Protein AF-0000000070119103 (afdb_homodimer)

Sequence (664 aa):
MSDHLAGGYDLAIFDLDGVVFLIDKPIPGAADAVERLRADGTAIAYATNNASRRAADVATLLTGMGVSAAPAEVLTSAGAAAALIAEHVPAGSPVLVVGAEALRGEVRDAGLAPVESADDAPVAVVQGYGPEVGWRILSEAALAVRAGATWYATNTDRTLPSPRGPLPGNGSLVAVLRTALDREPDVVVGKPQPALFTTAAALAKSQRPLAIGDRLDTDIQGAVGAGMDSLLVLTGVSGPADLLAAPADRRPTFVAADLSGLFRSADQARVPAAEVDGWQVTRDGDRAVLTGSGDPVGALRLLCGVTWDGVPVANIAAGSGEAAEVLRGWGLMSDHLAGGYDLAIFDLDGVVFLIDKPIPGAADAVERLRADGTAIAYATNNASRRAADVATLLTGMGVSAAPAEVLTSAGAAAALIAEHVPAGSPVLVVGAEALRGEVRDAGLAPVESADDAPVAVVQGYGPEVGWRILSEAALAVRAGATWYATNTDRTLPSPRGPLPGNGSLVAVLRTALDREPDVVVGKPQPALFTTAAALAKSQRPLAIGDRLDTDIQGAVGAGMDSLLVLTGVSGPADLLAAPADRRPTFVAADLSGLFRSADQARVPAAEVDGWQVTRDGDRAVLTGSGDPVGALRLLCGVTWDGVPVANIAAGSGEAAEVLRGWGL

Organism: Actinoplanes teichomyceticus (NCBI:txid1867)

InterPro domains:
  IPR006357 HAD-superfamily hydrolase, subfamily IIA [PF13344] (13-112)
  IPR006357 HAD-superfamily hydrolase, subfamily IIA [TIGR01460] (13-236)
  IPR023214 HAD superfamily [G3DSA:3.40.50.1000] (13-248)
  IPR023214 HAD superfamily [G3DSA:3.40.50.1000] (90-189)
  IPR036412 HAD-like superfamily [SSF56784] (7-263)
  IPR041065 GCN5-related N-acetyltransferase-like domain [PF18407] (277-332)

Structure (mmCIF, N/CA/C/O backbone):
data_AF-0000000070119103-model_v1
#
loop_
_entity.id
_entity.type
_entity.pdbx_description
1 polymer 'HAD superfamily hydrolase (TIGR01450 family)'
#
loop_
_atom_site.group_PDB
_atom_site.id
_atom_site.type_symbol
_atom_site.label_atom_id
_atom_site.label_alt_id
_atom_site.label_comp_id
_atom_site.label_asym_id
_atom_site.label_entity_id
_atom_site.label_seq_id
_atom_site.pdbx_PDB_ins_code
_atom_site.Cartn_x
_atom_site.Cartn_y
_atom_site.Cartn_z
_atom_site.occupancy
_atom_site.B_iso_or_equiv
_atom_site.auth_seq_id
_atom_site.auth_comp_id
_atom_site.auth_asym_id
_atom_site.auth_atom_id
_atom_site.pdbx_PDB_model_num
ATOM 1 N N . MET A 1 1 ? -3.537 -48.562 -16.344 1 44.09 1 MET A N 1
ATOM 2 C CA . MET A 1 1 ? -3.387 -47.375 -15.484 1 44.09 1 MET A CA 1
ATOM 3 C C . MET A 1 1 ? -1.924 -46.969 -15.391 1 44.09 1 MET A C 1
ATOM 5 O O . MET A 1 1 ? -1.054 -47.812 -15.109 1 44.09 1 MET A O 1
ATOM 9 N N . SER A 1 2 ? -1.477 -45.969 -16.062 1 60.47 2 SER A N 1
ATOM 10 C CA . SER A 1 2 ? -0.054 -45.656 -16.172 1 60.47 2 SER A CA 1
ATOM 11 C C . SER A 1 2 ? 0.606 -45.562 -14.805 1 60.47 2 SER A C 1
ATOM 13 O O . SER A 1 2 ? -0.042 -45.188 -13.828 1 60.47 2 SER A O 1
ATOM 15 N N . ASP A 1 3 ? 1.659 -46.281 -14.602 1 80.75 3 ASP A N 1
ATOM 16 C CA . ASP A 1 3 ? 2.426 -46.531 -13.383 1 80.75 3 ASP A CA 1
ATOM 17 C C . ASP A 1 3 ? 3.205 -45.281 -12.977 1 80.75 3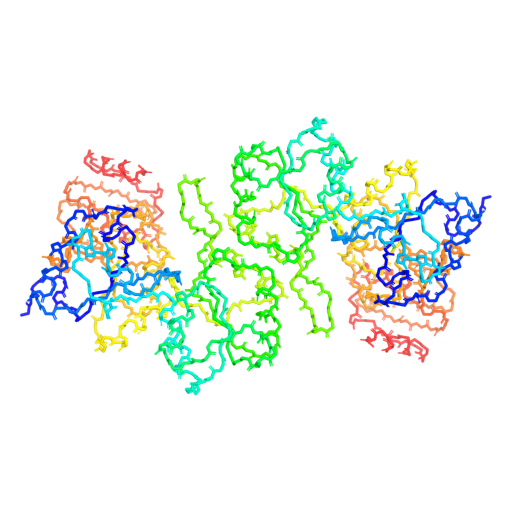 ASP A C 1
ATOM 19 O O . ASP A 1 3 ? 3.922 -45.281 -11.977 1 80.75 3 ASP A O 1
ATOM 23 N N . HIS A 1 4 ? 2.934 -44.219 -13.789 1 92.69 4 HIS A N 1
ATOM 24 C CA . HIS A 1 4 ? 3.725 -43.031 -13.414 1 92.69 4 HIS A CA 1
ATOM 25 C C . HIS A 1 4 ? 2.863 -42 -12.719 1 92.69 4 HIS A C 1
ATOM 27 O O . HIS A 1 4 ? 1.634 -42.094 -12.727 1 92.69 4 HIS A O 1
ATOM 33 N N . LEU A 1 5 ? 3.484 -41.062 -12.086 1 96.38 5 LEU A N 1
ATOM 34 C CA . LEU A 1 5 ? 2.852 -40.062 -11.219 1 96.38 5 LEU A CA 1
ATOM 35 C C . LEU A 1 5 ? 1.686 -39.406 -11.922 1 96.38 5 LEU A C 1
ATOM 37 O O . LEU A 1 5 ? 0.564 -39.375 -11.406 1 96.38 5 LEU A O 1
ATOM 41 N N . ALA A 1 6 ? 1.828 -38.938 -13.133 1 96.25 6 ALA A N 1
ATOM 42 C CA . ALA A 1 6 ? 0.822 -38.156 -13.859 1 96.25 6 ALA A CA 1
ATOM 43 C C . ALA A 1 6 ? -0.409 -39 -14.156 1 96.25 6 ALA A C 1
ATOM 45 O O . ALA A 1 6 ? -1.512 -38.469 -14.32 1 96.25 6 ALA A O 1
ATOM 46 N N . GLY A 1 7 ? -0.153 -40.312 -14.211 1 95.25 7 GLY A N 1
ATOM 47 C CA . GLY A 1 7 ? -1.236 -41.219 -14.539 1 95.25 7 GLY A CA 1
ATOM 48 C C . GLY A 1 7 ? -2.33 -41.25 -13.484 1 95.25 7 GLY A C 1
ATOM 49 O O . GLY A 1 7 ? -3.438 -41.719 -13.75 1 95.25 7 GLY A O 1
ATOM 50 N N . GLY A 1 8 ? -2.043 -40.781 -12.312 1 95.62 8 GLY A N 1
ATOM 51 C CA . GLY A 1 8 ? -3 -40.75 -11.219 1 95.62 8 GLY A CA 1
ATOM 52 C C . GLY A 1 8 ? -3.914 -39.531 -11.25 1 95.62 8 GLY A C 1
ATOM 53 O O . GLY A 1 8 ? -4.824 -39.438 -10.422 1 95.62 8 GLY A O 1
ATOM 54 N N . TYR A 1 9 ? -3.785 -38.656 -12.219 1 97.62 9 TYR A N 1
ATOM 55 C CA . TYR A 1 9 ? -4.52 -37.406 -12.266 1 97.62 9 TYR A CA 1
ATOM 56 C C . TYR A 1 9 ? -5.191 -37.219 -13.617 1 97.62 9 TYR A C 1
ATOM 58 O O . TYR A 1 9 ? -4.809 -37.844 -14.602 1 97.62 9 TYR A O 1
ATOM 66 N N . ASP A 1 10 ? -6.23 -36.375 -13.664 1 97.94 10 ASP A N 1
ATOM 67 C CA . ASP A 1 10 ? -6.988 -36.188 -14.898 1 97.94 10 ASP A CA 1
ATOM 68 C C . ASP A 1 10 ? -6.781 -34.812 -15.477 1 97.94 10 ASP A C 1
ATOM 70 O O . ASP A 1 10 ? -7.277 -34.5 -16.562 1 97.94 10 ASP A O 1
ATOM 74 N N . LEU A 1 11 ? -6.027 -33.938 -14.75 1 98.5 11 LEU A N 1
ATOM 75 C CA . LEU A 1 11 ? -5.66 -32.594 -15.188 1 98.5 11 LEU A CA 1
ATOM 76 C C . LEU A 1 11 ? -4.305 -32.188 -14.617 1 98.5 11 LEU A C 1
ATOM 78 O O . LEU A 1 11 ? -4.043 -32.406 -13.43 1 98.5 11 LEU A O 1
ATOM 82 N N . ALA A 1 12 ? -3.467 -31.703 -15.445 1 98.62 12 ALA A N 1
ATOM 83 C CA . ALA A 1 12 ? -2.217 -31.062 -15.031 1 98.62 12 ALA A CA 1
ATOM 84 C C . ALA A 1 12 ? -2.287 -29.547 -15.195 1 98.62 12 ALA A C 1
ATOM 86 O O . ALA A 1 12 ? -2.473 -29.047 -16.312 1 98.62 12 ALA A O 1
ATOM 87 N N . ILE A 1 13 ? -2.219 -28.812 -14.109 1 98.69 13 ILE A N 1
ATOM 88 C CA . ILE A 1 13 ? -2.221 -27.359 -14.133 1 98.69 13 ILE A CA 1
ATOM 89 C C . ILE A 1 13 ? -0.792 -26.828 -14.008 1 98.69 13 ILE A C 1
ATOM 91 O O . ILE A 1 13 ? -0.191 -26.906 -12.93 1 98.69 13 ILE A O 1
ATOM 95 N N . PHE A 1 14 ? -0.289 -26.25 -15.062 1 98.5 14 PHE A N 1
ATOM 96 C CA . PHE A 1 14 ? 1.1 -25.797 -15.117 1 98.5 14 PHE A CA 1
ATOM 97 C C . PHE A 1 14 ? 1.204 -24.312 -14.812 1 98.5 14 PHE A C 1
ATOM 99 O O . PHE A 1 14 ? 0.512 -23.5 -15.422 1 98.5 14 PHE A O 1
ATOM 106 N N . ASP A 1 15 ? 2.059 -23.984 -13.852 1 97.56 15 ASP A N 1
ATOM 107 C CA . ASP A 1 15 ? 2.627 -22.641 -13.914 1 97.56 15 ASP A CA 1
ATOM 108 C C . ASP A 1 15 ? 3.457 -22.453 -15.18 1 97.56 15 ASP A C 1
ATOM 110 O O . ASP A 1 15 ? 3.848 -23.438 -15.82 1 97.56 15 ASP A O 1
ATOM 114 N N . LEU A 1 16 ? 3.633 -21.219 -15.547 1 95.56 16 LEU A N 1
ATOM 115 C CA . LEU A 1 16 ? 4.375 -20.969 -16.781 1 95.56 16 LEU A CA 1
ATOM 116 C C . LEU A 1 16 ? 5.824 -20.609 -16.484 1 95.56 16 LEU A C 1
ATOM 118 O O . LEU A 1 16 ? 6.723 -21.422 -16.672 1 95.56 16 LEU A O 1
ATOM 122 N N . ASP A 1 17 ? 6.062 -19.5 -15.805 1 91.81 17 ASP A N 1
ATOM 123 C CA . ASP A 1 17 ? 7.406 -19.016 -15.531 1 91.81 17 ASP A CA 1
ATOM 124 C C . ASP A 1 17 ? 8.117 -19.906 -14.508 1 91.81 17 ASP A C 1
ATOM 126 O O . ASP A 1 17 ? 7.633 -20.094 -13.398 1 91.81 17 ASP A O 1
ATOM 130 N N . GLY A 1 18 ? 9.188 -20.5 -14.938 1 93.62 18 GLY A N 1
ATOM 131 C CA . GLY A 1 18 ? 9.977 -21.359 -14.062 1 93.62 18 GLY A CA 1
ATOM 132 C C . GLY A 1 18 ? 9.594 -22.828 -14.164 1 93.62 18 GLY A C 1
ATOM 133 O O . GLY A 1 18 ? 10.258 -23.688 -13.578 1 93.62 18 GLY A O 1
ATOM 134 N N . VAL A 1 19 ? 8.547 -23.109 -14.93 1 96.56 19 VAL A N 1
ATOM 135 C CA . VAL A 1 19 ? 8.07 -24.469 -15.086 1 96.56 19 VAL A CA 1
ATOM 136 C C . VAL A 1 19 ? 8.102 -24.875 -16.562 1 96.56 19 VAL A C 1
ATOM 138 O O . VAL A 1 19 ? 8.734 -25.859 -16.922 1 96.56 19 VAL A O 1
ATOM 141 N N . VAL A 1 20 ? 7.457 -24.047 -17.375 1 96 20 VAL A N 1
ATOM 142 C CA . VAL A 1 20 ? 7.375 -24.328 -18.797 1 96 20 VAL A CA 1
ATOM 143 C C . VAL A 1 20 ? 8.469 -23.547 -19.531 1 96 20 VAL A C 1
ATOM 145 O O . VAL A 1 20 ? 9.086 -24.078 -20.469 1 96 20 VAL A O 1
ATOM 148 N N . PHE A 1 21 ? 8.609 -22.312 -19.094 1 91.56 21 PHE A N 1
ATOM 149 C CA . PHE A 1 21 ? 9.68 -21.516 -19.672 1 91.56 21 PHE A CA 1
ATOM 150 C C . PHE A 1 21 ? 10.336 -20.625 -18.609 1 91.56 21 PHE A C 1
ATOM 152 O O . PHE A 1 21 ? 9.82 -20.5 -17.5 1 91.56 21 PHE A O 1
ATOM 159 N N . LEU A 1 22 ? 11.516 -20.156 -18.859 1 84.75 22 LEU A N 1
ATOM 160 C CA . LEU A 1 22 ? 12.227 -19.172 -18.047 1 84.75 22 LEU A CA 1
ATOM 161 C C . LEU A 1 22 ? 12.523 -17.922 -18.859 1 84.75 22 LEU A C 1
ATOM 163 O O . LEU A 1 22 ? 13.312 -17.953 -19.812 1 84.75 22 LEU A O 1
ATOM 167 N N . ILE A 1 23 ? 11.891 -16.766 -18.469 1 77.62 23 ILE A N 1
ATOM 168 C CA . ILE A 1 23 ? 12 -15.484 -19.141 1 77.62 23 ILE A CA 1
ATOM 169 C C . ILE A 1 23 ? 11.5 -15.602 -20.578 1 77.62 23 ILE A C 1
ATOM 171 O O . ILE A 1 23 ? 10.336 -15.32 -20.875 1 77.62 23 ILE A O 1
ATOM 175 N N . ASP A 1 24 ? 12.203 -16.172 -21.531 1 78.81 24 ASP A N 1
ATOM 176 C CA . ASP A 1 24 ? 11.75 -16.266 -22.906 1 78.81 24 ASP A CA 1
ATOM 177 C C . ASP A 1 24 ? 12.242 -17.562 -23.562 1 78.81 24 ASP A C 1
ATOM 179 O O . ASP A 1 24 ? 12.211 -17.703 -24.781 1 78.81 24 ASP A O 1
ATOM 183 N N . LYS A 1 25 ? 12.625 -18.484 -22.703 1 88.5 25 LYS A N 1
ATOM 184 C CA . LYS A 1 25 ? 13.133 -19.75 -23.219 1 88.5 25 LYS A CA 1
ATOM 185 C C . LYS A 1 25 ? 12.422 -20.938 -22.562 1 88.5 25 LYS A C 1
ATOM 187 O O . LYS A 1 25 ? 12.195 -20.953 -21.359 1 88.5 25 LYS A O 1
ATOM 192 N N . PRO A 1 26 ? 12.141 -21.875 -23.391 1 91.19 26 PRO A N 1
ATOM 193 C CA . PRO A 1 26 ? 11.492 -23.047 -22.812 1 91.19 26 PRO A CA 1
ATOM 194 C C . PRO A 1 26 ? 12.414 -23.844 -21.875 1 91.19 26 PRO A C 1
ATOM 196 O O . PRO A 1 26 ? 13.609 -23.953 -22.141 1 91.19 26 PRO A O 1
ATOM 199 N N . ILE A 1 27 ? 11.93 -24.297 -20.844 1 93.62 27 ILE A N 1
ATOM 200 C CA . ILE A 1 27 ? 12.656 -25.203 -19.953 1 93.62 27 ILE A CA 1
ATOM 201 C C . ILE A 1 27 ? 12.82 -26.562 -20.641 1 93.62 27 ILE A C 1
ATOM 203 O O . ILE A 1 27 ? 11.867 -27.094 -21.203 1 93.62 27 ILE A O 1
ATOM 207 N N . PRO A 1 28 ? 14.016 -27.109 -20.562 1 93.25 28 PRO A N 1
ATOM 208 C CA . PRO A 1 28 ? 14.242 -28.406 -21.219 1 93.25 28 PRO A CA 1
ATOM 209 C C . PRO A 1 28 ? 13.258 -29.469 -20.75 1 93.25 28 PRO A C 1
ATOM 211 O O . PRO A 1 28 ? 13.039 -29.625 -19.547 1 93.25 28 PRO A O 1
ATOM 214 N N . GLY A 1 29 ? 12.609 -30.156 -21.75 1 94.75 29 GLY A N 1
ATOM 215 C CA . GLY A 1 29 ? 11.719 -31.266 -21.453 1 94.75 29 GLY A CA 1
ATOM 216 C C . GLY A 1 29 ? 10.273 -30.844 -21.297 1 94.75 29 GLY A C 1
ATOM 217 O O . GLY A 1 29 ? 9.375 -31.688 -21.25 1 94.75 29 GLY A O 1
ATOM 218 N N . ALA A 1 30 ? 10.055 -29.562 -21.219 1 95.38 30 ALA A N 1
ATOM 219 C CA . ALA A 1 30 ? 8.703 -29.078 -20.984 1 95.38 30 ALA A CA 1
ATOM 220 C C . ALA A 1 30 ? 7.773 -29.484 -22.125 1 95.38 30 ALA A C 1
ATOM 222 O O . ALA A 1 30 ? 6.688 -30.016 -21.906 1 95.38 30 ALA A O 1
ATOM 223 N N . ALA A 1 31 ? 8.219 -29.234 -23.344 1 95.81 31 ALA A N 1
ATOM 224 C CA . ALA A 1 31 ? 7.418 -29.578 -24.516 1 95.81 31 ALA A CA 1
ATOM 225 C C . ALA A 1 31 ? 7.109 -31.078 -24.562 1 95.81 31 ALA A C 1
ATOM 227 O O . ALA A 1 31 ? 5.969 -31.469 -24.797 1 95.81 31 ALA A O 1
ATOM 228 N N . ASP A 1 32 ? 8.125 -31.844 -24.297 1 96.69 32 ASP A N 1
ATOM 229 C CA . ASP A 1 32 ? 7.973 -33.281 -24.312 1 96.69 32 ASP A CA 1
ATOM 230 C C . ASP A 1 32 ? 6.992 -33.75 -23.234 1 96.69 32 ASP A C 1
ATOM 232 O O . ASP A 1 32 ? 6.195 -34.656 -23.453 1 96.69 32 ASP A O 1
ATOM 236 N N . ALA A 1 33 ? 7.117 -33.156 -22.094 1 96.94 33 ALA A N 1
ATOM 237 C CA . ALA A 1 33 ? 6.223 -33.5 -20.984 1 96.94 33 ALA A CA 1
ATOM 238 C C . ALA A 1 33 ? 4.77 -33.25 -21.359 1 96.94 33 ALA A C 1
ATOM 240 O O . ALA A 1 33 ? 3.896 -34.094 -21.109 1 96.94 33 ALA A O 1
ATOM 241 N N . VAL A 1 34 ? 4.508 -32.125 -21.969 1 97 34 VAL A N 1
ATOM 242 C CA . VAL A 1 34 ? 3.156 -31.734 -22.359 1 97 34 VAL A CA 1
ATOM 243 C C . VAL A 1 34 ? 2.609 -32.719 -23.391 1 97 34 VAL A C 1
ATOM 245 O O . VAL A 1 34 ? 1.479 -33.188 -23.25 1 97 34 VAL A O 1
ATOM 248 N N . GLU A 1 35 ? 3.395 -33.094 -24.359 1 96.69 35 GLU A N 1
ATOM 249 C CA . GLU A 1 35 ? 2.965 -34.031 -25.391 1 96.69 35 GLU A CA 1
ATOM 250 C C . GLU A 1 35 ? 2.705 -35.406 -24.828 1 96.69 35 GLU A C 1
ATOM 252 O O . GLU A 1 35 ? 1.778 -36.094 -25.25 1 96.69 35 GLU A O 1
ATOM 257 N N . ARG A 1 36 ? 3.533 -35.781 -23.938 1 96.75 36 ARG A N 1
ATOM 258 C CA . ARG A 1 36 ? 3.348 -37.094 -23.328 1 96.75 36 ARG A CA 1
ATOM 259 C C . ARG A 1 36 ? 2.059 -37.125 -22.516 1 96.75 36 ARG A C 1
ATOM 261 O O . ARG A 1 36 ? 1.34 -38.125 -22.531 1 96.75 36 ARG A O 1
ATOM 268 N N . LEU A 1 37 ? 1.798 -36.094 -21.797 1 97.19 37 LEU A N 1
ATOM 269 C CA . LEU A 1 37 ? 0.547 -36 -21.047 1 97.19 37 LEU A CA 1
ATOM 270 C C . LEU A 1 37 ? -0.653 -36.094 -21.984 1 97.19 37 LEU A C 1
ATOM 272 O O . LEU A 1 37 ? -1.599 -36.844 -21.703 1 97.19 37 LEU A O 1
ATOM 276 N N . ARG A 1 38 ? -0.6 -35.406 -23.062 1 95.06 38 ARG A N 1
ATOM 277 C CA . ARG A 1 38 ? -1.672 -35.469 -24.047 1 95.06 38 ARG A CA 1
ATOM 278 C C . ARG A 1 38 ? -1.86 -36.875 -24.578 1 95.06 38 ARG A C 1
ATOM 280 O O . ARG A 1 38 ? -2.992 -37.344 -24.719 1 95.06 38 ARG A O 1
ATOM 287 N N . ALA A 1 39 ? -0.783 -37.438 -24.875 1 94.88 39 ALA A N 1
ATOM 288 C CA . ALA A 1 39 ? -0.818 -38.812 -25.406 1 94.88 39 ALA A CA 1
ATOM 289 C C . ALA A 1 39 ? -1.44 -39.781 -24.391 1 94.88 39 ALA A C 1
ATOM 291 O O . ALA A 1 39 ? -2.121 -40.719 -24.781 1 94.88 39 ALA A O 1
ATOM 292 N N . ASP A 1 40 ? -1.257 -39.469 -23.156 1 94.62 40 ASP A N 1
ATOM 293 C CA . ASP A 1 40 ? -1.764 -40.312 -22.078 1 94.62 40 ASP A CA 1
ATOM 294 C C . ASP A 1 40 ? -3.211 -39.969 -21.75 1 94.62 40 ASP A C 1
ATOM 296 O O . ASP A 1 40 ? -3.83 -40.625 -20.891 1 94.62 40 ASP A O 1
ATOM 300 N N . GLY A 1 41 ? -3.736 -38.938 -22.359 1 93.75 41 GLY A N 1
ATOM 301 C CA . GLY A 1 41 ? -5.129 -38.562 -22.172 1 93.75 41 GLY A CA 1
ATOM 302 C C . GLY A 1 41 ? -5.344 -37.656 -20.969 1 93.75 41 GLY A C 1
ATOM 303 O O . GLY A 1 41 ? -6.477 -37.438 -20.531 1 93.75 41 GLY A O 1
ATOM 304 N N . THR A 1 42 ? -4.258 -37.156 -20.375 1 95.88 42 THR A N 1
ATOM 305 C CA . THR A 1 42 ? -4.363 -36.219 -19.266 1 95.88 42 THR A CA 1
ATOM 306 C C . THR A 1 42 ? -4.605 -34.812 -19.797 1 95.88 42 THR A C 1
ATOM 308 O O . THR A 1 42 ? -3.863 -34.312 -20.656 1 95.88 42 THR A O 1
ATOM 311 N N . ALA A 1 43 ? -5.668 -34.156 -19.328 1 97.31 43 ALA A N 1
ATOM 312 C CA . ALA A 1 43 ? -5.938 -32.781 -19.734 1 97.31 43 ALA A CA 1
ATOM 313 C C . ALA A 1 43 ? -4.852 -31.844 -19.219 1 97.31 43 ALA A C 1
ATOM 315 O O . ALA A 1 43 ? -4.152 -32.156 -18.25 1 97.31 43 ALA A O 1
ATOM 316 N N . ILE A 1 44 ? -4.742 -30.672 -19.953 1 97.62 44 ILE A N 1
ATOM 317 C CA . ILE A 1 44 ? -3.697 -29.719 -19.609 1 97.62 44 ILE A CA 1
ATOM 318 C C . ILE A 1 44 ? -4.309 -28.328 -19.422 1 97.62 44 ILE A C 1
ATOM 320 O O . ILE A 1 44 ? -5.195 -27.922 -20.188 1 97.62 44 ILE A O 1
ATOM 324 N N . ALA A 1 45 ? -3.867 -27.625 -18.406 1 98.12 45 ALA A N 1
ATOM 325 C CA . ALA A 1 45 ? -4.148 -26.203 -18.203 1 98.12 45 ALA A CA 1
ATOM 326 C C . ALA A 1 45 ? -2.877 -25.438 -17.875 1 98.12 45 ALA A C 1
ATOM 328 O O . ALA A 1 45 ? -2.029 -25.922 -17.125 1 98.12 45 ALA A O 1
ATOM 329 N N . TYR A 1 46 ? -2.725 -24.344 -18.516 1 98 46 TYR A N 1
ATOM 330 C CA . TYR A 1 46 ? -1.681 -23.375 -18.172 1 98 46 TYR A CA 1
ATOM 331 C C . TYR A 1 46 ? -2.244 -22.234 -17.328 1 98 46 TYR A C 1
ATOM 333 O O . TYR A 1 46 ? -3.119 -21.5 -17.781 1 98 46 TYR A O 1
ATOM 341 N N . ALA A 1 47 ? -1.744 -22.109 -16.125 1 96.75 47 ALA A N 1
ATOM 342 C CA . ALA A 1 47 ? -2.268 -21.094 -15.195 1 96.75 47 ALA A CA 1
ATOM 343 C C . ALA A 1 47 ? -1.217 -20.031 -14.883 1 96.75 47 ALA A C 1
ATOM 345 O O . ALA A 1 47 ? -0.119 -20.359 -14.422 1 96.75 47 ALA A O 1
ATOM 346 N N . THR A 1 48 ? -1.526 -18.797 -15.148 1 94.94 48 THR A N 1
ATOM 347 C CA . THR A 1 48 ? -0.588 -17.703 -14.922 1 94.94 48 THR A CA 1
ATOM 348 C C . THR A 1 48 ? -1.271 -16.547 -14.195 1 94.94 48 THR A C 1
ATOM 350 O O . THR A 1 48 ? -2.457 -16.281 -14.406 1 94.94 48 THR A O 1
ATOM 353 N N . ASN A 1 49 ? -0.517 -15.812 -13.344 1 93.94 49 ASN A N 1
ATOM 354 C CA . ASN A 1 49 ? -0.995 -14.625 -12.656 1 93.94 49 ASN A CA 1
ATOM 355 C C . ASN A 1 49 ? -1.127 -13.438 -13.609 1 93.94 49 ASN A C 1
ATOM 357 O O . ASN A 1 49 ? -1.698 -12.406 -13.242 1 93.94 49 ASN A O 1
ATOM 361 N N . ASN A 1 50 ? -0.707 -13.602 -14.789 1 90.5 50 ASN A N 1
ATOM 362 C CA . ASN A 1 50 ? -0.694 -12.484 -15.727 1 90.5 50 ASN A CA 1
ATOM 363 C C . ASN A 1 50 ? -2.107 -12.07 -16.125 1 90.5 50 ASN A C 1
ATOM 365 O O . ASN A 1 50 ? -2.865 -12.875 -16.672 1 90.5 50 ASN A O 1
ATOM 369 N N . ALA A 1 51 ? -2.365 -10.805 -15.859 1 93.06 51 ALA A N 1
ATOM 370 C CA . ALA A 1 51 ? -3.705 -10.312 -16.172 1 93.06 51 ALA A CA 1
ATOM 371 C C . ALA A 1 51 ? -3.668 -9.344 -17.359 1 93.06 51 ALA A C 1
ATOM 373 O O . ALA A 1 51 ? -4.699 -8.781 -17.734 1 93.06 51 ALA A O 1
ATOM 374 N N . SER A 1 52 ? -2.479 -9.141 -17.906 1 93.19 52 SER A N 1
ATOM 375 C CA . SER A 1 52 ? -2.35 -8.125 -18.938 1 93.19 52 SER A CA 1
ATOM 376 C C . SER A 1 52 ? -2.398 -8.742 -20.328 1 93.19 52 SER A C 1
ATOM 378 O O . SER A 1 52 ? -2.445 -8.031 -21.328 1 93.19 52 SER A O 1
ATOM 380 N N . ARG A 1 53 ? -2.455 -10.086 -20.422 1 91.88 53 ARG A N 1
ATOM 381 C CA . ARG A 1 53 ? -2.514 -10.789 -21.703 1 91.88 53 ARG A CA 1
ATOM 382 C C . ARG A 1 53 ? -3.754 -11.672 -21.781 1 91.88 53 ARG A C 1
ATOM 384 O O . ARG A 1 53 ? -4.195 -12.227 -20.766 1 91.88 53 ARG A O 1
ATOM 391 N N . ARG A 1 54 ? -4.191 -11.82 -23.062 1 94 54 ARG A N 1
ATOM 392 C CA . ARG A 1 54 ? -5.297 -12.742 -23.328 1 94 54 ARG A CA 1
ATOM 393 C C . ARG A 1 54 ? -4.801 -14.172 -23.438 1 94 54 ARG A C 1
ATOM 395 O O . ARG A 1 54 ? -3.637 -14.406 -23.781 1 94 54 ARG A O 1
ATOM 402 N N . ALA A 1 55 ? -5.672 -15.047 -23.125 1 95 55 ALA A N 1
ATOM 403 C CA . ALA A 1 55 ? -5.355 -16.469 -23.234 1 95 55 ALA A CA 1
ATOM 404 C C . ALA A 1 55 ? -4.777 -16.797 -24.609 1 95 55 ALA A C 1
ATOM 406 O O . ALA A 1 55 ? -3.805 -17.547 -24.719 1 95 55 ALA A O 1
ATOM 407 N N . ALA A 1 56 ? -5.344 -16.188 -25.625 1 95.69 56 ALA A N 1
ATOM 408 C CA . ALA A 1 56 ? -4.895 -16.453 -26.984 1 95.69 56 ALA A CA 1
ATOM 409 C C . ALA A 1 56 ? -3.453 -15.984 -27.188 1 95.69 56 ALA A C 1
ATOM 411 O O . ALA A 1 56 ? -2.672 -16.641 -27.875 1 95.69 56 ALA A O 1
ATOM 412 N N . ASP A 1 57 ? -3.129 -14.836 -26.625 1 95.12 57 ASP A N 1
ATOM 413 C CA . ASP A 1 57 ? -1.771 -14.305 -26.703 1 95.12 57 ASP A CA 1
ATOM 414 C C . ASP A 1 57 ? -0.775 -15.227 -26 1 95.12 57 ASP A C 1
ATOM 416 O O . ASP A 1 57 ? 0.317 -15.477 -26.516 1 95.12 57 ASP A O 1
ATOM 420 N N . VAL A 1 58 ? -1.123 -15.734 -24.891 1 94.69 58 VAL A N 1
ATOM 421 C CA . VAL A 1 58 ? -0.26 -16.625 -24.109 1 94.69 58 VAL A CA 1
ATOM 422 C C . VAL A 1 58 ? -0.077 -17.938 -24.859 1 94.69 58 VAL A C 1
ATOM 424 O O . VAL A 1 58 ? 1.034 -18.469 -24.938 1 94.69 58 VAL A O 1
ATOM 427 N N . ALA A 1 59 ? -1.177 -18.438 -25.406 1 96.81 59 ALA A N 1
ATOM 428 C CA . ALA A 1 59 ? -1.092 -19.672 -26.203 1 96.81 59 ALA A CA 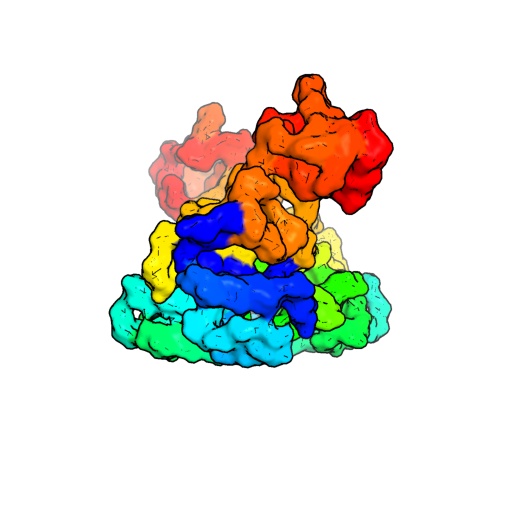1
ATOM 429 C C . ALA A 1 59 ? -0.136 -19.5 -27.375 1 96.81 59 ALA A C 1
ATOM 431 O O . ALA A 1 59 ? 0.685 -20.375 -27.641 1 96.81 59 ALA A O 1
ATOM 432 N N . THR A 1 60 ? -0.277 -18.391 -28.031 1 96.62 60 THR A N 1
ATOM 433 C CA . THR A 1 60 ? 0.601 -18.094 -29.156 1 96.62 60 THR A CA 1
ATOM 434 C C . THR A 1 60 ? 2.059 -18.047 -28.703 1 96.62 60 THR A C 1
ATOM 436 O O . THR A 1 60 ? 2.941 -18.562 -29.391 1 96.62 60 THR A O 1
ATOM 439 N N . LEU A 1 61 ? 2.273 -17.453 -27.594 1 94.12 61 LEU A N 1
ATOM 440 C CA . LEU A 1 61 ? 3.619 -17.375 -27.031 1 94.12 61 LEU A CA 1
ATOM 441 C C . LEU A 1 61 ? 4.176 -18.766 -26.766 1 94.12 61 LEU A C 1
ATOM 443 O O . LEU A 1 61 ? 5.316 -19.062 -27.125 1 94.12 61 LEU A O 1
ATOM 447 N N . LEU A 1 62 ? 3.393 -19.656 -26.156 1 96.12 62 LEU A N 1
ATOM 448 C CA . LEU A 1 62 ? 3.812 -21 -25.812 1 96.12 62 LEU A CA 1
ATOM 449 C C . LEU A 1 62 ? 4.102 -21.812 -27.078 1 96.12 62 LEU A C 1
ATOM 451 O O . LEU A 1 62 ? 5.145 -22.469 -27.172 1 96.12 62 LEU A O 1
ATOM 455 N N . THR A 1 63 ? 3.242 -21.688 -28.016 1 96.5 63 THR A N 1
ATOM 456 C CA . THR A 1 63 ? 3.428 -22.422 -29.266 1 96.5 63 THR A CA 1
ATOM 457 C C . THR A 1 63 ? 4.672 -21.938 -30 1 96.5 63 THR A C 1
ATOM 459 O O . THR A 1 63 ? 5.375 -22.719 -30.625 1 96.5 63 THR A O 1
ATOM 462 N N . GLY A 1 64 ? 4.855 -20.688 -29.875 1 95.19 64 GLY A N 1
ATOM 463 C CA . GLY A 1 64 ? 6.055 -20.125 -30.469 1 95.19 64 GLY A CA 1
ATOM 464 C C . GLY A 1 64 ? 7.336 -20.672 -29.875 1 95.19 64 GLY A C 1
ATOM 465 O O . GLY A 1 64 ? 8.375 -20.719 -30.531 1 95.19 64 GLY A O 1
ATOM 466 N N . MET A 1 65 ? 7.242 -21.141 -28.672 1 93.75 65 MET A N 1
ATOM 467 C CA . MET A 1 65 ? 8.398 -21.688 -27.984 1 93.75 65 MET A CA 1
ATOM 468 C C . MET A 1 65 ? 8.445 -23.219 -28.125 1 93.75 65 MET A C 1
ATOM 470 O O . MET A 1 65 ? 9.281 -23.875 -27.516 1 93.75 65 MET A O 1
ATOM 474 N N . GLY A 1 66 ? 7.453 -23.75 -28.859 1 94.19 66 GLY A N 1
ATOM 475 C CA . GLY A 1 66 ? 7.441 -25.172 -29.109 1 94.19 66 GLY A CA 1
ATOM 476 C C . GLY A 1 66 ? 6.598 -25.953 -28.125 1 94.19 66 GLY A C 1
ATOM 477 O O . GLY A 1 66 ? 6.621 -27.188 -28.109 1 94.19 66 GLY A O 1
ATOM 478 N N . VAL A 1 67 ? 5.957 -25.328 -27.281 1 96.12 67 VAL A N 1
ATOM 479 C CA . VAL A 1 67 ? 5.051 -25.969 -26.344 1 96.12 67 VAL A CA 1
ATOM 480 C C . VAL A 1 67 ? 3.611 -25.859 -26.844 1 96.12 67 VAL A C 1
ATOM 482 O O . VAL A 1 67 ? 3.082 -24.75 -26.984 1 96.12 67 VAL A O 1
ATOM 485 N N . SER A 1 68 ? 3.029 -26.969 -27.141 1 96.25 68 SER A N 1
ATOM 486 C CA . SER A 1 68 ? 1.671 -26.938 -27.672 1 96.25 68 SER A CA 1
ATOM 487 C C . SER A 1 68 ? 0.691 -26.359 -26.656 1 96.25 68 SER A C 1
ATOM 489 O O . SER A 1 68 ? 0.742 -26.703 -25.469 1 96.25 68 SER A O 1
ATOM 491 N N . ALA A 1 69 ? -0.124 -25.453 -27.141 1 97.12 69 ALA A N 1
ATOM 492 C CA . ALA A 1 69 ? -1.101 -24.797 -26.266 1 97.12 69 ALA A CA 1
ATOM 493 C C . ALA A 1 69 ? -2.279 -24.266 -27.078 1 97.12 69 ALA A C 1
ATOM 495 O O . ALA A 1 69 ? -2.088 -23.625 -28.109 1 97.12 69 ALA A O 1
ATOM 496 N N . ALA A 1 70 ? -3.451 -24.594 -26.703 1 97.19 70 ALA A N 1
ATOM 497 C CA . ALA A 1 70 ? -4.668 -23.969 -27.219 1 97.19 70 ALA A CA 1
ATOM 498 C C . ALA A 1 70 ? -5.176 -22.891 -26.281 1 97.19 70 ALA A C 1
ATOM 500 O O . ALA A 1 70 ? -5.02 -23 -25.062 1 97.19 70 ALA A O 1
ATOM 501 N N . PRO A 1 71 ? -5.789 -21.844 -26.828 1 96.56 71 PRO A N 1
ATOM 502 C CA . PRO A 1 71 ? -6.301 -20.781 -25.969 1 96.56 71 PRO A CA 1
ATOM 503 C C . PRO A 1 71 ? -7.18 -21.297 -24.828 1 96.56 71 PRO A C 1
ATOM 505 O O . PRO A 1 71 ? -7.113 -20.797 -23.703 1 96.56 71 PRO A O 1
ATOM 508 N N . ALA A 1 72 ? -7.922 -22.344 -25.047 1 95.75 72 ALA A N 1
ATOM 509 C CA . ALA A 1 72 ? -8.852 -22.891 -24.062 1 95.75 72 ALA A CA 1
ATOM 510 C C . ALA A 1 72 ? -8.094 -23.547 -22.922 1 95.75 72 ALA A C 1
ATOM 512 O O . ALA A 1 72 ? -8.672 -23.797 -21.859 1 95.75 72 ALA A O 1
ATOM 513 N N . GLU A 1 73 ? -6.797 -23.812 -23.109 1 97.31 73 GLU A N 1
ATOM 514 C CA . GLU A 1 73 ? -5.969 -24.453 -22.094 1 97.31 73 GLU A CA 1
ATOM 515 C C . GLU A 1 73 ? -5.266 -23.438 -21.219 1 97.31 73 GLU A C 1
ATOM 517 O O . GLU A 1 73 ? -4.637 -23.781 -20.219 1 97.31 73 GLU A O 1
ATOM 522 N N . VAL A 1 74 ? -5.379 -22.156 -21.641 1 97.31 74 VAL A N 1
ATOM 523 C CA . VAL A 1 74 ? -4.684 -21.094 -20.922 1 97.31 74 VAL A CA 1
ATOM 524 C C . VAL A 1 74 ? -5.664 -20.359 -20.016 1 97.31 74 VAL A C 1
ATOM 526 O O . VAL A 1 74 ? -6.703 -19.875 -20.484 1 97.31 74 VAL A O 1
ATOM 529 N N . LEU A 1 75 ? -5.312 -20.375 -18.797 1 96.88 75 LEU A N 1
ATOM 530 C CA . LEU A 1 75 ? -6.098 -19.594 -17.828 1 96.88 75 LEU A CA 1
ATOM 531 C C . LEU A 1 75 ? -5.25 -18.516 -17.188 1 96.88 75 LEU A C 1
ATOM 533 O O . LEU A 1 75 ? -4.359 -18.797 -16.391 1 96.88 75 LEU A O 1
ATOM 537 N N . THR A 1 76 ? -5.535 -17.25 -17.531 1 95.94 76 THR A N 1
ATOM 538 C CA . THR A 1 76 ? -4.902 -16.094 -16.891 1 95.94 76 THR A CA 1
ATOM 539 C C . THR A 1 76 ? -5.691 -15.648 -15.664 1 95.94 76 THR A C 1
ATOM 541 O O . THR A 1 76 ? -6.863 -16 -15.516 1 95.94 76 THR A O 1
ATOM 544 N N . SER A 1 77 ? -5.02 -14.914 -14.828 1 96.31 77 SER A N 1
ATOM 545 C CA . SER A 1 77 ? -5.742 -14.398 -13.672 1 96.31 77 SER A CA 1
ATOM 546 C C . SER A 1 77 ? -6.891 -13.492 -14.094 1 96.31 77 SER A C 1
ATOM 548 O O . SER A 1 77 ? -7.914 -13.414 -13.414 1 96.31 77 SER A O 1
ATOM 550 N N . ALA A 1 78 ? -6.711 -12.828 -15.25 1 96.94 78 ALA A N 1
ATOM 551 C CA . ALA A 1 78 ? -7.793 -12.023 -15.805 1 96.94 78 ALA A CA 1
ATOM 552 C C . ALA A 1 78 ? -9 -12.891 -16.156 1 96.94 78 ALA A C 1
ATOM 554 O O . ALA A 1 78 ? -10.125 -12.578 -15.773 1 96.94 78 ALA A O 1
ATOM 555 N N . GLY A 1 79 ? -8.742 -13.992 -16.891 1 96.81 79 GLY A N 1
ATOM 556 C CA . GLY A 1 79 ? -9.812 -14.906 -17.25 1 96.81 79 GLY A CA 1
ATOM 557 C C . GLY A 1 79 ? -10.484 -15.555 -16.047 1 96.81 79 GLY A C 1
ATOM 558 O O . GLY A 1 79 ? -11.711 -15.664 -16 1 96.81 79 GLY A O 1
ATOM 559 N N . ALA A 1 80 ? -9.688 -15.969 -15.094 1 97 80 ALA A N 1
ATOM 560 C CA . ALA A 1 80 ? -10.219 -16.594 -13.883 1 97 80 ALA A CA 1
ATOM 561 C C . ALA A 1 80 ? -11.086 -15.617 -13.102 1 97 80 ALA A C 1
ATOM 563 O O . ALA A 1 80 ? -12.148 -15.992 -12.594 1 97 80 ALA A O 1
ATOM 564 N N . ALA A 1 81 ? -10.641 -14.367 -12.992 1 97.88 81 ALA A N 1
ATOM 565 C CA . ALA A 1 81 ? -11.398 -13.344 -12.273 1 97.88 81 ALA A CA 1
ATOM 566 C C . ALA A 1 81 ? -12.758 -13.102 -12.93 1 97.88 81 ALA A C 1
ATOM 568 O O . ALA A 1 81 ? -13.781 -13.047 -12.25 1 97.88 81 ALA A O 1
ATOM 569 N N . ALA A 1 82 ? -12.742 -12.977 -14.25 1 97.81 82 ALA A N 1
ATOM 570 C CA . ALA A 1 82 ? -13.977 -12.75 -14.984 1 97.81 82 ALA A CA 1
ATOM 571 C C . ALA A 1 82 ? -14.953 -13.914 -14.797 1 97.81 82 ALA A C 1
ATOM 573 O O . ALA A 1 82 ? -16.141 -13.703 -14.555 1 97.81 82 ALA A O 1
ATOM 574 N N . ALA A 1 83 ? -14.422 -15.117 -14.883 1 96.25 83 ALA A N 1
ATOM 575 C CA . ALA A 1 83 ? -15.25 -16.312 -14.703 1 96.25 83 ALA A CA 1
ATOM 576 C C . ALA A 1 83 ? -15.852 -16.359 -13.305 1 96.25 83 ALA A C 1
ATOM 578 O O . ALA A 1 83 ? -17.031 -16.672 -13.141 1 96.25 83 ALA A O 1
ATOM 579 N N . LEU A 1 84 ? -15.062 -16.062 -12.359 1 96.62 84 LEU A N 1
ATOM 580 C CA . LEU A 1 84 ? -15.5 -16.078 -10.961 1 96.62 84 LEU A CA 1
ATOM 581 C C . LEU A 1 84 ? -16.594 -15.047 -10.719 1 96.62 84 LEU A C 1
ATOM 583 O O . LEU A 1 84 ? -17.594 -15.344 -10.07 1 96.62 84 LEU A O 1
ATOM 587 N N . ILE A 1 85 ? -16.406 -13.82 -11.227 1 98.12 85 ILE A N 1
ATOM 588 C CA . ILE A 1 85 ? -17.406 -12.766 -11.078 1 98.12 85 ILE A CA 1
ATOM 589 C C . ILE A 1 85 ? -18.719 -13.203 -11.734 1 98.12 85 ILE A C 1
ATOM 591 O O . ILE A 1 85 ? -19.797 -13.062 -11.141 1 98.12 85 ILE A O 1
ATOM 595 N N . ALA A 1 86 ? -18.641 -13.75 -12.898 1 97.62 86 ALA A N 1
ATOM 596 C CA . ALA A 1 86 ? -19.812 -14.141 -13.672 1 97.62 86 ALA A CA 1
ATOM 597 C C . ALA A 1 86 ? -20.641 -15.188 -12.922 1 97.62 86 ALA A C 1
ATOM 599 O O . ALA A 1 86 ? -21.859 -15.273 -13.109 1 97.62 86 ALA A O 1
ATOM 600 N N . GLU A 1 87 ? -20 -15.93 -12.078 1 95.69 87 GLU A N 1
ATOM 601 C CA . GLU A 1 87 ? -20.688 -16.938 -11.281 1 95.69 87 GLU A CA 1
ATOM 602 C C . GLU A 1 87 ? -21.547 -16.297 -10.195 1 95.69 87 GLU A C 1
ATOM 604 O O . GLU A 1 87 ? -22.484 -16.906 -9.695 1 95.69 87 GLU A O 1
ATOM 609 N N . HIS A 1 88 ? -21.281 -15.047 -9.898 1 96.31 88 HIS A N 1
ATOM 610 C CA . HIS A 1 88 ? -21.875 -14.492 -8.688 1 96.31 88 HIS A CA 1
ATOM 611 C C . HIS A 1 88 ? -22.812 -13.328 -9.016 1 96.31 88 HIS A C 1
ATOM 613 O O . HIS A 1 88 ? -23.453 -12.773 -8.125 1 96.31 88 HIS A O 1
ATOM 619 N N . VAL A 1 89 ? -22.812 -12.953 -10.273 1 98 89 VAL A N 1
ATOM 620 C CA . VAL A 1 89 ? -23.656 -11.812 -10.641 1 98 89 VAL A CA 1
ATOM 621 C C . VAL A 1 89 ? -24.438 -12.141 -11.906 1 98 89 VAL A C 1
ATOM 623 O O . VAL A 1 89 ? -24.047 -13.016 -12.68 1 98 89 VAL A O 1
ATOM 626 N N . PRO A 1 90 ? -25.578 -11.5 -12.211 1 97.75 90 PRO A N 1
ATOM 627 C CA . PRO A 1 90 ? -26.328 -11.727 -13.445 1 97.75 90 PRO A CA 1
ATOM 628 C C . PRO A 1 90 ? -25.547 -11.352 -14.695 1 97.75 90 PRO A C 1
ATOM 630 O O . PRO A 1 90 ? -24.688 -10.461 -14.656 1 97.75 90 PRO A O 1
ATOM 633 N N . ALA A 1 91 ? -25.875 -12.031 -15.773 1 97.88 91 ALA A N 1
ATOM 634 C CA . ALA A 1 91 ? -25.297 -11.688 -17.062 1 97.88 91 ALA A CA 1
ATOM 635 C C . ALA A 1 91 ? -25.531 -10.219 -17.406 1 97.88 91 ALA A C 1
ATOM 637 O O . ALA A 1 91 ? -26.594 -9.672 -17.109 1 97.88 91 ALA A O 1
ATOM 638 N N . GLY A 1 92 ? -24.547 -9.586 -17.938 1 98.38 92 GLY A N 1
ATOM 639 C CA . GLY A 1 92 ? -24.672 -8.195 -18.359 1 98.38 92 GLY A CA 1
ATOM 640 C C . GLY A 1 92 ? -24.391 -7.203 -17.25 1 98.38 92 GLY A C 1
ATOM 641 O O . GLY A 1 92 ? -24.391 -5.992 -17.484 1 98.38 92 GLY A O 1
ATOM 642 N N . SER A 1 93 ? -24.109 -7.715 -16.031 1 98.69 93 SER A N 1
ATOM 643 C CA . SER A 1 93 ? -23.844 -6.82 -14.906 1 98.69 93 SER A CA 1
ATOM 644 C C . SER A 1 93 ? -22.641 -5.934 -15.18 1 98.69 93 SER A C 1
ATOM 646 O O . SER A 1 93 ? -21.641 -6.391 -15.758 1 98.69 93 SER A O 1
ATOM 648 N N . PRO A 1 94 ? -22.766 -4.668 -14.797 1 98.88 94 PRO A N 1
ATOM 649 C CA . PRO A 1 94 ? -21.625 -3.762 -14.961 1 98.88 94 PRO A CA 1
ATOM 650 C C . PRO A 1 94 ? -20.469 -4.086 -14.016 1 98.88 94 PRO A C 1
ATOM 652 O O . PRO A 1 94 ? -20.688 -4.254 -12.812 1 98.88 94 PRO A O 1
ATOM 655 N N . VAL A 1 95 ? -19.297 -4.238 -14.539 1 98.94 95 VAL A N 1
ATOM 656 C CA . VAL A 1 95 ? -18.078 -4.488 -13.789 1 98.94 95 VAL A CA 1
ATOM 657 C C . VAL A 1 95 ? -17.047 -3.408 -14.102 1 98.94 95 VAL A C 1
ATOM 659 O O . VAL A 1 95 ? -16.688 -3.205 -15.266 1 98.94 95 VAL A O 1
ATOM 662 N N . LEU A 1 96 ? -16.609 -2.639 -13.094 1 98.94 96 LEU A N 1
ATOM 663 C CA . LEU A 1 96 ? -15.578 -1.639 -13.305 1 98.94 96 LEU A CA 1
ATOM 664 C C . LEU A 1 96 ? -14.203 -2.295 -13.43 1 98.94 96 LEU A C 1
ATOM 666 O O . LEU A 1 96 ? -13.781 -3.018 -12.523 1 98.94 96 LEU A O 1
ATOM 670 N N . VAL A 1 97 ? -13.555 -2.09 -14.562 1 98.88 97 VAL A N 1
ATOM 671 C CA . VAL A 1 97 ? -12.289 -2.764 -14.859 1 98.88 97 VAL A CA 1
ATOM 672 C C . VAL A 1 97 ? -11.125 -1.798 -14.641 1 98.88 97 VAL A C 1
ATOM 674 O O . VAL A 1 97 ? -11.102 -0.708 -15.219 1 98.88 97 VAL A O 1
ATOM 677 N N . VAL A 1 98 ? -10.219 -2.15 -13.781 1 98.69 98 VAL A N 1
ATOM 678 C CA . VAL A 1 98 ? -8.93 -1.502 -13.586 1 98.69 98 VAL A CA 1
ATOM 679 C C . VAL A 1 98 ? -7.816 -2.375 -14.172 1 98.69 98 VAL A C 1
ATOM 681 O O . VAL A 1 98 ? -7.398 -3.354 -13.547 1 98.69 98 VAL A O 1
ATOM 684 N N . GLY A 1 99 ? -7.293 -2.043 -15.266 1 97.75 99 GLY A N 1
ATOM 685 C CA . GLY A 1 99 ? -6.273 -2.875 -15.883 1 97.75 99 GLY A CA 1
ATOM 686 C C . GLY A 1 99 ? -6.211 -2.73 -17.391 1 97.75 99 GLY A C 1
ATOM 687 O O . GLY A 1 99 ? -6.801 -1.805 -17.953 1 97.75 99 GLY A O 1
ATOM 688 N N . ALA A 1 100 ? -5.496 -3.629 -18.031 1 96.06 100 ALA A N 1
ATOM 689 C CA . ALA A 1 100 ? -5.254 -3.609 -19.469 1 96.06 100 ALA A CA 1
ATOM 690 C C . ALA A 1 100 ? -6.504 -4.031 -20.25 1 96.06 100 ALA A C 1
ATOM 692 O O . ALA A 1 100 ? -7.48 -4.492 -19.656 1 96.06 100 ALA A O 1
ATOM 693 N N . GLU A 1 101 ? -6.41 -3.811 -21.547 1 96.06 101 GLU A N 1
ATOM 694 C CA . GLU A 1 101 ? -7.52 -4.168 -22.438 1 96.06 101 GLU A CA 1
ATOM 695 C C . GLU A 1 101 ? -7.812 -5.664 -22.375 1 96.06 101 GLU A C 1
ATOM 697 O O . GLU A 1 101 ? -8.961 -6.082 -22.516 1 96.06 101 GLU A O 1
ATOM 702 N N . ALA A 1 102 ? -6.809 -6.488 -22.125 1 94.94 102 ALA A N 1
ATOM 703 C CA . ALA A 1 102 ? -6.984 -7.93 -22 1 94.94 102 ALA A CA 1
ATOM 704 C C . ALA A 1 102 ? -7.988 -8.273 -20.906 1 94.94 102 ALA A C 1
ATOM 706 O O . ALA A 1 102 ? -8.828 -9.164 -21.078 1 94.94 102 ALA A O 1
ATOM 707 N N . LEU A 1 103 ? -7.918 -7.578 -19.797 1 97.31 103 LEU A N 1
ATOM 708 C CA . LEU A 1 103 ? -8.836 -7.812 -18.688 1 97.31 103 LEU A CA 1
ATOM 709 C C . LEU A 1 103 ? -10.258 -7.414 -19.078 1 97.31 103 LEU A C 1
ATOM 711 O O . LEU A 1 103 ? -11.219 -8.133 -18.766 1 97.31 103 LEU A O 1
ATOM 715 N N . ARG A 1 104 ? -10.414 -6.309 -19.75 1 97.69 104 ARG A N 1
ATOM 716 C CA . ARG A 1 104 ? -11.719 -5.883 -20.25 1 97.69 104 ARG A CA 1
ATOM 717 C C . ARG A 1 104 ? -12.32 -6.926 -21.188 1 97.69 104 ARG A C 1
ATOM 719 O O . ARG A 1 104 ? -13.516 -7.195 -21.141 1 97.69 104 ARG A O 1
ATOM 726 N N . GLY A 1 105 ? -11.469 -7.43 -22.047 1 96.88 105 GLY A N 1
ATOM 727 C CA . GLY A 1 105 ? -11.906 -8.469 -22.969 1 96.88 105 GLY A CA 1
ATOM 728 C C . GLY A 1 105 ? -12.406 -9.711 -22.281 1 96.88 105 GLY A C 1
ATOM 729 O O . GLY A 1 105 ? -13.438 -10.273 -22.656 1 96.88 105 GLY A O 1
ATOM 730 N N . GLU A 1 106 ? -11.648 -10.148 -21.234 1 96.56 106 GLU A N 1
ATOM 731 C CA . GLU A 1 106 ? -12.07 -11.32 -20.469 1 96.56 106 GLU A CA 1
ATOM 732 C C . GLU A 1 106 ? -13.43 -11.086 -19.812 1 96.56 106 GLU A C 1
ATOM 734 O O . GLU A 1 106 ? -14.266 -11.992 -19.766 1 96.56 106 GLU A O 1
ATOM 739 N N . VAL A 1 107 ? -13.664 -9.875 -19.281 1 97.94 107 VAL A N 1
ATOM 740 C CA . VAL A 1 107 ? -14.93 -9.523 -18.641 1 97.94 107 VAL A CA 1
ATOM 741 C C . VAL A 1 107 ? -16.062 -9.578 -19.656 1 97.94 107 VAL A C 1
ATOM 743 O O . VAL A 1 107 ? -17.125 -10.141 -19.391 1 97.94 107 VAL A O 1
ATOM 746 N N . ARG A 1 108 ? -15.82 -9.078 -20.844 1 98.06 108 ARG A N 1
ATOM 747 C CA . ARG A 1 108 ? -16.812 -9.141 -21.922 1 98.06 108 ARG A CA 1
ATOM 748 C C . ARG A 1 108 ? -17.109 -10.586 -22.312 1 98.06 108 ARG A C 1
ATOM 750 O O . ARG A 1 108 ? -18.281 -10.961 -22.453 1 98.06 108 ARG A O 1
ATOM 757 N N . ASP A 1 109 ? -16.094 -11.344 -22.453 1 96.12 109 ASP A N 1
ATOM 758 C CA . ASP A 1 109 ? -16.234 -12.734 -22.891 1 96.12 109 ASP A CA 1
ATOM 759 C C . ASP A 1 109 ? -17 -13.555 -21.859 1 96.12 109 ASP A C 1
ATOM 761 O O . ASP A 1 109 ? -17.656 -14.539 -22.203 1 96.12 109 ASP A O 1
ATOM 765 N N . ALA A 1 110 ? -16.938 -13.156 -20.625 1 96.5 110 ALA A N 1
ATOM 766 C CA . ALA A 1 110 ? -17.656 -13.859 -19.562 1 96.5 110 ALA A CA 1
ATOM 767 C C . ALA A 1 110 ? -19.109 -13.43 -19.5 1 96.5 110 ALA A C 1
ATOM 769 O O . ALA A 1 110 ? -19.859 -13.883 -18.625 1 96.5 110 ALA A O 1
ATOM 770 N N . GLY A 1 111 ? -19.516 -12.508 -20.406 1 98.06 111 GLY A N 1
ATOM 771 C CA . GLY A 1 111 ? -20.906 -12.094 -20.484 1 98.06 111 GLY A CA 1
ATOM 772 C C . GLY A 1 111 ? -21.234 -10.93 -19.562 1 98.06 111 GLY A C 1
ATOM 773 O O . GLY A 1 111 ? -22.391 -10.727 -19.203 1 98.06 111 GLY A O 1
ATOM 774 N N . LEU A 1 112 ? -20.234 -10.188 -19.156 1 98.62 112 LEU A N 1
ATOM 775 C CA . LEU A 1 112 ? -20.406 -9.031 -18.281 1 98.62 112 LEU A CA 1
ATOM 776 C C . LEU A 1 112 ? -20.156 -7.734 -19.047 1 98.62 112 LEU A C 1
ATOM 778 O O . LEU A 1 112 ? -19.703 -7.766 -20.188 1 98.62 112 LEU A O 1
ATOM 782 N N . ALA A 1 113 ? -20.484 -6.598 -18.469 1 98.81 113 ALA A N 1
ATOM 783 C CA . ALA A 1 113 ? -20.328 -5.301 -19.125 1 98.81 113 ALA A CA 1
ATOM 784 C C . ALA A 1 113 ? -19.219 -4.488 -18.469 1 98.81 113 ALA A C 1
ATOM 786 O O . ALA A 1 113 ? -19.438 -3.871 -17.422 1 98.81 113 ALA A O 1
ATOM 787 N N . PRO A 1 114 ? -18.094 -4.449 -19.094 1 98.75 114 PRO A N 1
ATOM 788 C CA . PRO A 1 114 ? -17.031 -3.617 -18.516 1 98.75 114 PRO A CA 1
ATOM 789 C C . PRO A 1 114 ? -17.375 -2.131 -18.516 1 98.75 114 PRO A C 1
ATOM 791 O O . PRO A 1 114 ? -17.859 -1.61 -19.531 1 98.75 114 PRO A O 1
ATOM 794 N N . VAL A 1 115 ? -17.219 -1.45 -17.422 1 98.81 115 VAL A N 1
ATOM 795 C CA . VAL A 1 115 ? -17.469 -0.014 -17.312 1 98.81 115 VAL A CA 1
ATOM 796 C C . VAL A 1 115 ? -16.234 0.666 -16.703 1 98.81 115 VAL A C 1
ATOM 798 O O . VAL A 1 115 ? -15.297 -0.006 -16.266 1 98.81 115 VAL A O 1
ATOM 801 N N . GLU A 1 116 ? -16.234 2.053 -16.719 1 98.06 116 GLU A N 1
ATOM 802 C CA . GLU A 1 116 ? -15.039 2.773 -16.297 1 98.06 116 GLU A CA 1
ATOM 803 C C . GLU A 1 116 ? -15.352 3.76 -15.18 1 98.06 116 GLU A C 1
ATOM 805 O O . GLU A 1 116 ? -14.438 4.309 -14.555 1 98.06 116 GLU A O 1
ATOM 810 N N . SER A 1 117 ? -16.641 3.947 -14.867 1 98.38 117 SER A N 1
ATOM 811 C CA . SER A 1 117 ? -17.031 4.973 -13.898 1 98.38 117 SER A CA 1
ATOM 812 C C . SER A 1 117 ? -17.828 4.375 -12.75 1 98.38 117 SER A C 1
ATOM 814 O O . SER A 1 117 ? -18.641 3.467 -12.961 1 98.38 117 SER A O 1
ATOM 816 N N . ALA A 1 118 ? -17.625 4.902 -11.555 1 98.44 118 ALA A N 1
ATOM 817 C CA . ALA A 1 118 ? -18.453 4.539 -10.406 1 98.44 118 ALA A CA 1
ATOM 818 C C . ALA A 1 118 ? -19.906 4.934 -10.648 1 98.44 118 ALA A C 1
ATOM 820 O O . ALA A 1 118 ? -20.828 4.324 -10.086 1 98.44 118 ALA A O 1
ATOM 821 N N . ASP A 1 119 ? -20.109 5.871 -11.523 1 97.94 119 ASP A N 1
ATOM 822 C CA . ASP A 1 119 ? -21.453 6.375 -11.805 1 97.94 119 ASP A CA 1
ATOM 823 C C . ASP A 1 119 ? -22.297 5.332 -12.547 1 97.94 119 ASP A C 1
ATOM 825 O O . ASP A 1 119 ? -23.516 5.441 -12.602 1 97.94 119 ASP A O 1
ATOM 829 N N . ASP A 1 120 ? -21.672 4.344 -13.094 1 98.38 120 ASP A N 1
ATOM 830 C CA . ASP A 1 120 ? -22.375 3.26 -13.781 1 98.38 120 ASP A CA 1
ATOM 831 C C . ASP A 1 120 ? -22.859 2.213 -12.781 1 98.38 120 ASP A C 1
ATOM 833 O O . ASP A 1 120 ? -23.391 1.173 -13.18 1 98.38 120 ASP A O 1
ATOM 837 N N . ALA A 1 121 ? -22.641 2.449 -11.508 1 98 121 ALA A N 1
ATOM 838 C CA . ALA A 1 121 ? -23.094 1.603 -10.406 1 98 121 ALA A CA 1
ATOM 839 C C . ALA A 1 121 ? -22.641 0.159 -10.602 1 98 121 ALA A C 1
ATOM 841 O O . ALA A 1 121 ? -23.453 -0.767 -10.547 1 98 121 ALA A O 1
ATOM 842 N N .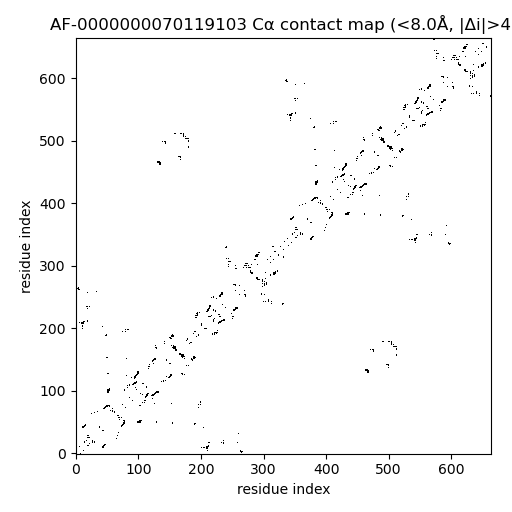 PRO A 1 122 ? -21.359 -0.047 -10.867 1 98.81 122 PRO A N 1
ATOM 843 C CA . PRO A 1 122 ? -20.859 -1.419 -11.023 1 98.81 122 PRO A CA 1
ATOM 844 C C . PRO A 1 122 ? -21.125 -2.279 -9.789 1 98.81 122 PRO A C 1
ATOM 846 O O . PRO A 1 122 ? -21.047 -1.787 -8.656 1 98.81 122 PRO A O 1
ATOM 849 N N . VAL A 1 123 ? -21.375 -3.543 -10.016 1 98.69 123 VAL A N 1
ATOM 850 C CA . VAL A 1 123 ? -21.625 -4.469 -8.914 1 98.69 123 VAL A CA 1
ATOM 851 C C . VAL A 1 123 ? -20.312 -5.07 -8.422 1 98.69 123 VAL A C 1
ATOM 853 O O . VAL A 1 123 ? -20.266 -5.637 -7.332 1 98.69 123 VAL A O 1
ATOM 856 N N . ALA A 1 124 ? -19.266 -4.918 -9.258 1 98.88 124 ALA A N 1
ATOM 857 C CA . ALA A 1 124 ? -17.938 -5.422 -8.93 1 98.88 124 ALA A CA 1
ATOM 858 C C . ALA A 1 124 ? -16.844 -4.535 -9.523 1 98.88 124 ALA A C 1
ATOM 860 O O . ALA A 1 124 ? -17.078 -3.852 -10.523 1 98.88 124 ALA A O 1
ATOM 861 N N . VAL A 1 125 ? -15.781 -4.469 -8.859 1 98.94 125 VAL A N 1
ATOM 862 C CA . VAL A 1 125 ? -14.523 -3.928 -9.367 1 98.94 125 VAL A CA 1
ATOM 863 C C . VAL A 1 125 ? -13.508 -5.055 -9.531 1 98.94 125 VAL A C 1
ATOM 865 O O . VAL A 1 125 ? -13.273 -5.828 -8.602 1 98.94 125 VAL A O 1
ATOM 868 N N . VAL A 1 126 ? -12.977 -5.215 -10.719 1 98.88 126 VAL A N 1
ATOM 869 C CA . VAL A 1 126 ? -11.891 -6.172 -10.938 1 98.88 126 VAL A CA 1
ATOM 870 C C . VAL A 1 126 ? -10.602 -5.426 -11.258 1 98.88 126 VAL A C 1
ATOM 872 O O . VAL A 1 126 ? -10.531 -4.688 -12.242 1 98.88 126 VAL A O 1
ATOM 875 N N . GLN A 1 127 ? -9.641 -5.629 -10.422 1 98.81 127 GLN A N 1
ATOM 876 C CA . GLN A 1 127 ? -8.406 -4.855 -10.508 1 98.81 127 GLN A CA 1
ATOM 877 C C . GLN A 1 127 ? -7.238 -5.734 -10.945 1 98.81 127 GLN A C 1
ATOM 879 O O . GLN A 1 127 ? -6.895 -6.703 -10.266 1 98.81 127 GLN A O 1
ATOM 884 N N . GLY A 1 128 ? -6.656 -5.398 -12.055 1 98.31 128 GLY A N 1
ATOM 885 C CA . GLY A 1 128 ? -5.434 -5.996 -12.57 1 98.31 128 GLY A CA 1
ATOM 886 C C . GLY A 1 128 ? -4.359 -4.977 -12.891 1 98.31 128 GLY A C 1
ATOM 887 O O . GLY A 1 128 ? -4.363 -3.869 -12.352 1 98.31 128 GLY A O 1
ATOM 888 N N . TYR A 1 129 ? -3.387 -5.484 -13.68 1 97.06 129 TYR A N 1
ATOM 889 C CA . TYR A 1 129 ? -2.271 -4.648 -14.109 1 97.06 129 TYR A CA 1
ATOM 890 C C . TYR A 1 129 ? -2.547 -4.027 -15.469 1 97.06 129 TYR A C 1
ATOM 892 O O . TYR A 1 129 ? -3.143 -4.668 -16.344 1 97.06 129 TYR A O 1
ATOM 900 N N . GLY A 1 130 ? -2.062 -2.838 -15.609 1 96.44 130 GLY A N 1
ATOM 901 C CA . GLY A 1 130 ? -1.978 -2.156 -16.891 1 96.44 130 GLY A CA 1
ATOM 902 C C . GLY A 1 130 ? -1.113 -0.911 -16.844 1 96.44 130 GLY A C 1
ATOM 903 O O . GLY A 1 130 ? -1.134 -0.166 -15.867 1 96.44 130 GLY A O 1
ATOM 904 N N . PRO A 1 131 ? -0.388 -0.699 -18 1 95.62 131 PRO A N 1
ATOM 905 C CA . PRO A 1 131 ? 0.501 0.466 -18.016 1 95.62 131 PRO A CA 1
ATOM 906 C C . PRO A 1 131 ? -0.259 1.789 -17.953 1 95.62 131 PRO A C 1
ATOM 908 O O . PRO A 1 131 ? 0.316 2.814 -17.578 1 95.62 131 PRO A O 1
ATOM 911 N N . GLU A 1 132 ? -1.518 1.745 -18.281 1 96.5 132 GLU A N 1
ATOM 912 C CA . GLU A 1 132 ? -2.303 2.975 -18.312 1 96.5 132 GLU A CA 1
ATOM 913 C C . GLU A 1 132 ? -3.008 3.217 -16.984 1 96.5 132 GLU A C 1
ATOM 915 O O . GLU A 1 132 ? -3.635 4.258 -16.781 1 96.5 132 GLU A O 1
ATOM 920 N N . VAL A 1 133 ? -2.93 2.244 -16.078 1 98.19 133 VAL A N 1
ATOM 921 C CA . VAL A 1 133 ? -3.613 2.387 -14.789 1 98.19 133 VAL A CA 1
ATOM 922 C C . VAL A 1 133 ? -2.994 3.537 -14 1 98.19 133 VAL A C 1
ATOM 924 O O . VAL A 1 133 ? -1.788 3.547 -13.75 1 98.19 133 VAL A O 1
ATOM 927 N N . GLY A 1 134 ? -3.816 4.531 -13.609 1 98.19 134 GLY A N 1
ATOM 928 C CA . GLY A 1 134 ? -3.396 5.691 -12.836 1 98.19 134 GLY A CA 1
ATOM 929 C C . GLY A 1 134 ? -4.438 6.145 -11.828 1 98.19 134 GLY A C 1
ATOM 930 O O . GLY A 1 134 ? -5.441 5.465 -11.617 1 98.19 134 GLY A O 1
ATOM 931 N N . TRP A 1 135 ? -4.168 7.281 -11.227 1 98.44 135 TRP A N 1
ATOM 932 C CA . TRP A 1 135 ? -4.965 7.809 -10.125 1 98.44 135 TRP A CA 1
ATOM 933 C C . TRP A 1 135 ? -6.43 7.938 -10.523 1 98.44 135 TRP A C 1
ATOM 935 O O . TRP A 1 135 ? -7.324 7.574 -9.75 1 98.44 135 TRP A O 1
ATOM 945 N N . ARG A 1 136 ? -6.711 8.406 -11.734 1 97.94 136 ARG A N 1
ATOM 946 C CA . ARG A 1 136 ? -8.086 8.648 -12.172 1 97.94 136 ARG A CA 1
ATOM 947 C C . ARG A 1 136 ? -8.883 7.348 -12.188 1 97.94 136 ARG A 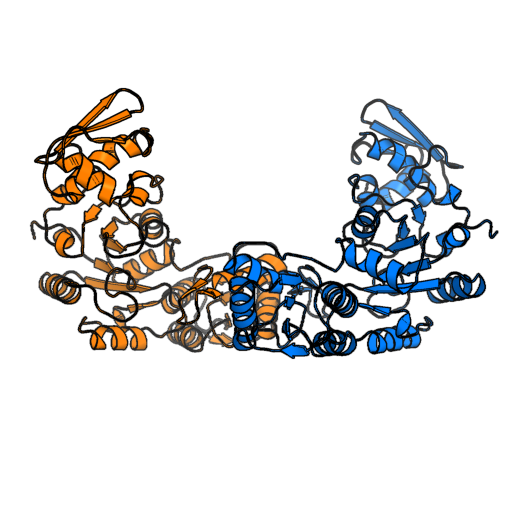C 1
ATOM 949 O O . ARG A 1 136 ? -10.016 7.305 -11.703 1 97.94 136 ARG A O 1
ATOM 956 N N . ILE A 1 137 ? -8.281 6.32 -12.75 1 98.5 137 ILE A N 1
ATOM 957 C CA . ILE A 1 137 ? -8.945 5.023 -12.836 1 98.5 137 ILE A CA 1
ATOM 958 C C . ILE A 1 137 ? -9.141 4.449 -11.438 1 98.5 137 ILE A C 1
ATOM 960 O O . ILE A 1 137 ? -10.234 3.982 -11.102 1 98.5 137 ILE A O 1
ATOM 964 N N . LEU A 1 138 ? -8.133 4.547 -10.602 1 98.81 138 LEU A N 1
ATOM 965 C CA . LEU A 1 138 ? -8.156 3.98 -9.258 1 98.81 138 LEU A CA 1
ATOM 966 C C . LEU A 1 138 ? -9.133 4.746 -8.367 1 98.81 138 LEU A C 1
ATOM 968 O O . LEU A 1 138 ? -9.742 4.164 -7.469 1 98.81 138 LEU A O 1
ATOM 972 N N . SER A 1 139 ? -9.289 6.055 -8.617 1 98.69 139 SER A N 1
ATOM 973 C CA . SER A 1 139 ? -10.25 6.852 -7.867 1 98.69 139 SER A CA 1
ATOM 974 C C . SER A 1 139 ? -11.68 6.375 -8.117 1 98.69 139 SER A C 1
ATOM 976 O O . SER A 1 139 ? -12.477 6.277 -7.188 1 98.69 139 SER A O 1
ATOM 978 N N . GLU A 1 140 ? -11.977 6.066 -9.398 1 98.75 140 GLU A N 1
ATOM 979 C CA . GLU A 1 140 ? -13.297 5.527 -9.727 1 98.75 140 GLU A CA 1
ATOM 980 C C . GLU A 1 140 ? -13.531 4.188 -9.039 1 98.75 140 GLU A C 1
ATOM 982 O O . GLU A 1 140 ? -14.633 3.922 -8.547 1 98.75 140 GLU A O 1
ATOM 987 N N . ALA A 1 141 ? -12.516 3.408 -9 1 98.88 141 ALA A N 1
ATOM 988 C CA . ALA A 1 141 ? -12.617 2.105 -8.352 1 98.88 141 ALA A CA 1
ATOM 989 C C . ALA A 1 141 ? -12.883 2.26 -6.855 1 98.88 141 ALA A C 1
ATOM 991 O O . ALA A 1 141 ? -13.719 1.551 -6.289 1 98.88 141 ALA A O 1
ATOM 992 N N . ALA A 1 142 ? -12.141 3.191 -6.227 1 98.81 142 ALA A N 1
ATOM 993 C CA . ALA A 1 142 ? -12.328 3.436 -4.797 1 98.81 142 ALA A CA 1
ATOM 994 C C . ALA A 1 142 ? -13.766 3.865 -4.5 1 98.81 142 ALA A C 1
ATOM 996 O O . ALA A 1 142 ? -14.375 3.383 -3.543 1 98.81 142 ALA A O 1
ATOM 997 N N . LEU A 1 143 ? -14.266 4.785 -5.328 1 98.69 143 LEU A N 1
ATOM 998 C CA . LEU A 1 143 ? -15.641 5.258 -5.16 1 98.69 143 LEU A CA 1
ATOM 999 C C . LEU A 1 143 ? -16.625 4.105 -5.301 1 98.69 143 LEU A C 1
ATOM 1001 O O . LEU A 1 143 ? -17.562 3.986 -4.508 1 98.69 143 LEU A O 1
ATOM 1005 N N . ALA A 1 144 ? -16.422 3.238 -6.305 1 98.88 144 ALA A N 1
ATOM 1006 C CA . ALA A 1 144 ? -17.328 2.113 -6.562 1 98.88 144 ALA A CA 1
ATOM 1007 C C . ALA A 1 144 ? -17.328 1.132 -5.395 1 98.88 144 ALA A C 1
ATOM 1009 O O . ALA A 1 144 ? -18.391 0.665 -4.969 1 98.88 144 ALA A O 1
ATOM 1010 N N . VAL A 1 145 ? -16.141 0.796 -4.883 1 98.88 145 VAL A N 1
ATOM 1011 C CA . VAL A 1 145 ? -16.031 -0.139 -3.768 1 98.88 145 VAL A CA 1
ATOM 1012 C C . VAL A 1 145 ? -16.719 0.449 -2.533 1 98.88 145 VAL A C 1
ATOM 1014 O O . VAL A 1 145 ? -17.422 -0.257 -1.812 1 98.88 145 VAL A O 1
ATOM 1017 N N . ARG A 1 146 ? -16.547 1.766 -2.252 1 98.19 146 ARG A N 1
ATOM 1018 C CA . ARG A 1 146 ? -17.219 2.428 -1.135 1 98.19 146 ARG A CA 1
ATOM 1019 C C . ARG A 1 146 ? -18.734 2.346 -1.275 1 98.19 146 ARG A C 1
ATOM 1021 O O . ARG A 1 146 ? -19.438 2.254 -0.277 1 98.19 146 ARG A O 1
ATOM 1028 N N . ALA A 1 147 ? -19.156 2.359 -2.541 1 98 147 ALA A N 1
ATOM 1029 C CA . ALA A 1 147 ? -20.578 2.342 -2.82 1 98 147 ALA A CA 1
ATOM 1030 C C . ALA A 1 147 ? -21.141 0.925 -2.736 1 98 147 ALA A C 1
ATOM 1032 O O . ALA A 1 147 ? -22.328 0.707 -2.967 1 98 147 ALA A O 1
ATOM 1033 N N . GLY A 1 148 ? -20.25 -0.075 -2.508 1 98.19 148 GLY A N 1
ATOM 1034 C CA . GLY A 1 148 ? -20.766 -1.402 -2.213 1 98.19 148 GLY A CA 1
ATOM 1035 C C . GLY A 1 148 ? -20.328 -2.449 -3.219 1 98.19 148 GLY A C 1
ATOM 1036 O O . GLY A 1 148 ? -20.641 -3.631 -3.072 1 98.19 148 GLY A O 1
ATOM 1037 N N . ALA A 1 149 ? -19.609 -2.08 -4.285 1 98.75 149 ALA A N 1
ATOM 1038 C CA . ALA A 1 149 ? -19.141 -3.057 -5.266 1 98.75 149 ALA A CA 1
ATOM 1039 C C . ALA A 1 149 ? -18.188 -4.059 -4.625 1 98.75 149 ALA A C 1
ATOM 1041 O O . ALA A 1 149 ? -17.359 -3.691 -3.791 1 98.75 149 ALA A O 1
ATOM 1042 N N . THR A 1 150 ? -18.281 -5.305 -4.992 1 98.81 150 THR A N 1
ATOM 1043 C CA . THR A 1 150 ? -17.328 -6.316 -4.559 1 98.81 150 THR A CA 1
ATOM 1044 C C . THR A 1 150 ? -15.969 -6.098 -5.227 1 98.81 150 THR A C 1
ATOM 1046 O O . THR A 1 150 ? -15.898 -5.887 -6.438 1 98.81 150 THR A O 1
ATOM 1049 N N . TRP A 1 151 ? -14.914 -6.109 -4.535 1 98.81 151 TRP A N 1
ATOM 1050 C CA . TRP A 1 151 ? -13.578 -5.77 -5 1 98.81 151 TRP A CA 1
ATOM 1051 C C . TRP A 1 151 ? -12.742 -7.031 -5.223 1 98.81 151 TRP A C 1
ATOM 1053 O O . TRP A 1 151 ? -12.344 -7.691 -4.266 1 98.81 151 TRP A O 1
ATOM 1063 N N . TYR A 1 152 ? -12.461 -7.344 -6.512 1 98.69 152 TYR A N 1
ATOM 1064 C CA . TYR A 1 152 ? -11.617 -8.461 -6.93 1 98.69 152 TYR A CA 1
ATOM 1065 C C . TYR A 1 152 ? -10.242 -7.98 -7.363 1 98.69 152 TYR A C 1
ATOM 1067 O O . TYR A 1 152 ? -10.125 -7.008 -8.117 1 98.69 152 TYR A O 1
ATOM 1075 N N . ALA A 1 153 ? -9.219 -8.594 -6.934 1 98.69 153 ALA A N 1
ATOM 1076 C CA . ALA A 1 153 ? -7.875 -8.391 -7.461 1 98.69 153 ALA A CA 1
ATOM 1077 C C . ALA A 1 153 ? -7.402 -9.617 -8.242 1 98.69 153 ALA A C 1
ATOM 1079 O O . ALA A 1 153 ? -7.523 -10.75 -7.766 1 98.69 153 ALA A O 1
ATOM 1080 N N . THR A 1 154 ? -6.852 -9.375 -9.406 1 98.31 154 THR A N 1
ATOM 1081 C CA . THR A 1 154 ? -6.422 -10.5 -10.227 1 98.31 154 THR A CA 1
ATOM 1082 C C . THR A 1 154 ? -5.207 -11.188 -9.609 1 98.31 154 THR A C 1
ATOM 1084 O O . THR A 1 154 ? -4.992 -12.383 -9.82 1 98.31 154 THR A O 1
ATOM 1087 N N . ASN A 1 155 ? -4.406 -10.477 -9 1 97.12 155 ASN A N 1
ATOM 1088 C CA . ASN A 1 155 ? -3.268 -10.953 -8.227 1 97.12 155 ASN A CA 1
ATOM 1089 C C . ASN A 1 155 ? -2.705 -9.867 -7.32 1 97.12 155 ASN A C 1
ATOM 1091 O O . ASN A 1 155 ? -3.133 -8.711 -7.391 1 97.12 155 ASN A O 1
ATOM 1095 N N . THR A 1 156 ? -1.784 -10.227 -6.441 1 97.19 156 THR A N 1
ATOM 1096 C CA . THR A 1 156 ? -1.206 -9.242 -5.535 1 97.19 156 THR A CA 1
ATOM 1097 C C . THR A 1 156 ? 0.317 -9.25 -5.621 1 97.19 156 THR A C 1
ATOM 1099 O O . THR A 1 156 ? 1.003 -8.984 -4.633 1 97.19 156 THR A O 1
ATOM 1102 N N . ASP A 1 157 ? 0.822 -9.609 -6.816 1 95.44 157 ASP A N 1
ATOM 1103 C CA . ASP A 1 157 ? 2.268 -9.578 -7.023 1 95.44 157 ASP A CA 1
ATOM 1104 C C . ASP A 1 157 ? 2.82 -8.172 -6.797 1 95.44 157 ASP A C 1
ATOM 1106 O O . ASP A 1 157 ? 2.373 -7.215 -7.434 1 95.44 157 ASP A O 1
ATOM 1110 N N . ARG A 1 158 ? 3.863 -8.047 -6.035 1 97.19 158 ARG A N 1
ATOM 1111 C CA . ARG A 1 158 ? 4.383 -6.738 -5.668 1 97.19 158 ARG A CA 1
ATOM 1112 C C . ARG A 1 158 ? 5.148 -6.105 -6.824 1 97.19 158 ARG A C 1
ATOM 1114 O O . ARG A 1 158 ? 5.137 -4.887 -6.988 1 97.19 158 ARG A O 1
ATOM 1121 N N . THR A 1 159 ? 5.844 -7.008 -7.547 1 96.25 159 THR A N 1
ATOM 1122 C CA . THR A 1 159 ? 6.68 -6.52 -8.641 1 96.25 159 THR A CA 1
ATOM 1123 C C . THR A 1 159 ? 6.5 -7.379 -9.883 1 96.25 159 THR A C 1
ATOM 1125 O O . THR A 1 159 ? 5.926 -8.469 -9.82 1 96.25 159 THR A O 1
ATOM 1128 N N . LEU A 1 160 ? 6.801 -6.824 -11.039 1 92 160 LEU A N 1
ATOM 1129 C CA . LEU A 1 160 ? 6.922 -7.566 -12.289 1 92 160 LEU A CA 1
ATOM 1130 C C . LEU A 1 160 ? 8.312 -7.395 -12.891 1 92 160 LEU A C 1
ATOM 1132 O O . LEU A 1 160 ? 8.922 -6.328 -12.766 1 92 160 LEU A O 1
ATOM 1136 N N . PRO A 1 161 ? 8.82 -8.414 -13.375 1 87.44 161 PRO A N 1
ATOM 1137 C CA . PRO A 1 161 ? 10.172 -8.359 -13.945 1 87.44 161 PRO A CA 1
ATOM 1138 C C . PRO A 1 161 ? 10.25 -7.488 -15.195 1 87.44 161 PRO A C 1
ATOM 1140 O O . PRO A 1 161 ? 9.273 -7.402 -15.953 1 87.44 161 PRO A O 1
ATOM 1143 N N . SER A 1 162 ? 11.32 -6.801 -15.391 1 89.5 162 SER A N 1
ATOM 1144 C CA . SER A 1 162 ? 11.625 -6.035 -16.594 1 89.5 162 SER A CA 1
ATOM 1145 C C . SER A 1 162 ? 13.133 -5.973 -16.844 1 89.5 162 SER A C 1
ATOM 1147 O O . SER A 1 162 ? 13.922 -6.219 -15.938 1 89.5 162 SER A O 1
ATOM 1149 N N . PRO A 1 163 ? 13.523 -5.691 -18.062 1 89.62 163 PRO A N 1
ATOM 1150 C CA . PRO A 1 163 ? 14.953 -5.543 -18.344 1 89.62 163 PRO A CA 1
ATOM 1151 C C . PRO A 1 163 ? 15.609 -4.434 -17.516 1 89.62 163 PRO A C 1
ATOM 1153 O O . PRO A 1 163 ? 16.812 -4.457 -17.297 1 89.62 163 PRO A O 1
ATOM 1156 N N . ARG A 1 164 ? 14.883 -3.527 -17.031 1 94.25 164 ARG A N 1
ATOM 1157 C CA . ARG A 1 164 ? 15.43 -2.396 -16.297 1 94.25 164 ARG A CA 1
ATOM 1158 C C . ARG A 1 164 ? 15.422 -2.674 -14.797 1 94.25 164 ARG A C 1
ATOM 1160 O O . ARG A 1 164 ? 15.859 -1.833 -14 1 94.25 164 ARG A O 1
ATOM 1167 N N . GLY A 1 165 ? 14.977 -3.875 -14.445 1 92 165 GLY A N 1
ATOM 1168 C CA . GLY A 1 165 ? 14.773 -4.223 -13.055 1 92 165 GLY A CA 1
ATOM 1169 C C . GLY A 1 165 ? 13.305 -4.406 -12.695 1 92 165 GLY A C 1
ATOM 1170 O O . GLY A 1 165 ? 12.43 -4.195 -13.531 1 92 165 GLY A O 1
ATOM 1171 N N . PRO A 1 166 ? 13.062 -4.844 -11.492 1 95.5 166 PRO A N 1
ATOM 1172 C CA . PRO A 1 166 ? 11.68 -5.078 -11.062 1 95.5 166 PRO A CA 1
ATOM 1173 C C . PRO A 1 166 ? 10.844 -3.799 -11.039 1 95.5 166 PRO A C 1
ATOM 1175 O O . PRO A 1 166 ? 11.297 -2.771 -10.531 1 95.5 166 PRO A O 1
ATOM 1178 N N . LEU A 1 167 ? 9.727 -3.818 -11.641 1 97.62 167 LEU A N 1
ATOM 1179 C CA . LEU A 1 167 ? 8.766 -2.719 -11.656 1 97.62 167 LEU A CA 1
ATOM 1180 C C . LEU A 1 167 ? 7.57 -3.025 -10.758 1 97.62 167 LEU A C 1
ATOM 1182 O O . LEU A 1 167 ? 7.348 -4.18 -10.391 1 97.62 167 LEU A O 1
ATOM 1186 N N . PRO A 1 168 ? 6.809 -1.965 -10.375 1 98.31 168 PRO A N 1
ATOM 1187 C CA . PRO A 1 168 ? 5.613 -2.238 -9.578 1 98.31 168 PRO A CA 1
ATOM 1188 C C . PRO A 1 168 ? 4.633 -3.178 -10.281 1 98.31 168 PRO A C 1
ATOM 1190 O O . PRO A 1 168 ? 4.344 -2.998 -11.461 1 98.31 168 PRO A O 1
ATOM 1193 N N . GLY A 1 169 ? 4.215 -4.195 -9.555 1 97.81 169 GLY A N 1
ATOM 1194 C CA . GLY A 1 169 ? 3.193 -5.09 -10.07 1 97.81 169 GLY A CA 1
ATOM 1195 C C . GLY A 1 169 ? 1.788 -4.688 -9.672 1 97.81 169 GLY A C 1
ATOM 1196 O O . GLY A 1 169 ? 1.577 -3.588 -9.148 1 97.81 169 GLY A O 1
ATOM 1197 N N . ASN A 1 170 ? 0.83 -5.613 -9.953 1 98.06 170 ASN A N 1
ATOM 1198 C CA . ASN A 1 170 ? -0.56 -5.312 -9.625 1 98.06 170 ASN A CA 1
ATOM 1199 C C . ASN A 1 170 ? -0.758 -5.164 -8.117 1 98.06 170 ASN A C 1
ATOM 1201 O O . ASN A 1 170 ? -1.591 -4.375 -7.672 1 98.06 170 ASN A O 1
ATOM 1205 N N . GLY A 1 171 ? -0.014 -5.961 -7.312 1 98.31 171 GLY A N 1
ATOM 1206 C CA . GLY A 1 171 ? -0.085 -5.824 -5.867 1 98.31 171 GLY A CA 1
ATOM 1207 C C . GLY A 1 171 ? 0.234 -4.422 -5.383 1 98.31 171 GLY A C 1
ATOM 1208 O O . GLY A 1 171 ? -0.37 -3.939 -4.426 1 98.31 171 GLY A O 1
ATOM 1209 N N . SER A 1 172 ? 1.205 -3.803 -6.02 1 98.69 172 SER A N 1
ATOM 1210 C CA . SER A 1 172 ? 1.536 -2.416 -5.711 1 98.69 172 SER A CA 1
ATOM 1211 C C . SER A 1 172 ? 0.385 -1.48 -6.066 1 98.69 172 SER A C 1
ATOM 1213 O O . SER A 1 172 ? 0.088 -0.543 -5.32 1 98.69 172 SER A O 1
ATOM 1215 N N . LEU A 1 173 ? -0.273 -1.741 -7.176 1 98.62 173 LEU A N 1
ATOM 1216 C CA . LEU A 1 173 ? -1.434 -0.94 -7.551 1 98.62 173 LEU A CA 1
ATOM 1217 C C . LEU A 1 173 ? -2.6 -1.199 -6.605 1 98.62 173 LEU A C 1
ATOM 1219 O O . LEU A 1 173 ? -3.334 -0.274 -6.25 1 98.62 173 LEU A O 1
ATOM 1223 N N . VAL A 1 174 ? -2.766 -2.449 -6.164 1 98.81 174 VAL A N 1
ATOM 1224 C CA . VAL A 1 174 ? -3.807 -2.838 -5.219 1 98.81 174 VAL A CA 1
ATOM 1225 C C . VAL A 1 174 ? -3.623 -2.076 -3.908 1 98.81 174 VAL A C 1
ATOM 1227 O O . VAL A 1 174 ? -4.602 -1.708 -3.254 1 98.81 174 VAL A O 1
ATOM 1230 N N . ALA A 1 175 ? -2.395 -1.788 -3.59 1 98.81 175 ALA A N 1
ATOM 1231 C CA . ALA A 1 175 ? -2.072 -1.082 -2.354 1 98.81 175 ALA A CA 1
ATOM 1232 C C . ALA A 1 175 ? -2.74 0.289 -2.314 1 98.81 175 ALA A C 1
ATOM 1234 O O . ALA A 1 175 ? -3.023 0.818 -1.236 1 98.81 175 ALA A O 1
ATOM 1235 N N . VAL A 1 176 ? -2.99 0.888 -3.48 1 98.88 176 VAL A N 1
ATOM 1236 C CA . VAL A 1 176 ? -3.643 2.193 -3.523 1 98.88 176 VAL A CA 1
ATOM 1237 C C . VAL A 1 176 ? -5.035 2.096 -2.906 1 98.88 176 VAL A C 1
ATOM 1239 O O . VAL A 1 176 ? -5.375 2.854 -1.995 1 98.88 176 VAL A O 1
ATOM 1242 N N . LEU A 1 177 ? -5.828 1.16 -3.381 1 98.88 177 LEU A N 1
ATOM 1243 C CA . LEU A 1 177 ? -7.176 0.987 -2.852 1 98.88 177 LEU A CA 1
ATOM 1244 C C . LEU A 1 177 ? -7.133 0.479 -1.414 1 98.88 177 LEU A C 1
ATOM 1246 O O . LEU A 1 177 ? -7.926 0.911 -0.575 1 98.88 177 LEU A O 1
ATOM 1250 N N . ARG A 1 178 ? -6.227 -0.503 -1.146 1 98.81 178 ARG A N 1
ATOM 1251 C CA . ARG A 1 178 ? -6.078 -0.999 0.219 1 98.81 178 ARG A CA 1
ATOM 1252 C C . ARG A 1 178 ? -5.879 0.151 1.201 1 98.81 178 ARG A C 1
ATOM 1254 O O . ARG A 1 178 ? -6.492 0.177 2.27 1 98.81 178 ARG A O 1
ATOM 1261 N N . THR A 1 179 ? -5.051 1.067 0.836 1 98.62 179 THR A N 1
ATOM 1262 C CA . THR A 1 179 ? -4.723 2.209 1.683 1 98.62 179 THR A CA 1
ATOM 1263 C C . THR A 1 179 ? -5.898 3.18 1.764 1 98.62 179 THR A C 1
ATOM 1265 O O . THR A 1 179 ? -6.301 3.586 2.855 1 98.62 179 THR A O 1
ATOM 1268 N N . ALA A 1 180 ? -6.488 3.516 0.681 1 98.5 180 ALA A N 1
ATOM 1269 C CA . ALA A 1 180 ? -7.57 4.496 0.626 1 98.5 180 ALA A CA 1
ATOM 1270 C C . ALA A 1 180 ? -8.82 3.98 1.339 1 98.5 180 ALA A C 1
ATOM 1272 O O . ALA A 1 180 ? -9.562 4.758 1.945 1 98.5 180 ALA A O 1
ATOM 1273 N N . LEU A 1 181 ? -9.062 2.666 1.262 1 98.56 181 LEU A N 1
ATOM 1274 C CA . LEU A 1 181 ? -10.289 2.066 1.771 1 98.56 181 LEU A CA 1
ATOM 1275 C C . LEU A 1 181 ? -10.062 1.457 3.15 1 98.56 181 LEU A C 1
ATOM 1277 O O . LEU A 1 181 ? -11.023 1.136 3.855 1 98.56 181 LEU A O 1
ATOM 1281 N N . ASP A 1 182 ? -8.797 1.278 3.488 1 97.88 182 ASP A N 1
ATOM 1282 C CA . ASP A 1 182 ? -8.406 0.66 4.75 1 97.88 182 ASP A CA 1
ATOM 1283 C C . ASP A 1 182 ? -9 -0.74 4.887 1 97.88 182 ASP A C 1
ATOM 1285 O O . ASP A 1 182 ? -9.625 -1.059 5.902 1 97.88 182 ASP A O 1
ATOM 1289 N N . ARG A 1 183 ? -8.891 -1.479 3.887 1 98 183 ARG A N 1
ATOM 1290 C CA . ARG A 1 183 ? -9.336 -2.869 3.875 1 98 183 ARG A CA 1
ATOM 1291 C C . ARG A 1 183 ? -8.664 -3.65 2.752 1 98 183 ARG A C 1
ATOM 1293 O O . ARG A 1 183 ? -8.055 -3.062 1.857 1 98 183 ARG A O 1
ATOM 1300 N N . GLU A 1 184 ? -8.797 -4.91 2.783 1 98.38 184 GLU A N 1
ATOM 1301 C CA . GLU A 1 184 ? -8.266 -5.82 1.771 1 98.38 184 GLU A CA 1
ATOM 1302 C C . GLU A 1 184 ? -9.297 -6.078 0.671 1 98.38 184 GLU A C 1
ATOM 1304 O O . GLU A 1 184 ? -10.484 -5.82 0.853 1 98.38 184 GLU A O 1
ATOM 1309 N N . PRO A 1 185 ? -8.766 -6.469 -0.571 1 98.56 185 PRO A N 1
ATOM 1310 C CA . PRO A 1 185 ? -9.758 -6.953 -1.537 1 98.56 185 PRO A CA 1
ATOM 1311 C C . PRO A 1 185 ? -10.664 -8.031 -0.959 1 98.56 185 PRO A C 1
ATOM 1313 O O . PRO A 1 185 ? -10.266 -8.766 -0.048 1 98.56 185 PRO A O 1
ATOM 1316 N N . ASP A 1 186 ? -11.891 -8.023 -1.448 1 98.44 186 ASP A N 1
ATOM 1317 C CA . ASP A 1 186 ? -12.812 -9.062 -1.019 1 98.44 186 ASP A CA 1
ATOM 1318 C C . ASP A 1 186 ? -12.359 -10.438 -1.504 1 98.44 186 ASP A C 1
ATOM 1320 O O . ASP A 1 186 ? -12.523 -11.438 -0.802 1 98.44 186 ASP A O 1
ATOM 1324 N N . VAL A 1 187 ? -11.812 -10.477 -2.713 1 97.69 187 VAL A N 1
ATOM 1325 C CA . VAL A 1 187 ? -11.367 -11.727 -3.32 1 97.69 187 VAL A CA 1
ATOM 1326 C C . VAL A 1 187 ? -10.055 -11.492 -4.059 1 97.69 187 VAL A C 1
ATOM 1328 O O . VAL A 1 187 ? -9.914 -10.531 -4.812 1 97.69 187 VAL A O 1
ATOM 1331 N N . VAL A 1 188 ? -9.117 -12.281 -3.867 1 97.75 188 VAL A N 1
ATOM 1332 C CA . VAL A 1 188 ? -7.898 -12.359 -4.664 1 97.75 188 VAL A CA 1
ATOM 1333 C C . VAL A 1 188 ? -7.887 -13.648 -5.473 1 97.75 188 VAL A C 1
ATOM 1335 O O . VAL A 1 188 ? -7.988 -14.742 -4.91 1 97.75 188 VAL A O 1
ATOM 1338 N N . VAL A 1 189 ? -7.672 -13.492 -6.766 1 97.25 189 VAL A N 1
ATOM 1339 C CA . VAL A 1 189 ? -7.914 -14.617 -7.664 1 97.25 189 VAL A CA 1
ATOM 1340 C C . VAL A 1 189 ? -6.605 -15.359 -7.926 1 97.25 189 VAL A C 1
ATOM 1342 O O . VAL A 1 189 ? -6.559 -16.594 -7.848 1 97.25 189 VAL A O 1
ATOM 1345 N N . GLY A 1 190 ? -5.59 -14.648 -8.211 1 96.75 190 GLY A N 1
ATOM 1346 C CA . GLY A 1 190 ? -4.328 -15.258 -8.602 1 96.75 190 GLY A CA 1
ATOM 1347 C C . GLY A 1 190 ? -3.596 -15.914 -7.445 1 96.75 190 GLY A C 1
ATOM 1348 O O . GLY A 1 190 ? -3.973 -15.734 -6.285 1 96.75 190 GLY A O 1
ATOM 1349 N N . LYS A 1 191 ? -2.492 -16.562 -7.816 1 95.94 191 LYS A N 1
ATOM 1350 C CA . LYS A 1 191 ? -1.635 -17.234 -6.844 1 95.94 191 LYS A CA 1
ATOM 1351 C C . LYS A 1 191 ? -1.027 -16.234 -5.863 1 95.94 191 LYS A C 1
ATOM 1353 O O . LYS A 1 191 ? -0.709 -15.102 -6.242 1 95.94 191 LYS A O 1
ATOM 1358 N N . PRO A 1 192 ? -0.989 -16.609 -4.523 1 96.25 192 PRO A N 1
ATOM 1359 C CA . PRO A 1 192 ? -1.104 -17.953 -3.926 1 96.25 192 PRO A CA 1
ATOM 1360 C C . PRO A 1 192 ? -2.535 -18.281 -3.516 1 96.25 192 PRO A C 1
ATOM 1362 O O . PRO A 1 192 ? -2.764 -19.297 -2.838 1 96.25 192 PRO A O 1
ATOM 1365 N N . GLN A 1 193 ? -3.48 -17.438 -3.838 1 95.5 193 GLN A N 1
ATOM 1366 C CA . GLN A 1 193 ? -4.859 -17.781 -3.512 1 95.5 193 GLN A CA 1
ATOM 1367 C C . GLN A 1 193 ? -5.352 -18.953 -4.359 1 95.5 193 GLN A C 1
ATOM 1369 O O . GLN A 1 193 ? -4.891 -19.141 -5.488 1 95.5 193 GLN A O 1
ATOM 1374 N N . PRO A 1 194 ? -6.289 -19.75 -3.859 1 96.88 194 PRO A N 1
ATOM 1375 C CA . PRO A 1 194 ? -6.637 -21.016 -4.508 1 96.88 194 PRO A CA 1
ATOM 1376 C C . PRO A 1 194 ? -7.543 -20.828 -5.723 1 96.88 194 PRO A C 1
ATOM 1378 O O . PRO A 1 194 ? -7.742 -21.766 -6.5 1 96.88 194 PRO A O 1
ATOM 1381 N N . ALA A 1 195 ? -8.094 -19.656 -5.973 1 95.38 195 ALA A N 1
ATOM 1382 C CA . ALA A 1 195 ? -9.188 -19.453 -6.918 1 95.38 195 ALA A CA 1
ATOM 1383 C C . ALA A 1 195 ? -8.75 -19.781 -8.344 1 95.38 195 ALA A C 1
ATOM 1385 O O . ALA A 1 195 ? -9.539 -20.312 -9.133 1 95.38 195 ALA A O 1
ATOM 1386 N N . LEU A 1 196 ? -7.566 -19.391 -8.68 1 96.69 196 LEU A N 1
ATOM 1387 C CA . LEU A 1 196 ? -7.055 -19.703 -10.016 1 96.69 196 LEU A CA 1
ATOM 1388 C C . LEU A 1 196 ? -7.066 -21.203 -10.273 1 96.69 196 LEU A C 1
ATOM 1390 O O . LEU A 1 196 ? -7.48 -21.656 -11.344 1 96.69 196 LEU A O 1
ATOM 1394 N N . PHE A 1 197 ? -6.723 -22.047 -9.266 1 97.75 197 PHE A N 1
ATOM 1395 C CA . PHE A 1 197 ? -6.652 -23.5 -9.391 1 97.75 197 PHE A CA 1
ATOM 1396 C C . PHE A 1 197 ? -8.047 -24.109 -9.398 1 97.75 197 PHE A C 1
ATOM 1398 O O . PHE A 1 197 ? -8.336 -25 -10.211 1 97.75 197 PHE A O 1
ATOM 1405 N N . THR A 1 198 ? -8.883 -23.594 -8.531 1 97.31 198 THR A N 1
ATOM 1406 C CA . THR A 1 198 ? -10.242 -24.141 -8.492 1 97.31 198 THR A CA 1
ATOM 1407 C C . THR A 1 198 ? -10.992 -23.797 -9.773 1 97.31 198 THR A C 1
ATOM 1409 O O . THR A 1 198 ? -11.789 -24.609 -10.266 1 97.31 198 THR A O 1
ATOM 1412 N N . THR A 1 199 ? -10.758 -22.656 -10.336 1 96.38 199 THR A N 1
ATOM 1413 C CA . THR A 1 199 ? -11.375 -22.281 -11.602 1 96.38 199 THR A CA 1
ATOM 1414 C C . THR A 1 199 ? -10.867 -23.172 -12.734 1 96.38 199 THR A C 1
ATOM 1416 O O . THR A 1 199 ? -11.656 -23.641 -13.562 1 96.38 199 THR A O 1
ATOM 1419 N N . ALA A 1 200 ? -9.578 -23.422 -12.75 1 97.12 200 ALA A N 1
ATOM 1420 C CA . ALA A 1 200 ? -9.008 -24.312 -13.766 1 97.12 200 ALA A CA 1
ATOM 1421 C C . ALA A 1 200 ? -9.641 -25.688 -13.703 1 97.12 200 ALA A C 1
ATOM 1423 O O . ALA A 1 200 ? -10.023 -26.25 -14.734 1 97.12 200 ALA A O 1
ATOM 1424 N N . ALA A 1 201 ? -9.75 -26.203 -12.523 1 97.81 201 ALA A N 1
ATOM 1425 C CA . ALA A 1 201 ? -10.328 -27.531 -12.328 1 97.81 201 ALA A CA 1
ATOM 1426 C C . ALA A 1 201 ? -11.789 -27.562 -12.766 1 97.81 201 ALA A C 1
ATOM 1428 O O . ALA A 1 201 ? -12.227 -28.516 -13.414 1 97.81 201 ALA A O 1
ATOM 1429 N N . ALA A 1 202 ? -12.484 -26.516 -12.391 1 95.94 202 ALA A N 1
ATOM 1430 C CA . ALA A 1 202 ? -13.898 -26.438 -12.734 1 95.94 202 ALA A CA 1
ATOM 1431 C C . ALA A 1 202 ? -14.094 -26.375 -14.25 1 95.94 202 ALA A C 1
ATOM 1433 O O . ALA A 1 202 ? -14.93 -27.094 -14.805 1 95.94 202 ALA A O 1
ATOM 1434 N N . LEU A 1 203 ? -13.352 -25.562 -14.891 1 93.94 203 LEU A N 1
ATOM 1435 C CA . LEU A 1 203 ? -13.477 -25.375 -16.328 1 93.94 203 LEU A CA 1
ATOM 1436 C C . LEU A 1 203 ? -13.148 -26.672 -17.078 1 93.94 203 LEU A C 1
ATOM 1438 O O . LEU A 1 203 ? -13.758 -26.969 -18.094 1 93.94 203 LEU A O 1
ATOM 1442 N N . ALA A 1 204 ? -12.227 -27.453 -16.516 1 95.88 204 ALA A N 1
ATOM 1443 C CA . ALA A 1 204 ? -11.82 -28.703 -17.141 1 95.88 204 ALA A CA 1
ATOM 1444 C C . ALA A 1 204 ? -12.688 -29.859 -16.656 1 95.88 204 ALA A C 1
ATOM 1446 O O . ALA A 1 204 ? -12.508 -31 -17.094 1 95.88 204 ALA A O 1
ATOM 1447 N N . LYS A 1 205 ? -13.555 -29.609 -15.672 1 96.69 205 LYS A N 1
ATOM 1448 C CA . LYS A 1 205 ? -14.398 -30.625 -15.047 1 96.69 205 LYS A CA 1
ATOM 1449 C C . LYS A 1 205 ? -13.547 -31.734 -14.438 1 96.69 205 LYS A C 1
ATOM 1451 O O . LYS A 1 205 ? -13.867 -32.906 -14.57 1 96.69 205 LYS A O 1
ATOM 1456 N N . SER A 1 206 ? -12.453 -31.312 -13.906 1 97.69 206 SER A N 1
ATOM 1457 C CA . SER A 1 206 ? -11.508 -32.25 -13.328 1 97.69 206 SER A CA 1
ATOM 1458 C C . SER A 1 206 ? -11.938 -32.688 -11.93 1 97.69 206 SER A C 1
ATOM 1460 O O . SER A 1 206 ? -12.477 -31.875 -11.172 1 97.69 206 SER A O 1
ATOM 1462 N N . GLN A 1 207 ? -11.633 -33.875 -11.539 1 97 207 GLN A N 1
ATOM 1463 C CA . GLN A 1 207 ? -11.875 -34.406 -10.203 1 97 207 GLN A CA 1
ATOM 1464 C C . GLN A 1 207 ? -10.562 -34.625 -9.453 1 97 207 GLN A C 1
ATOM 1466 O O . GLN A 1 207 ? -10.547 -34.688 -8.219 1 97 207 GLN A O 1
ATOM 1471 N N . ARG A 1 208 ? -9.5 -34.844 -10.188 1 97.62 208 ARG A N 1
ATOM 1472 C CA . ARG A 1 208 ? -8.203 -35.125 -9.586 1 97.62 208 ARG A CA 1
ATOM 1473 C C . ARG A 1 208 ? -7.109 -34.281 -10.227 1 97.62 208 ARG A C 1
ATOM 1475 O O . ARG A 1 208 ? -6.199 -34.812 -10.867 1 97.62 208 ARG A O 1
ATOM 1482 N N . PRO A 1 209 ? -7.148 -33 -10.031 1 98.56 209 PRO A N 1
ATOM 1483 C CA . PRO A 1 209 ? -6.129 -32.125 -10.625 1 98.56 209 PRO A CA 1
ATOM 1484 C C . PRO A 1 209 ? -4.793 -32.188 -9.891 1 98.56 209 PRO A C 1
ATOM 1486 O O . PRO A 1 209 ? -4.758 -32.469 -8.688 1 98.56 209 PRO A O 1
ATOM 1489 N N . LEU A 1 210 ? -3.719 -32 -10.641 1 98.75 210 LEU A N 1
ATOM 1490 C CA . LEU A 1 210 ? -2.363 -31.844 -10.125 1 98.75 210 LEU A CA 1
ATOM 1491 C C . LEU A 1 210 ? -1.8 -30.469 -10.492 1 98.75 210 LEU A C 1
ATOM 1493 O O . LEU A 1 210 ? -1.739 -30.125 -11.664 1 98.75 210 LEU A O 1
ATOM 1497 N N . ALA A 1 211 ? -1.461 -29.703 -9.5 1 98.81 211 ALA A N 1
ATOM 1498 C CA . ALA A 1 211 ? -0.824 -28.406 -9.742 1 98.81 211 ALA A CA 1
ATOM 1499 C C . ALA A 1 211 ? 0.693 -28.547 -9.82 1 98.81 211 ALA A C 1
ATOM 1501 O O . ALA A 1 211 ? 1.306 -29.188 -8.961 1 98.81 211 ALA A O 1
ATOM 1502 N N . ILE A 1 212 ? 1.269 -28.031 -10.844 1 98.81 212 ILE A N 1
ATOM 1503 C CA . ILE A 1 212 ? 2.713 -28.109 -11.031 1 98.81 212 ILE A CA 1
ATOM 1504 C C . ILE A 1 212 ? 3.312 -26.703 -10.992 1 98.81 212 ILE A C 1
ATOM 1506 O O . ILE A 1 212 ? 2.922 -25.828 -11.766 1 98.81 212 ILE A O 1
ATOM 1510 N N . GLY A 1 213 ? 4.227 -26.453 -10.102 1 98.25 213 GLY A N 1
ATOM 1511 C CA . GLY A 1 213 ? 4.812 -25.125 -9.953 1 98.25 213 GLY A CA 1
ATOM 1512 C C . GLY A 1 213 ? 6.254 -25.156 -9.484 1 98.25 213 GLY A C 1
ATOM 1513 O O . GLY A 1 213 ? 6.781 -26.234 -9.164 1 98.25 213 GLY A O 1
ATOM 1514 N N . ASP A 1 214 ? 6.93 -23.984 -9.5 1 97.88 214 ASP A N 1
ATOM 1515 C CA . ASP A 1 214 ? 8.32 -23.875 -9.062 1 97.88 214 ASP A CA 1
ATOM 1516 C C . ASP A 1 214 ? 8.438 -23 -7.82 1 97.88 214 ASP A C 1
ATOM 1518 O O . ASP A 1 214 ? 9.516 -22.875 -7.242 1 97.88 214 ASP A O 1
ATOM 1522 N N . ARG A 1 215 ? 7.34 -22.453 -7.434 1 97.69 215 ARG A N 1
ATOM 1523 C CA . ARG A 1 215 ? 7.402 -21.5 -6.32 1 97.69 215 ARG A CA 1
ATOM 1524 C C . ARG A 1 215 ? 6.516 -21.969 -5.168 1 97.69 215 ARG A C 1
ATOM 1526 O O . ARG A 1 215 ? 5.316 -22.188 -5.348 1 97.69 215 ARG A O 1
ATOM 1533 N N . LEU A 1 216 ? 7.066 -22 -3.979 1 98.69 216 LEU A N 1
ATOM 1534 C CA . LEU A 1 216 ? 6.352 -22.469 -2.797 1 98.69 216 LEU A CA 1
ATOM 1535 C C . LEU A 1 216 ? 5.293 -21.453 -2.361 1 98.69 216 LEU A C 1
ATOM 1537 O O . LEU A 1 216 ? 4.168 -21.828 -2.029 1 98.69 216 LEU A O 1
ATOM 1541 N N . ASP A 1 217 ? 5.625 -20.188 -2.434 1 97.62 217 ASP A N 1
ATOM 1542 C CA . ASP A 1 217 ? 4.766 -19.172 -1.843 1 97.62 217 ASP A CA 1
ATOM 1543 C C . ASP A 1 217 ? 3.715 -18.703 -2.844 1 97.62 217 ASP A C 1
ATOM 1545 O O . ASP A 1 217 ? 2.965 -17.75 -2.564 1 97.62 217 ASP A O 1
ATOM 1549 N N . THR A 1 218 ? 3.648 -19.281 -4.059 1 96.75 218 THR A N 1
ATOM 1550 C CA . THR A 1 218 ? 2.611 -18.953 -5.031 1 96.75 218 THR A CA 1
ATOM 1551 C C . THR A 1 218 ? 1.919 -20.219 -5.527 1 96.75 218 THR A C 1
ATOM 1553 O O . THR A 1 218 ? 0.854 -20.594 -5.027 1 96.75 218 THR A O 1
ATOM 1556 N N . ASP A 1 219 ? 2.639 -21.047 -6.25 1 98.12 219 ASP A N 1
ATOM 1557 C CA . ASP A 1 219 ? 2.051 -22.234 -6.871 1 98.12 219 ASP A CA 1
ATOM 1558 C C . ASP A 1 219 ? 1.624 -23.25 -5.816 1 98.12 219 ASP A C 1
ATOM 1560 O O . ASP A 1 219 ? 0.468 -23.672 -5.789 1 98.12 219 ASP A O 1
ATOM 1564 N N . ILE A 1 220 ? 2.559 -23.594 -4.934 1 98.75 220 ILE A N 1
ATOM 1565 C CA . ILE A 1 220 ? 2.316 -24.672 -3.975 1 98.75 220 ILE A CA 1
ATOM 1566 C C . ILE A 1 220 ? 1.321 -24.203 -2.916 1 98.75 220 ILE A C 1
ATOM 1568 O O . ILE A 1 220 ? 0.378 -24.922 -2.578 1 98.75 220 ILE A O 1
ATOM 1572 N N . GLN A 1 221 ? 1.549 -23.016 -2.438 1 98.62 221 GLN A N 1
ATOM 1573 C CA . GLN A 1 221 ? 0.604 -22.469 -1.468 1 98.62 221 GLN A CA 1
ATOM 1574 C C . GLN A 1 221 ? -0.807 -22.422 -2.047 1 98.62 221 GLN A C 1
ATOM 1576 O O . GLN A 1 221 ? -1.778 -22.75 -1.363 1 98.62 221 GLN A O 1
ATOM 1581 N N . GLY A 1 222 ? -0.939 -21.984 -3.303 1 98.12 222 GLY A N 1
ATOM 1582 C CA . GLY A 1 222 ? -2.23 -21.953 -3.971 1 98.12 222 GLY A CA 1
ATOM 1583 C C . GLY A 1 222 ? -2.859 -23.328 -4.105 1 98.12 222 GLY A C 1
ATOM 1584 O O . GLY A 1 222 ? -4.059 -23.5 -3.877 1 98.12 222 GLY A O 1
ATOM 1585 N N . ALA A 1 223 ? -2.09 -24.297 -4.453 1 98.56 223 ALA A N 1
ATOM 1586 C CA . ALA A 1 223 ? -2.572 -25.672 -4.605 1 98.56 223 ALA A CA 1
ATOM 1587 C C . ALA A 1 223 ? -3.047 -26.234 -3.268 1 98.56 223 ALA A C 1
ATOM 1589 O O . ALA A 1 223 ? -4.109 -26.859 -3.189 1 98.56 223 ALA A O 1
ATOM 1590 N N . VAL A 1 224 ? -2.215 -26 -2.189 1 98.44 224 VAL A N 1
ATOM 1591 C CA . VAL A 1 224 ? -2.588 -26.453 -0.852 1 98.44 224 VAL A CA 1
ATOM 1592 C C . VAL A 1 224 ? -3.92 -25.828 -0.449 1 98.44 224 VAL A C 1
ATOM 1594 O O . VAL A 1 224 ? -4.824 -26.516 0.028 1 98.44 224 VAL A O 1
ATOM 1597 N N . GLY A 1 225 ? -4.035 -24.562 -0.692 1 97.88 225 GLY A N 1
ATOM 1598 C CA . GLY A 1 225 ? -5.273 -23.859 -0.385 1 97.88 225 GLY A CA 1
ATOM 1599 C C . GLY A 1 225 ? -6.465 -24.391 -1.164 1 97.88 225 GLY A C 1
ATOM 1600 O O . GLY A 1 225 ? -7.598 -24.344 -0.681 1 97.88 225 GLY A O 1
ATOM 1601 N N . ALA A 1 226 ? -6.242 -24.875 -2.373 1 97.81 226 ALA A N 1
ATOM 1602 C CA . ALA A 1 226 ? -7.293 -25.406 -3.24 1 97.81 226 ALA A CA 1
ATOM 1603 C C . ALA A 1 226 ? -7.594 -26.859 -2.91 1 97.81 226 ALA A C 1
ATOM 1605 O O . ALA A 1 226 ? -8.492 -27.469 -3.502 1 97.81 226 ALA A O 1
ATOM 1606 N N . GLY A 1 227 ? -6.77 -27.422 -1.965 1 98.19 227 GLY A N 1
ATOM 1607 C CA . GLY A 1 227 ? -6.934 -28.844 -1.647 1 98.19 227 GLY A CA 1
ATOM 1608 C C . GLY A 1 227 ? -6.449 -29.75 -2.754 1 98.19 227 GLY A C 1
ATOM 1609 O O . GLY A 1 227 ? -6.984 -30.859 -2.936 1 98.19 227 GLY A O 1
ATOM 1610 N N . MET A 1 228 ? -5.512 -29.312 -3.512 1 98.56 228 MET A N 1
ATOM 1611 C CA . MET A 1 228 ? -5.016 -30.078 -4.652 1 98.56 228 MET A CA 1
ATOM 1612 C C . MET A 1 228 ? -3.639 -30.656 -4.359 1 98.56 228 MET A C 1
ATOM 1614 O O . MET A 1 228 ? -2.83 -30.031 -3.668 1 98.56 228 MET A O 1
ATOM 1618 N N . ASP A 1 229 ? -3.383 -31.828 -4.867 1 98.69 229 ASP A N 1
ATOM 1619 C CA . ASP A 1 229 ? -2.004 -32.312 -4.91 1 98.69 229 ASP A CA 1
ATOM 1620 C C . ASP A 1 229 ? -1.135 -31.406 -5.781 1 98.69 229 ASP A C 1
ATOM 1622 O O . ASP A 1 229 ? -1.634 -30.75 -6.699 1 98.69 229 ASP A O 1
ATOM 1626 N N . SER A 1 230 ? 0.137 -31.359 -5.418 1 98.81 230 SER A N 1
ATOM 1627 C CA . SER A 1 230 ? 1.019 -30.469 -6.164 1 98.81 230 SER A CA 1
ATOM 1628 C C . SER A 1 230 ? 2.402 -31.094 -6.344 1 98.81 230 SER A C 1
ATOM 1630 O O . SER A 1 230 ? 2.822 -31.938 -5.547 1 98.81 230 SER A O 1
ATOM 1632 N N . LEU A 1 231 ? 2.998 -30.75 -7.41 1 98.81 231 LEU A N 1
ATOM 1633 C CA . LEU A 1 231 ? 4.379 -31.094 -7.723 1 98.81 231 LEU A CA 1
ATOM 1634 C C . LEU A 1 231 ? 5.254 -29.844 -7.789 1 98.81 231 LEU A C 1
ATOM 1636 O O . LEU A 1 231 ? 5.016 -28.969 -8.609 1 98.81 231 LEU A O 1
ATOM 1640 N N . LEU A 1 232 ? 6.242 -29.766 -6.902 1 98.81 232 LEU A N 1
ATOM 1641 C CA . LEU A 1 232 ? 7.27 -28.734 -7 1 98.81 232 LEU A CA 1
ATOM 1642 C C . LEU A 1 232 ? 8.406 -29.188 -7.918 1 98.81 232 LEU A C 1
ATOM 1644 O O . LEU A 1 232 ? 9.016 -30.219 -7.688 1 98.81 232 LEU A O 1
ATOM 1648 N N . VAL A 1 233 ? 8.602 -28.422 -8.938 1 98.38 233 VAL A N 1
ATOM 1649 C CA . VAL A 1 233 ? 9.797 -28.656 -9.75 1 98.38 233 VAL A CA 1
ATOM 1650 C C . VAL A 1 233 ? 10.891 -27.672 -9.352 1 98.38 233 VAL A C 1
ATOM 1652 O O . VAL A 1 233 ? 10.609 -26.516 -9.016 1 98.38 233 VAL A O 1
ATOM 1655 N N . LEU A 1 234 ? 12.141 -28.094 -9.391 1 97.56 234 LEU A N 1
ATOM 1656 C CA . LEU A 1 234 ? 13.266 -27.297 -8.891 1 97.56 234 LEU A CA 1
ATOM 1657 C C . LEU A 1 234 ? 13.977 -26.578 -10.031 1 97.56 234 LEU A C 1
ATOM 1659 O O . LEU A 1 234 ? 15.203 -26.453 -10.023 1 97.56 234 LEU A O 1
ATOM 1663 N N . THR A 1 235 ? 13.18 -26.125 -11.023 1 95.62 235 THR A N 1
ATOM 1664 C CA . THR A 1 235 ? 13.727 -25.5 -12.227 1 95.62 235 THR A CA 1
ATOM 1665 C C . THR A 1 235 ? 13.586 -23.984 -12.156 1 95.62 235 THR A C 1
ATOM 1667 O O . THR A 1 235 ? 14.125 -23.266 -12.992 1 95.62 235 THR A O 1
ATOM 1670 N N . GLY A 1 236 ? 12.867 -23.578 -11.164 1 94 236 GLY A N 1
ATOM 1671 C CA . GLY A 1 236 ? 12.555 -22.156 -11.117 1 94 236 GLY A CA 1
ATOM 1672 C C . GLY A 1 236 ? 13.062 -21.469 -9.859 1 94 236 GLY A C 1
ATOM 1673 O O . GLY A 1 236 ? 14.242 -21.578 -9.531 1 94 236 GLY A O 1
ATOM 1674 N N . VAL A 1 237 ? 12.211 -20.938 -9.062 1 94 237 VAL A N 1
ATOM 1675 C CA . VAL A 1 237 ? 12.547 -19.953 -8.039 1 94 237 VAL A CA 1
ATOM 1676 C C . VAL A 1 237 ? 12.859 -20.672 -6.727 1 94 237 VAL A C 1
ATOM 1678 O O . VAL A 1 237 ? 13.93 -20.469 -6.141 1 94 237 VAL A O 1
ATOM 1681 N N . SER A 1 238 ? 11.922 -21.484 -6.184 1 97.25 238 SER A N 1
ATOM 1682 C CA . SER A 1 238 ? 12.133 -22.141 -4.895 1 97.25 238 SER A CA 1
ATOM 1683 C C . SER A 1 238 ? 13.125 -23.281 -5.012 1 97.25 238 SER A C 1
ATOM 1685 O O . SER A 1 238 ? 13.016 -24.109 -5.918 1 97.25 238 SER A O 1
ATOM 1687 N N . GLY A 1 239 ? 14.047 -23.281 -4.082 1 97.5 239 GLY A N 1
ATOM 1688 C CA . GLY A 1 239 ? 15.055 -24.328 -4.082 1 97.5 239 GLY A CA 1
ATOM 1689 C C . GLY A 1 239 ? 14.938 -25.266 -2.895 1 97.5 239 GLY A C 1
ATOM 1690 O O . GLY A 1 239 ? 13.953 -25.219 -2.154 1 97.5 239 GLY A O 1
ATOM 1691 N N . PRO A 1 240 ? 15.969 -26.125 -2.863 1 98.38 240 PRO A N 1
ATOM 1692 C CA . PRO A 1 240 ? 15.961 -27.125 -1.798 1 98.38 240 PRO A CA 1
ATOM 1693 C C . PRO A 1 240 ? 15.906 -26.516 -0.403 1 98.38 240 PRO A C 1
ATOM 1695 O O . PRO A 1 240 ? 15.133 -26.969 0.448 1 98.38 240 PRO A O 1
ATOM 1698 N N . ALA A 1 241 ? 16.672 -25.5 -0.196 1 97.88 241 ALA A N 1
ATOM 1699 C CA . ALA A 1 241 ? 16.688 -24.859 1.118 1 97.88 241 ALA A CA 1
ATOM 1700 C C . ALA A 1 241 ? 15.312 -24.312 1.48 1 97.88 241 ALA A C 1
ATOM 1702 O O . ALA A 1 241 ? 14.883 -24.422 2.629 1 97.88 241 ALA A O 1
ATOM 1703 N N . ASP A 1 242 ? 14.617 -23.719 0.5 1 98.19 242 ASP A N 1
ATOM 1704 C CA . ASP A 1 242 ? 13.266 -23.219 0.709 1 98.19 242 ASP A CA 1
ATOM 1705 C C . ASP A 1 242 ? 12.312 -24.328 1.117 1 98.19 242 ASP A C 1
ATOM 1707 O O . ASP A 1 242 ? 11.492 -24.156 2.02 1 98.19 242 ASP A O 1
ATOM 1711 N N . LEU A 1 243 ? 12.438 -25.422 0.431 1 98.75 243 LEU A N 1
ATOM 1712 C CA . LEU A 1 243 ? 11.547 -26.547 0.677 1 98.75 243 LEU A CA 1
ATOM 1713 C C . LEU A 1 243 ? 11.766 -27.125 2.072 1 98.75 243 LEU A C 1
ATOM 1715 O O . LEU A 1 243 ? 10.805 -27.438 2.779 1 98.75 243 LEU A O 1
ATOM 1719 N N . LEU A 1 244 ? 12.992 -27.234 2.447 1 98.56 244 LEU A N 1
ATOM 1720 C CA . LEU A 1 244 ? 13.32 -27.766 3.766 1 98.56 244 LEU A CA 1
ATOM 1721 C C . LEU A 1 244 ? 12.711 -26.906 4.867 1 98.56 244 LEU A C 1
ATOM 1723 O O . LEU A 1 244 ? 12.32 -27.438 5.918 1 98.56 244 LEU A O 1
ATOM 1727 N N . ALA A 1 245 ? 12.602 -25.703 4.609 1 98.19 245 ALA A N 1
ATOM 1728 C CA . ALA A 1 245 ? 12.125 -24.75 5.617 1 98.19 245 ALA A CA 1
ATOM 1729 C C . ALA A 1 245 ? 10.633 -24.469 5.441 1 98.19 245 ALA A C 1
ATOM 1731 O O . ALA A 1 245 ? 10.062 -23.656 6.156 1 98.19 245 ALA A O 1
ATOM 1732 N N . ALA A 1 246 ? 9.977 -25.109 4.527 1 98.56 246 ALA A N 1
ATOM 1733 C CA . ALA A 1 246 ? 8.617 -24.75 4.105 1 98.56 246 ALA A CA 1
ATOM 1734 C C . ALA A 1 246 ? 7.621 -24.969 5.238 1 98.56 246 ALA A C 1
ATOM 1736 O O . ALA A 1 246 ? 7.578 -26.031 5.844 1 98.56 246 ALA A O 1
ATOM 1737 N N . PRO A 1 247 ? 6.855 -23.938 5.582 1 98.25 247 PRO A N 1
ATOM 1738 C CA . PRO A 1 247 ? 5.73 -24.172 6.492 1 98.25 247 PRO A CA 1
ATOM 1739 C C . PRO A 1 247 ? 4.656 -25.062 5.891 1 98.25 247 PRO A C 1
ATOM 1741 O O . PRO A 1 247 ? 4.672 -25.328 4.688 1 98.25 247 PRO A O 1
ATOM 1744 N N . ALA A 1 248 ? 3.723 -25.5 6.664 1 98 248 ALA A N 1
ATOM 1745 C CA . ALA A 1 248 ? 2.748 -26.516 6.281 1 98 248 ALA A CA 1
ATOM 1746 C C . ALA A 1 248 ? 1.94 -26.078 5.066 1 98 248 ALA A C 1
ATOM 1748 O O . ALA A 1 248 ? 1.65 -26.875 4.18 1 98 248 ALA A O 1
ATOM 1749 N N . ASP A 1 249 ? 1.608 -24.844 4.953 1 98.38 249 ASP A N 1
ATOM 1750 C CA . ASP A 1 249 ? 0.727 -24.359 3.898 1 98.38 249 ASP A CA 1
ATOM 1751 C C . ASP A 1 249 ? 1.493 -24.156 2.592 1 98.38 249 ASP A C 1
ATOM 1753 O O . ASP A 1 249 ? 0.92 -23.719 1.589 1 98.38 249 ASP A O 1
ATOM 1757 N N . ARG A 1 250 ? 2.789 -24.5 2.578 1 98.69 250 ARG A N 1
ATOM 1758 C CA . ARG A 1 250 ? 3.617 -24.359 1.385 1 98.69 250 ARG A CA 1
ATOM 1759 C C . ARG A 1 250 ? 4.367 -25.641 1.08 1 98.69 250 ARG A C 1
ATOM 1761 O O . ARG A 1 250 ? 5.41 -25.625 0.423 1 98.69 250 ARG A O 1
ATOM 1768 N N . ARG A 1 251 ? 3.809 -26.688 1.584 1 98.88 251 ARG A N 1
ATOM 1769 C CA . ARG A 1 251 ? 4.441 -27.984 1.361 1 98.88 251 ARG A CA 1
ATOM 1770 C C . ARG A 1 251 ? 3.773 -28.734 0.214 1 98.88 251 ARG A C 1
ATOM 1772 O O . ARG A 1 251 ? 2.564 -28.969 0.247 1 98.88 251 ARG A O 1
ATOM 1779 N N . PRO A 1 252 ? 4.559 -29.125 -0.75 1 98.88 252 PRO A N 1
ATOM 1780 C CA . PRO A 1 252 ? 3.994 -29.859 -1.885 1 98.88 252 PRO A CA 1
ATOM 1781 C C . PRO A 1 252 ? 3.758 -31.328 -1.573 1 98.88 252 PRO A C 1
ATOM 1783 O O . PRO A 1 252 ? 4.281 -31.844 -0.583 1 98.88 252 PRO A O 1
ATOM 1786 N N . THR A 1 253 ? 2.938 -32 -2.404 1 98.75 253 THR A N 1
ATOM 1787 C CA . THR A 1 253 ? 2.73 -33.438 -2.326 1 98.75 253 THR A CA 1
ATOM 1788 C C . THR A 1 253 ? 3.926 -34.188 -2.906 1 98.75 253 THR A C 1
ATOM 1790 O O . THR A 1 253 ? 4.289 -35.25 -2.42 1 98.75 253 THR A O 1
ATOM 1793 N N . PHE A 1 254 ? 4.52 -33.625 -3.936 1 98.75 254 PHE A N 1
ATOM 1794 C CA . PHE A 1 254 ? 5.625 -34.219 -4.664 1 98.75 254 PHE A CA 1
ATOM 1795 C C . PHE A 1 254 ? 6.711 -33.188 -4.961 1 98.75 254 PHE A C 1
ATOM 1797 O O . PHE A 1 254 ? 6.449 -31.984 -4.965 1 98.75 254 PHE A O 1
ATOM 1804 N N . VAL A 1 255 ? 7.926 -33.656 -5.184 1 98.75 255 VAL A N 1
ATOM 1805 C CA . VAL A 1 255 ? 9.023 -32.812 -5.629 1 98.75 255 VAL A CA 1
ATOM 1806 C C . VAL A 1 255 ? 9.859 -33.531 -6.672 1 98.75 255 VAL A C 1
ATOM 1808 O O . VAL A 1 255 ? 10.039 -34.75 -6.59 1 98.75 255 VAL A O 1
ATOM 1811 N N . ALA A 1 256 ? 10.289 -32.844 -7.664 1 98.12 256 ALA A N 1
ATOM 1812 C CA . ALA A 1 256 ? 11.148 -33.406 -8.711 1 98.12 256 ALA A CA 1
ATOM 1813 C C . ALA A 1 256 ? 12.125 -32.344 -9.227 1 98.12 256 ALA A C 1
ATOM 1815 O O . ALA A 1 256 ? 11.898 -31.141 -9.055 1 98.12 256 ALA A O 1
ATOM 1816 N N . ALA A 1 257 ? 13.188 -32.781 -9.82 1 97.25 257 ALA A N 1
ATOM 1817 C CA . ALA A 1 257 ? 14.172 -31.875 -10.383 1 97.25 257 ALA A CA 1
ATOM 1818 C C . ALA A 1 257 ? 13.578 -31.078 -11.531 1 97.25 257 ALA A C 1
ATOM 1820 O O . ALA A 1 257 ? 13.922 -29.906 -11.727 1 97.25 257 ALA A O 1
ATOM 1821 N N . ASP A 1 258 ? 12.766 -31.719 -12.305 1 96.75 258 ASP A N 1
ATOM 1822 C CA . ASP A 1 258 ? 12.117 -31.125 -13.469 1 96.75 258 ASP A CA 1
ATOM 1823 C C . ASP A 1 258 ? 10.852 -31.891 -13.852 1 96.75 258 ASP A C 1
ATOM 1825 O O . ASP A 1 258 ? 10.398 -32.75 -13.102 1 96.75 258 ASP A O 1
ATOM 1829 N N . LEU A 1 259 ? 10.273 -31.594 -14.992 1 97.56 259 LEU A N 1
ATOM 1830 C CA . LEU A 1 259 ? 8.961 -32.125 -15.375 1 97.56 259 LEU A CA 1
ATOM 1831 C C . LEU A 1 259 ? 9.047 -33.625 -15.695 1 97.56 259 LEU A C 1
ATOM 1833 O O . LEU A 1 259 ? 8.016 -34.281 -15.789 1 97.56 259 LEU A O 1
ATOM 1837 N N . SER A 1 260 ? 10.266 -34.156 -15.844 1 95.88 260 SER A N 1
ATOM 1838 C CA . SER A 1 260 ? 10.398 -35.594 -16.094 1 95.88 260 SER A CA 1
ATOM 1839 C C . SER A 1 260 ? 9.875 -36.406 -14.914 1 95.88 260 SER A C 1
ATOM 1841 O O . SER A 1 260 ? 9.508 -37.594 -15.062 1 95.88 260 SER A O 1
ATOM 1843 N N . GLY A 1 261 ? 9.836 -35.75 -13.758 1 96.19 261 GLY A N 1
ATOM 1844 C CA . GLY A 1 261 ? 9.312 -36.406 -12.562 1 96.19 261 GLY A CA 1
ATOM 1845 C C . GLY A 1 261 ? 7.867 -36.844 -12.711 1 96.19 261 GLY A C 1
ATOM 1846 O O . GLY A 1 261 ? 7.41 -37.719 -11.992 1 96.19 261 GLY A O 1
ATOM 1847 N N . LEU A 1 262 ? 7.145 -36.219 -13.586 1 97.62 262 LEU A N 1
ATOM 1848 C CA . LEU A 1 262 ? 5.746 -36.562 -13.836 1 97.62 262 LEU A CA 1
ATOM 1849 C C . LEU A 1 262 ? 5.613 -38 -14.32 1 97.62 262 LEU A C 1
ATOM 1851 O O . LEU A 1 262 ? 4.547 -38.625 -14.188 1 97.62 262 LEU A O 1
ATOM 1855 N N . PHE A 1 263 ? 6.684 -38.531 -14.867 1 96.94 263 PHE A N 1
ATOM 1856 C CA . PHE A 1 263 ? 6.586 -39.812 -15.555 1 96.94 263 PHE A CA 1
ATOM 1857 C C . PHE A 1 263 ? 7.402 -40.875 -14.836 1 96.94 263 PHE A C 1
ATOM 1859 O O . PHE A 1 263 ? 7.754 -41.906 -15.422 1 96.94 263 PHE A O 1
ATOM 1866 N N . ARG A 1 264 ? 7.77 -40.5 -13.625 1 95.12 264 ARG A N 1
ATOM 1867 C CA . ARG A 1 264 ? 8.297 -41.5 -12.68 1 95.12 264 ARG A CA 1
ATOM 1868 C C . ARG A 1 264 ? 7.227 -41.906 -11.68 1 95.12 264 ARG A C 1
ATOM 1870 O O . ARG A 1 264 ? 6.129 -41.375 -11.664 1 95.12 264 ARG A O 1
ATOM 1877 N N . SER A 1 265 ? 7.605 -42.969 -10.953 1 94.31 265 SER A N 1
ATOM 1878 C CA . SER A 1 265 ? 6.637 -43.438 -9.969 1 94.31 265 SER A CA 1
ATOM 1879 C C . SER A 1 265 ? 6.352 -42.375 -8.922 1 94.31 265 SER A C 1
ATOM 1881 O O . SER A 1 265 ? 7.25 -41.625 -8.516 1 94.31 265 SER A O 1
ATOM 1883 N N . ALA A 1 266 ? 5.113 -42.312 -8.5 1 95.12 266 ALA A N 1
ATOM 1884 C CA . ALA A 1 266 ? 4.699 -41.375 -7.477 1 95.12 266 ALA A CA 1
ATOM 1885 C C . ALA A 1 266 ? 5.516 -41.531 -6.199 1 95.12 266 ALA A C 1
ATOM 1887 O O . ALA A 1 266 ? 5.844 -40.531 -5.535 1 95.12 266 ALA A O 1
ATOM 1888 N N . ASP A 1 267 ? 5.859 -42.719 -5.891 1 93.31 267 ASP A N 1
ATOM 1889 C CA . ASP A 1 267 ? 6.602 -43.031 -4.672 1 93.31 267 ASP A CA 1
ATOM 1890 C C . ASP A 1 267 ? 8 -42.406 -4.719 1 93.31 267 ASP A C 1
ATOM 1892 O O . ASP A 1 267 ? 8.594 -42.125 -3.674 1 93.31 267 ASP A O 1
ATOM 1896 N N . GLN A 1 268 ? 8.422 -42.188 -5.891 1 92.81 268 GLN A N 1
ATOM 1897 C CA . GLN A 1 268 ? 9.766 -41.656 -6.062 1 92.81 268 GLN A CA 1
ATOM 1898 C C . GLN A 1 268 ? 9.766 -40.125 -5.988 1 92.81 268 GLN A C 1
ATOM 1900 O O . GLN A 1 268 ? 10.82 -39.5 -5.941 1 92.81 268 GLN A O 1
ATOM 1905 N N . ALA A 1 269 ? 8.531 -39.594 -5.949 1 96.69 269 ALA A N 1
ATOM 1906 C CA . ALA A 1 269 ? 8.438 -38.156 -5.961 1 96.69 269 ALA A CA 1
ATOM 1907 C C . ALA A 1 269 ? 7.777 -37.625 -4.684 1 96.69 269 ALA A C 1
ATOM 1909 O O . ALA A 1 269 ? 7.875 -36.438 -4.363 1 96.69 269 ALA A O 1
ATOM 1910 N N . ARG A 1 270 ? 7.191 -38.5 -3.914 1 97.94 270 ARG A N 1
ATOM 1911 C CA . ARG A 1 270 ? 6.438 -38.094 -2.73 1 97.94 270 ARG A CA 1
ATOM 1912 C C . ARG A 1 270 ? 7.352 -37.469 -1.683 1 97.94 270 ARG A C 1
ATOM 1914 O O . ARG A 1 270 ? 8.461 -37.938 -1.447 1 97.94 270 ARG A O 1
ATOM 1921 N N . VAL A 1 271 ? 6.941 -36.438 -1.069 1 98.38 271 VAL A N 1
ATOM 1922 C CA . VAL A 1 271 ? 7.723 -35.75 -0.041 1 98.38 271 VAL A CA 1
ATOM 1923 C C . VAL A 1 271 ? 6.84 -35.469 1.174 1 98.38 271 VAL A C 1
ATOM 1925 O O . VAL A 1 271 ? 5.707 -35 1.031 1 98.38 271 VAL A O 1
ATOM 1928 N N . PRO A 1 272 ? 7.156 -35.812 2.283 1 97.75 272 PRO A N 1
ATOM 1929 C CA . PRO A 1 272 ? 8.484 -36.344 2.576 1 97.75 272 PRO A CA 1
ATOM 1930 C C . PRO A 1 272 ? 8.578 -37.844 2.295 1 97.75 272 PRO A C 1
ATOM 1932 O O . PRO A 1 272 ? 7.562 -38.5 2.027 1 97.75 272 PRO A O 1
ATOM 1935 N N . ALA A 1 273 ? 9.766 -38.312 2.281 1 97.19 273 ALA A N 1
ATOM 1936 C CA . ALA A 1 273 ? 10.008 -39.75 2.131 1 97.19 273 ALA A CA 1
ATOM 1937 C C . ALA A 1 273 ? 10.555 -40.344 3.422 1 97.19 273 ALA A C 1
ATOM 1939 O O . ALA A 1 273 ? 11.375 -39.75 4.102 1 97.19 273 ALA A O 1
ATOM 1940 N N . ALA A 1 274 ? 10.102 -41.5 3.709 1 93.88 274 ALA A N 1
ATOM 1941 C CA . ALA A 1 274 ? 10.594 -42.219 4.887 1 93.88 274 ALA A CA 1
ATOM 1942 C C . ALA A 1 274 ? 11.922 -42.906 4.594 1 93.88 274 ALA A C 1
ATOM 1944 O O . ALA A 1 274 ? 12.781 -43 5.473 1 93.88 274 ALA A O 1
ATOM 1945 N N . GLU A 1 275 ? 12 -43.406 3.408 1 94.81 275 GLU A N 1
ATOM 1946 C CA . GLU A 1 275 ? 13.203 -44.094 2.973 1 94.81 275 GLU A CA 1
ATOM 1947 C C . GLU A 1 275 ? 13.547 -43.75 1.525 1 94.81 275 GLU A C 1
ATOM 1949 O O . GLU A 1 275 ? 12.648 -43.594 0.69 1 94.81 275 GLU A O 1
ATOM 1954 N N . VAL A 1 276 ? 14.734 -43.625 1.29 1 95.38 276 VAL A N 1
ATOM 1955 C CA . VAL A 1 276 ? 15.242 -43.344 -0.05 1 95.38 276 VAL A CA 1
ATOM 1956 C C . VAL A 1 276 ? 16.516 -44.156 -0.294 1 95.38 276 VAL A C 1
ATOM 1958 O O . VAL A 1 276 ? 17.406 -44.188 0.555 1 95.38 276 VAL A O 1
ATOM 1961 N N . ASP A 1 277 ? 16.594 -44.75 -1.411 1 93.12 277 ASP A N 1
ATOM 1962 C CA . ASP A 1 277 ? 17.75 -45.562 -1.74 1 93.12 277 ASP A CA 1
ATOM 1963 C C . ASP A 1 277 ? 19.016 -44.719 -1.789 1 93.12 277 ASP A C 1
ATOM 1965 O O . ASP A 1 277 ? 19.031 -43.656 -2.414 1 93.12 277 ASP A O 1
ATOM 1969 N N . GLY A 1 278 ? 20.031 -45.219 -1.079 1 96.5 278 GLY A N 1
ATOM 1970 C CA . GLY A 1 278 ? 21.328 -44.594 -1.155 1 96.5 278 GLY A CA 1
ATOM 1971 C C . GLY A 1 278 ? 21.547 -43.531 -0.096 1 96.5 278 GLY A C 1
ATOM 1972 O O . GLY A 1 278 ? 22.688 -43.094 0.133 1 96.5 278 GLY A O 1
ATOM 1973 N N . TRP A 1 279 ? 20.453 -43.156 0.514 1 97.62 279 TRP A N 1
ATOM 1974 C CA . TRP A 1 279 ? 20.562 -42.094 1.517 1 97.62 279 TRP A CA 1
ATOM 1975 C C . TRP A 1 279 ? 20.031 -42.562 2.865 1 97.62 279 TRP A C 1
ATOM 1977 O O . TRP A 1 279 ? 19.094 -43.375 2.924 1 97.62 279 TRP A O 1
ATOM 1987 N N . GLN A 1 280 ? 20.609 -42.062 3.93 1 97.88 280 GLN A N 1
ATOM 1988 C CA . GLN A 1 280 ? 20.141 -42.25 5.297 1 97.88 280 GLN A CA 1
ATOM 1989 C C . GLN A 1 280 ? 20.234 -40.969 6.109 1 97.88 280 GLN A C 1
ATOM 1991 O O . GLN A 1 280 ? 21.156 -40.188 5.922 1 97.88 280 GLN A O 1
ATOM 1996 N N . VAL A 1 281 ? 19.281 -40.781 6.926 1 97.56 281 VAL A N 1
ATOM 1997 C CA . VAL A 1 281 ? 19.312 -39.625 7.828 1 97.56 281 VAL A CA 1
ATOM 1998 C C . VAL A 1 281 ? 19.141 -40.125 9.266 1 97.56 281 VAL A C 1
ATOM 2000 O O . VAL A 1 281 ? 18.281 -40.969 9.555 1 97.56 281 VAL A O 1
ATOM 2003 N N . THR A 1 282 ? 19.984 -39.719 10.109 1 96.81 282 THR A N 1
ATOM 2004 C CA . THR A 1 282 ? 19.875 -40 11.539 1 96.81 282 THR A CA 1
ATOM 2005 C C . THR A 1 282 ? 19.578 -38.719 12.328 1 96.81 282 THR A C 1
ATOM 2007 O O . THR A 1 282 ? 20.188 -37.688 12.078 1 96.81 282 THR A O 1
ATOM 2010 N N . ARG A 1 283 ? 18.516 -38.781 13.125 1 95.62 283 ARG A N 1
ATOM 2011 C CA . ARG A 1 283 ? 18.125 -37.656 13.953 1 95.62 283 ARG A CA 1
ATOM 2012 C C . ARG A 1 283 ? 18.609 -37.812 15.391 1 95.62 283 ARG A C 1
ATOM 2014 O O . ARG A 1 283 ? 18.469 -38.906 15.969 1 95.62 283 ARG A O 1
ATOM 2021 N N . ASP A 1 284 ? 19.266 -36.938 15.844 1 92.38 284 ASP A N 1
ATOM 2022 C CA . ASP A 1 284 ? 19.656 -36.844 17.25 1 92.38 284 ASP A CA 1
ATOM 2023 C C . ASP A 1 284 ? 19.172 -35.5 17.844 1 92.38 284 ASP A C 1
ATOM 2025 O O . ASP A 1 284 ? 19.891 -34.5 17.812 1 92.38 284 ASP A O 1
ATOM 2029 N N . GLY A 1 285 ? 17.984 -35.562 18.5 1 92.81 285 GLY A N 1
ATOM 2030 C CA . GLY A 1 285 ? 17.391 -34.312 19 1 92.81 285 GLY A CA 1
ATOM 2031 C C . GLY A 1 285 ? 17.047 -33.344 17.906 1 92.81 285 GLY A C 1
ATOM 2032 O O . GLY A 1 285 ? 16.234 -33.625 17.031 1 92.81 285 GLY A O 1
ATOM 2033 N N . ASP A 1 286 ? 17.703 -32.188 18.016 1 94.62 286 ASP A N 1
ATOM 2034 C CA . ASP A 1 286 ? 17.422 -31.125 17.047 1 94.62 286 ASP A CA 1
ATOM 2035 C C . ASP A 1 286 ? 18.484 -31.094 15.953 1 94.62 286 ASP A C 1
ATOM 2037 O O . ASP A 1 286 ? 18.625 -30.078 15.258 1 94.62 286 ASP A O 1
ATOM 2041 N N . ARG A 1 287 ? 19.188 -32.125 15.82 1 95.5 287 ARG A N 1
ATOM 2042 C CA . ARG A 1 287 ? 20.219 -32.25 14.789 1 95.5 287 ARG A CA 1
ATOM 2043 C C . ARG A 1 287 ? 19.906 -33.438 13.875 1 95.5 287 ARG A C 1
ATOM 2045 O O . ARG A 1 287 ? 19.328 -34.438 14.312 1 95.5 287 ARG A O 1
ATOM 2052 N N . ALA A 1 288 ? 20.312 -33.344 12.609 1 97.75 288 ALA A N 1
ATOM 2053 C CA . ALA A 1 288 ? 20.172 -34.438 11.641 1 97.75 288 ALA A CA 1
ATOM 2054 C C . ALA A 1 288 ? 21.438 -34.594 10.805 1 97.75 288 ALA A C 1
ATOM 2056 O O . ALA A 1 288 ? 22.078 -33.594 10.422 1 97.75 288 ALA A O 1
ATOM 2057 N N . VAL A 1 289 ? 21.812 -35.781 10.617 1 98.19 289 VAL A N 1
ATOM 2058 C CA . VAL A 1 289 ? 23 -36.094 9.82 1 98.19 289 VAL A CA 1
ATOM 2059 C C . VAL A 1 289 ? 22.625 -36.906 8.594 1 98.19 289 VAL A C 1
ATOM 2061 O O . VAL A 1 289 ? 22.016 -37.969 8.711 1 98.19 289 VAL A O 1
ATOM 2064 N N . LEU A 1 290 ? 22.891 -36.406 7.434 1 98.31 290 LEU A N 1
ATOM 2065 C CA . LEU A 1 290 ? 22.672 -37.094 6.164 1 98.31 290 LEU A CA 1
ATOM 2066 C C . LEU A 1 290 ? 23.906 -37.906 5.742 1 98.31 290 LEU A C 1
ATOM 2068 O O . LEU A 1 290 ? 25.016 -37.344 5.719 1 98.31 290 LEU A O 1
ATOM 2072 N N . THR A 1 291 ? 23.688 -39.156 5.445 1 98.06 291 THR A N 1
ATOM 2073 C CA . THR A 1 291 ? 24.781 -40 4.984 1 98.06 291 THR A CA 1
ATOM 2074 C C . THR A 1 291 ? 24.375 -40.75 3.719 1 98.06 291 THR A C 1
ATOM 2076 O O . THR A 1 291 ? 23.188 -40.938 3.459 1 98.06 291 THR A O 1
ATOM 2079 N N . GLY A 1 292 ? 25.453 -41.094 2.975 1 97.5 292 GLY A N 1
ATOM 2080 C CA . GLY A 1 292 ? 25.188 -41.875 1.786 1 97.5 292 GLY A CA 1
ATOM 2081 C C . GLY A 1 292 ? 25.453 -41.125 0.495 1 97.5 292 GLY A C 1
ATOM 2082 O O . GLY A 1 292 ? 26.312 -40.25 0.457 1 97.5 292 GLY A O 1
ATOM 2083 N N . SER A 1 293 ? 24.844 -41.688 -0.58 1 97.19 293 SER A N 1
ATOM 2084 C CA . SER A 1 293 ? 24.984 -41.125 -1.919 1 97.19 293 SER A CA 1
ATOM 2085 C C . SER A 1 293 ? 23.781 -41.469 -2.791 1 97.19 293 SER A C 1
ATOM 2087 O O . SER A 1 293 ? 23.062 -42.438 -2.494 1 97.19 293 SER A O 1
ATOM 2089 N N . GLY A 1 294 ? 23.594 -40.656 -3.822 1 96 294 GLY A N 1
ATOM 2090 C CA . GLY A 1 294 ? 22.484 -40.938 -4.723 1 96 294 GLY A CA 1
ATOM 2091 C C . GLY A 1 294 ? 21.891 -39.688 -5.344 1 96 294 GLY A C 1
ATOM 2092 O O . GLY A 1 294 ? 22.609 -38.688 -5.555 1 96 294 GLY A O 1
ATOM 2093 N N . ASP A 1 295 ? 20.641 -39.781 -5.73 1 95.62 295 ASP A N 1
ATOM 2094 C CA . ASP A 1 295 ? 19.938 -38.656 -6.32 1 95.62 295 ASP A CA 1
ATOM 2095 C C . ASP A 1 295 ? 19.688 -37.531 -5.289 1 95.62 295 ASP A C 1
ATOM 2097 O O . ASP A 1 295 ? 19.062 -37.781 -4.25 1 95.62 295 ASP A O 1
ATOM 2101 N N . PRO A 1 296 ? 20.156 -36.375 -5.578 1 97.25 296 PRO A N 1
ATOM 2102 C CA . PRO A 1 296 ? 19.969 -35.25 -4.629 1 97.25 296 PRO A CA 1
ATOM 2103 C C . PR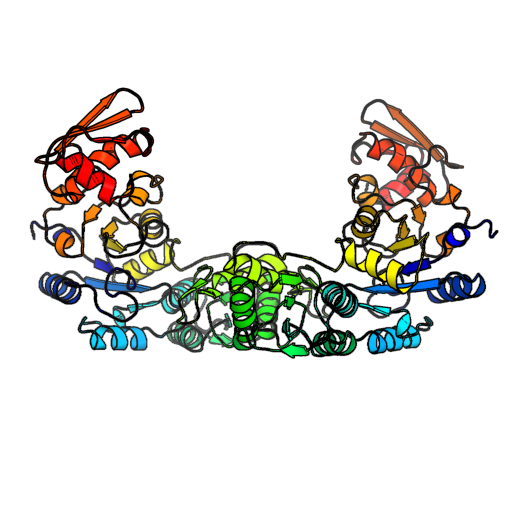O A 1 296 ? 18.5 -35.062 -4.25 1 97.25 296 PRO A C 1
ATOM 2105 O O . PRO A 1 296 ? 18.203 -34.688 -3.115 1 97.25 296 PRO A O 1
ATOM 2108 N N . VAL A 1 297 ? 17.531 -35.281 -5.145 1 98 297 VAL A N 1
ATOM 2109 C CA . VAL A 1 297 ? 16.109 -35.125 -4.844 1 98 297 VAL A CA 1
ATOM 2110 C C . VAL A 1 297 ? 15.688 -36.125 -3.785 1 98 297 VAL A C 1
ATOM 2112 O O . VAL A 1 297 ? 14.844 -35.844 -2.936 1 98 297 VAL A O 1
ATOM 2115 N N . GLY A 1 298 ? 16.234 -37.312 -3.906 1 97.62 298 GLY A N 1
ATOM 2116 C CA . GLY A 1 298 ? 15.977 -38.281 -2.863 1 97.62 298 GLY A CA 1
ATOM 2117 C C . GLY A 1 298 ? 16.406 -37.812 -1.485 1 97.62 298 GLY A C 1
ATOM 2118 O O . GLY A 1 298 ? 15.664 -37.969 -0.515 1 97.62 298 GLY A O 1
ATOM 2119 N N . ALA A 1 299 ? 17.641 -37.281 -1.417 1 97.94 299 ALA A N 1
ATOM 2120 C CA . ALA A 1 299 ? 18.141 -36.719 -0.159 1 97.94 299 ALA A CA 1
ATOM 2121 C C . ALA A 1 299 ? 17.188 -35.625 0.361 1 97.94 299 ALA A C 1
ATOM 2123 O O . ALA A 1 299 ? 16.922 -35.562 1.561 1 97.94 299 ALA A O 1
ATOM 2124 N N . LEU A 1 300 ? 16.766 -34.812 -0.552 1 98.44 300 LEU A N 1
ATOM 2125 C CA . LEU A 1 300 ? 15.867 -33.719 -0.224 1 98.44 300 LEU A CA 1
ATOM 2126 C C . LEU A 1 300 ? 14.57 -34.25 0.386 1 98.44 300 LEU A C 1
ATOM 2128 O O . LEU A 1 300 ? 14.117 -33.75 1.414 1 98.44 300 LEU A O 1
ATOM 2132 N N . ARG A 1 301 ? 13.984 -35.25 -0.222 1 98.38 301 ARG A N 1
ATOM 2133 C CA . ARG A 1 301 ? 12.75 -35.844 0.258 1 98.38 301 ARG A CA 1
ATOM 2134 C C . ARG A 1 301 ? 12.93 -36.438 1.651 1 98.38 301 ARG A C 1
ATOM 2136 O O . ARG A 1 301 ? 12.055 -36.312 2.51 1 98.38 301 ARG A O 1
ATOM 2143 N N . LEU A 1 302 ? 14.016 -37.062 1.836 1 97.75 302 LEU A N 1
ATOM 2144 C CA . LEU A 1 302 ? 14.328 -37.656 3.127 1 97.75 302 LEU A CA 1
ATOM 2145 C C . LEU A 1 302 ? 14.492 -36.594 4.199 1 97.75 302 LEU A C 1
ATOM 2147 O O . LEU A 1 302 ? 13.938 -36.719 5.297 1 97.75 302 LEU A O 1
ATOM 2151 N N . LEU A 1 303 ? 15.203 -35.562 3.883 1 98.25 303 LEU A N 1
ATOM 2152 C CA . LEU A 1 303 ? 15.492 -34.5 4.828 1 98.25 303 LEU A CA 1
ATOM 2153 C C . LEU A 1 303 ? 14.219 -33.719 5.176 1 98.25 303 LEU A C 1
ATOM 2155 O O . LEU A 1 303 ? 14.07 -33.219 6.297 1 98.25 303 LEU A O 1
ATOM 2159 N N . CYS A 1 304 ? 13.297 -33.594 4.242 1 98.44 304 CYS A N 1
ATOM 2160 C CA . CYS A 1 304 ? 12.023 -32.938 4.535 1 98.44 304 CYS A CA 1
ATOM 2161 C C . CYS A 1 304 ? 11.297 -33.656 5.664 1 98.44 304 CYS A C 1
ATOM 2163 O O . CYS A 1 304 ? 10.625 -33.031 6.48 1 98.44 304 CYS A O 1
ATOM 2165 N N . GLY A 1 305 ? 11.492 -34.969 5.742 1 96.94 305 GLY A N 1
ATOM 2166 C CA . GLY A 1 305 ? 10.867 -35.75 6.805 1 96.94 305 GLY A CA 1
ATOM 2167 C C . GLY A 1 305 ? 11.305 -35.312 8.188 1 96.94 305 GLY A C 1
ATOM 2168 O O . GLY A 1 305 ? 10.492 -35.281 9.117 1 96.94 305 GLY A O 1
ATOM 2169 N N . VAL A 1 306 ? 12.516 -34.938 8.32 1 96.44 306 VAL A N 1
ATOM 2170 C CA . VAL A 1 306 ? 13.055 -34.562 9.633 1 96.44 306 VAL A CA 1
ATOM 2171 C C . VAL A 1 306 ? 12.852 -33.094 9.898 1 96.44 306 VAL A C 1
ATOM 2173 O O . VAL A 1 306 ? 12.516 -32.688 11.016 1 96.44 306 VAL A O 1
ATOM 2176 N N . THR A 1 307 ? 13.047 -32.281 8.867 1 97.88 307 THR A N 1
ATOM 2177 C CA . THR A 1 307 ? 12.93 -30.844 9.086 1 97.88 307 THR A CA 1
ATOM 2178 C C . THR A 1 307 ? 11.477 -30.453 9.32 1 97.88 307 THR A C 1
ATOM 2180 O O . THR A 1 307 ? 11.188 -29.578 10.141 1 97.88 307 THR A O 1
ATOM 2183 N N . TRP A 1 308 ? 10.594 -31.078 8.633 1 97.88 308 TRP A N 1
ATOM 2184 C CA . TRP A 1 308 ? 9.18 -30.781 8.82 1 97.88 308 TRP A CA 1
ATOM 2185 C C . TRP A 1 308 ? 8.68 -31.328 10.156 1 97.88 308 TRP A C 1
ATOM 2187 O O . TRP A 1 308 ? 7.582 -30.984 10.602 1 97.88 308 TRP A O 1
ATOM 2197 N N . ASP A 1 309 ? 9.453 -32.125 10.797 1 95.69 309 ASP A N 1
ATOM 2198 C CA . ASP A 1 309 ? 9.125 -32.656 12.109 1 95.69 309 ASP A CA 1
ATOM 2199 C C . ASP A 1 309 ? 9.922 -31.969 13.203 1 95.69 309 ASP A C 1
ATOM 2201 O O . ASP A 1 309 ? 10.086 -32.5 14.305 1 95.69 309 ASP A O 1
ATOM 2205 N N . GLY A 1 310 ? 10.617 -30.844 12.875 1 95.75 310 GLY A N 1
ATOM 2206 C CA . GLY A 1 310 ? 11.062 -29.984 13.961 1 95.75 310 GLY A CA 1
ATOM 2207 C C . GLY A 1 310 ? 12.562 -29.734 13.945 1 95.75 310 GLY A C 1
ATOM 2208 O O . GLY A 1 310 ? 13.062 -28.891 14.695 1 95.75 310 GLY A O 1
ATOM 2209 N N . VAL A 1 311 ? 13.328 -30.438 13.148 1 97 311 VAL A N 1
ATOM 2210 C CA . VAL A 1 311 ? 14.766 -30.188 13.086 1 97 311 VAL A CA 1
ATOM 2211 C C . VAL A 1 311 ? 15.031 -28.922 12.281 1 97 311 VAL A C 1
ATOM 2213 O O . VAL A 1 311 ? 14.641 -28.828 11.109 1 97 311 VAL A O 1
ATOM 2216 N N . PRO A 1 312 ? 15.695 -27.969 12.906 1 97.31 312 PRO A N 1
ATOM 2217 C CA . PRO A 1 312 ? 16.031 -26.766 12.133 1 97.31 312 PRO A CA 1
ATOM 2218 C C . PRO A 1 312 ? 16.969 -27.078 10.953 1 97.31 312 PRO A C 1
ATOM 2220 O O . PRO A 1 312 ? 17.859 -27.906 11.078 1 97.31 312 PRO A O 1
ATOM 2223 N N . VAL A 1 313 ? 16.75 -26.406 9.867 1 97.81 313 VAL A N 1
ATOM 2224 C CA . VAL A 1 313 ? 17.547 -26.609 8.656 1 97.81 313 VAL A CA 1
ATOM 2225 C C . VAL A 1 313 ? 19.016 -26.391 8.961 1 97.81 313 VAL A C 1
ATOM 2227 O O . VAL A 1 313 ? 19.891 -27.094 8.43 1 97.81 313 VAL A O 1
ATOM 2230 N N . ALA A 1 314 ? 19.25 -25.438 9.836 1 96.69 314 ALA A N 1
ATOM 2231 C CA . ALA A 1 314 ? 20.625 -25.062 10.188 1 96.69 314 ALA A CA 1
ATOM 2232 C C . ALA A 1 314 ? 21.344 -26.203 10.906 1 96.69 314 ALA A C 1
ATOM 2234 O O . ALA A 1 314 ? 22.562 -26.219 10.992 1 96.69 314 ALA A O 1
ATOM 2235 N N . ASN A 1 315 ? 20.578 -27.141 11.391 1 97.75 315 ASN A N 1
ATOM 2236 C CA . ASN A 1 315 ? 21.156 -28.203 12.195 1 97.75 315 ASN A CA 1
ATOM 2237 C C . ASN A 1 315 ? 21.359 -29.484 11.383 1 97.75 315 ASN A C 1
ATOM 2239 O O . ASN A 1 315 ? 21.578 -30.562 11.938 1 97.75 315 ASN A O 1
ATOM 2243 N N . ILE A 1 316 ? 21.312 -29.391 10.062 1 97.94 316 ILE A N 1
ATOM 2244 C CA . ILE A 1 316 ? 21.594 -30.516 9.18 1 97.94 316 ILE A CA 1
ATOM 2245 C C . ILE A 1 316 ? 23.094 -30.609 8.93 1 97.94 316 ILE A C 1
ATOM 2247 O O . ILE A 1 316 ? 23.75 -29.609 8.641 1 97.94 316 ILE A O 1
ATOM 2251 N N . ALA A 1 317 ? 23.641 -31.766 9.062 1 97.69 317 ALA A N 1
ATOM 2252 C CA . ALA A 1 317 ? 25.062 -31.969 8.812 1 97.69 317 ALA A CA 1
ATOM 2253 C C . ALA A 1 317 ? 25.281 -33.125 7.844 1 97.69 317 ALA A C 1
ATOM 2255 O O . ALA A 1 317 ? 24.391 -33.969 7.652 1 97.69 317 ALA A O 1
ATOM 2256 N N . ALA A 1 318 ? 26.438 -33.094 7.234 1 97.81 318 ALA A N 1
ATOM 2257 C CA . ALA A 1 318 ? 26.812 -34.156 6.305 1 97.81 318 ALA A CA 1
ATOM 2258 C C . ALA A 1 318 ? 27.625 -35.25 7.012 1 97.81 318 ALA A C 1
ATOM 2260 O O . ALA A 1 318 ? 28.531 -34.969 7.793 1 97.81 318 ALA A O 1
ATOM 2261 N N . GLY A 1 319 ? 27.266 -36.469 6.766 1 97.31 319 GLY A N 1
ATOM 2262 C CA . GLY A 1 319 ? 28 -37.594 7.32 1 97.31 319 GLY A CA 1
ATOM 2263 C C . GLY A 1 319 ? 28.797 -38.375 6.281 1 97.31 319 GLY A C 1
ATOM 2264 O O . GLY A 1 319 ? 29.359 -39.406 6.578 1 97.31 319 GLY A O 1
ATOM 2265 N N . SER A 1 320 ? 28.75 -37.969 5.082 1 97.12 320 SER A N 1
ATOM 2266 C CA . SER A 1 320 ? 29.516 -38.5 3.969 1 97.12 320 SER A CA 1
ATOM 2267 C C . SER A 1 320 ? 29.969 -37.406 3.02 1 97.12 320 SER A C 1
ATOM 2269 O O . SER A 1 320 ? 29.484 -36.281 3.092 1 97.12 320 SER A O 1
ATOM 2271 N N . GLY A 1 321 ? 30.984 -37.688 2.258 1 97.38 321 GLY A N 1
ATOM 2272 C CA . GLY A 1 321 ? 31.469 -36.719 1.287 1 97.38 321 GLY A CA 1
ATOM 2273 C C . GLY A 1 321 ? 30.406 -36.281 0.298 1 97.38 321 GLY A C 1
ATOM 2274 O O . GLY A 1 321 ? 30.266 -35.094 0.007 1 97.38 321 GLY A O 1
ATOM 2275 N N . GLU A 1 322 ? 29.641 -37.188 -0.223 1 97.38 322 GLU A N 1
ATOM 2276 C CA . GLU A 1 322 ? 28.578 -36.875 -1.175 1 97.38 322 GLU A CA 1
ATOM 2277 C C . GLU A 1 322 ? 27.484 -36.031 -0.524 1 97.38 322 GLU A C 1
ATOM 2279 O O . GLU A 1 322 ? 26.922 -35.156 -1.158 1 97.38 322 GLU A O 1
ATOM 2284 N N . ALA A 1 323 ? 27.203 -36.406 0.693 1 97.69 323 ALA A N 1
ATOM 2285 C CA . ALA A 1 323 ? 26.234 -35.594 1.429 1 97.69 323 ALA A CA 1
ATOM 2286 C C . ALA A 1 323 ? 26.688 -34.156 1.574 1 97.69 323 ALA A C 1
ATOM 2288 O O . ALA A 1 323 ? 25.891 -33.219 1.429 1 97.69 323 ALA A O 1
ATOM 2289 N N . ALA A 1 324 ? 27.938 -33.969 1.834 1 97.75 324 ALA A N 1
ATOM 2290 C CA . ALA A 1 324 ? 28.516 -32.625 1.963 1 97.75 324 ALA A CA 1
ATOM 2291 C C . ALA A 1 324 ? 28.375 -31.844 0.658 1 97.75 324 ALA A C 1
ATOM 2293 O O . ALA A 1 324 ? 28.078 -30.656 0.671 1 97.75 324 ALA A O 1
ATOM 2294 N N . GLU A 1 325 ? 28.641 -32.562 -0.363 1 97.62 325 GLU A N 1
ATOM 2295 C CA . GLU A 1 325 ? 28.547 -31.922 -1.675 1 97.62 325 GLU A CA 1
ATOM 2296 C C . GLU A 1 325 ? 27.109 -31.5 -1.971 1 97.62 325 GLU A C 1
ATOM 2298 O O . GLU A 1 325 ? 26.891 -30.391 -2.463 1 97.62 325 GLU A O 1
ATOM 2303 N N . VAL A 1 326 ? 26.156 -32.312 -1.682 1 97.25 326 VAL A N 1
ATOM 2304 C CA . VAL A 1 326 ? 24.734 -32.062 -1.927 1 97.25 326 VAL A CA 1
ATOM 2305 C C . VAL A 1 326 ? 24.281 -30.859 -1.075 1 97.25 326 VAL A C 1
ATOM 2307 O O . VAL A 1 326 ? 23.656 -29.938 -1.582 1 97.25 326 VAL A O 1
ATOM 2310 N N . LEU A 1 327 ? 24.656 -30.844 0.172 1 97.69 327 LEU A N 1
ATOM 2311 C CA . LEU A 1 327 ? 24.234 -29.797 1.091 1 97.69 327 LEU A CA 1
ATOM 2312 C C . LEU A 1 327 ? 24.891 -28.453 0.716 1 97.69 327 LEU A C 1
ATOM 2314 O O . LEU A 1 327 ? 24.234 -27.422 0.75 1 97.69 327 LEU A O 1
ATOM 2318 N N . ARG A 1 328 ? 26.125 -28.469 0.337 1 96.94 328 ARG A N 1
ATOM 2319 C CA . ARG A 1 328 ? 26.812 -27.266 -0.116 1 96.94 328 ARG A CA 1
ATOM 2320 C C . ARG A 1 328 ? 26.141 -26.688 -1.351 1 96.94 328 ARG A C 1
ATOM 2322 O O . ARG A 1 328 ? 26 -25.469 -1.472 1 96.94 328 ARG A O 1
ATOM 2329 N N . GLY A 1 329 ? 25.75 -27.594 -2.238 1 96.06 329 GLY A N 1
ATOM 2330 C CA . GLY A 1 329 ? 25.047 -27.172 -3.436 1 96.06 329 GLY A CA 1
ATOM 2331 C C . GLY A 1 329 ? 23.734 -26.469 -3.133 1 96.06 329 GLY A C 1
ATOM 2332 O O . GLY A 1 329 ? 23.234 -25.672 -3.945 1 96.06 329 GLY A O 1
ATOM 2333 N N . TRP A 1 330 ? 23.203 -26.812 -1.957 1 96.75 330 TRP A N 1
ATOM 2334 C CA . TRP A 1 330 ? 21.938 -26.219 -1.55 1 96.75 330 TRP A CA 1
ATOM 2335 C C . TRP A 1 330 ? 22.172 -24.953 -0.723 1 96.75 330 TRP A C 1
ATOM 2337 O O . TRP A 1 330 ? 21.234 -24.328 -0.252 1 96.75 330 TRP A O 1
ATOM 2347 N N . GLY A 1 331 ? 23.422 -24.594 -0.527 1 93.81 331 GLY A N 1
ATOM 2348 C CA . GLY A 1 331 ? 23.781 -23.453 0.288 1 93.81 331 GLY A CA 1
ATOM 2349 C C . GLY A 1 331 ? 23.688 -23.719 1.777 1 93.81 331 GLY A C 1
ATOM 2350 O O . GLY A 1 331 ? 23.438 -22.812 2.566 1 93.81 331 GLY A O 1
ATOM 2351 N N . LEU A 1 332 ? 23.703 -24.891 2.111 1 93.5 332 LEU A N 1
ATOM 2352 C CA . LEU A 1 332 ? 23.609 -25.281 3.514 1 93.5 332 LEU A CA 1
ATOM 2353 C C . LEU A 1 332 ? 24.984 -25.672 4.055 1 93.5 332 LEU A C 1
ATOM 2355 O O . LEU A 1 332 ? 25.859 -26.109 3.297 1 93.5 332 LEU A O 1
ATOM 2359 N N . MET B 1 1 ? 5.184 43.906 26.109 1 43.81 1 MET B N 1
ATOM 2360 C CA . MET B 1 1 ? 5.094 42.5 25.797 1 43.81 1 MET B CA 1
ATOM 2361 C C . MET B 1 1 ? 3.65 42 25.859 1 43.81 1 MET B C 1
ATOM 2363 O O . MET B 1 1 ? 2.953 42.25 26.844 1 43.81 1 MET B O 1
ATOM 2367 N N . SER B 1 2 ? 2.959 41.812 24.781 1 60.22 2 SER B N 1
ATOM 2368 C CA . SER B 1 2 ? 1.52 41.562 24.781 1 60.22 2 SER B CA 1
ATOM 2369 C C . SER B 1 2 ? 1.161 40.406 25.703 1 60.22 2 SER B C 1
ATOM 2371 O O . SER B 1 2 ? 1.962 39.5 25.891 1 60.22 2 SER B O 1
ATOM 2373 N N . ASP B 1 3 ? 0.266 40.625 26.625 1 80.69 3 ASP B N 1
ATOM 2374 C CA . ASP B 1 3 ? -0.196 39.781 27.719 1 80.69 3 ASP B CA 1
ATOM 2375 C C . ASP B 1 3 ? -0.997 38.594 27.188 1 80.69 3 ASP B C 1
ATOM 2377 O O . ASP B 1 3 ? -1.479 37.781 27.984 1 80.69 3 ASP B O 1
ATOM 2381 N N . HIS B 1 4 ? -1.012 38.562 25.828 1 92.69 4 HIS B N 1
ATOM 2382 C CA . HIS B 1 4 ? -1.82 37.438 25.344 1 92.69 4 HIS B CA 1
ATOM 2383 C C . HIS B 1 4 ? -0.943 36.344 24.781 1 92.69 4 HIS B C 1
ATOM 2385 O O . HIS B 1 4 ? 0.256 36.531 24.562 1 92.69 4 HIS B O 1
ATOM 2391 N N . LEU B 1 5 ? -1.502 35.188 24.578 1 96.38 5 LEU B N 1
ATOM 2392 C CA . LEU B 1 5 ? -0.8 33.969 24.219 1 96.38 5 LEU B CA 1
ATOM 2393 C C . LEU B 1 5 ? 0.099 34.188 23.016 1 96.38 5 LEU B C 1
ATOM 2395 O O . LEU B 1 5 ? 1.298 33.906 23.062 1 96.38 5 LEU B O 1
ATOM 2399 N N . ALA B 1 6 ? -0.368 34.781 21.953 1 96.31 6 ALA B N 1
ATOM 2400 C CA . ALA B 1 6 ? 0.363 34.938 20.703 1 96.31 6 ALA B CA 1
ATOM 2401 C C . ALA B 1 6 ? 1.58 35.844 20.891 1 96.31 6 ALA B C 1
ATOM 2403 O O . ALA B 1 6 ? 2.557 35.75 20.141 1 96.31 6 ALA B O 1
ATOM 2404 N N . GLY B 1 7 ? 1.462 36.688 21.906 1 95.25 7 GLY B N 1
ATOM 2405 C CA . GLY B 1 7 ? 2.537 37.625 22.156 1 95.25 7 GLY B CA 1
ATOM 2406 C C . GLY B 1 7 ? 3.834 36.969 22.562 1 95.25 7 GLY B C 1
ATOM 2407 O O . GLY B 1 7 ? 4.902 37.594 22.516 1 95.25 7 GLY B O 1
ATOM 2408 N N . GLY B 1 8 ? 3.766 35.75 22.984 1 95.69 8 GLY B N 1
ATOM 2409 C CA . GLY B 1 8 ? 4.938 35 23.422 1 95.69 8 GLY B CA 1
ATOM 2410 C C . GLY B 1 8 ? 5.684 34.344 22.266 1 95.69 8 GLY B C 1
ATOM 2411 O O . GLY B 1 8 ? 6.738 33.75 22.484 1 95.69 8 GLY B O 1
ATOM 2412 N N . TYR B 1 9 ? 5.246 34.5 21.031 1 97.62 9 TYR B N 1
ATOM 2413 C CA . TYR B 1 9 ? 5.809 33.812 19.891 1 97.62 9 TYR B CA 1
ATOM 2414 C C . TYR B 1 9 ? 6.133 34.781 18.766 1 97.62 9 TYR B C 1
ATOM 2416 O O . TYR B 1 9 ? 5.609 35.906 18.734 1 97.62 9 TYR B O 1
ATOM 2424 N N . ASP B 1 10 ? 7.035 34.406 17.859 1 97.94 10 ASP B N 1
ATOM 2425 C CA . ASP B 1 10 ? 7.473 35.312 16.797 1 97.94 10 ASP B CA 1
ATOM 2426 C C . ASP B 1 10 ? 6.992 34.844 15.438 1 97.94 10 ASP B C 1
ATOM 2428 O O . ASP B 1 10 ? 7.195 35.5 14.43 1 97.94 10 ASP B O 1
ATOM 2432 N N . LEU B 1 11 ? 6.328 33.625 15.391 1 98.5 11 LEU B N 1
ATOM 2433 C CA . LEU B 1 11 ? 5.73 33.062 14.188 1 98.5 11 LEU B CA 1
ATOM 2434 C C . LEU B 1 11 ? 4.508 32.219 14.531 1 98.5 11 LEU B C 1
ATOM 2436 O O . LEU B 1 11 ? 4.543 31.422 15.469 1 98.5 11 LEU B O 1
ATOM 2440 N N . ALA B 1 12 ? 3.457 32.469 13.836 1 98.62 12 ALA B N 1
ATOM 2441 C CA . ALA B 1 12 ? 2.273 31.609 13.891 1 98.62 12 ALA B CA 1
ATOM 2442 C C . ALA B 1 12 ? 2.146 30.766 12.625 1 98.62 12 ALA B C 1
ATOM 2444 O O . ALA B 1 12 ? 2.031 31.312 11.523 1 98.62 12 ALA B O 1
ATOM 2445 N N . ILE B 1 13 ? 2.238 29.453 12.742 1 98.62 13 ILE B N 1
ATOM 2446 C CA . ILE B 1 13 ? 2.08 28.547 11.617 1 98.62 13 ILE B CA 1
ATOM 2447 C C . ILE B 1 13 ? 0.669 27.953 11.625 1 98.62 13 ILE B C 1
ATOM 2449 O O . ILE B 1 13 ? 0.339 27.125 12.477 1 98.62 13 ILE B O 1
ATOM 2453 N N . PHE B 1 14 ? -0.122 28.328 10.648 1 98.5 14 PHE B N 1
ATOM 2454 C CA . PHE B 1 14 ? -1.525 27.938 10.602 1 98.5 14 PHE B CA 1
ATOM 2455 C C . PHE B 1 14 ? -1.718 26.75 9.68 1 98.5 14 PHE B C 1
ATOM 2457 O O . PHE B 1 14 ? -1.271 26.766 8.531 1 98.5 14 PHE B O 1
ATOM 2464 N N . ASP B 1 15 ? -2.369 25.719 10.203 1 97.5 15 ASP B N 1
ATOM 2465 C CA . ASP B 1 15 ? -3.078 24.844 9.273 1 97.5 15 ASP B CA 1
ATOM 2466 C C . ASP B 1 15 ? -4.188 25.594 8.547 1 97.5 15 ASP B C 1
ATOM 2468 O O . ASP B 1 15 ? -4.602 26.672 8.984 1 97.5 15 ASP B O 1
ATOM 2472 N N . LEU B 1 16 ? -4.578 25.062 7.426 1 95.44 16 LEU B N 1
ATOM 2473 C CA . LEU B 1 16 ? -5.598 25.75 6.652 1 95.44 16 LEU B CA 1
ATOM 2474 C C . LEU B 1 16 ? -6.977 25.156 6.895 1 95.44 16 LEU B C 1
ATOM 2476 O O . LEU B 1 16 ? -7.805 25.734 7.594 1 95.44 16 LEU B O 1
ATOM 2480 N N . ASP B 1 17 ? -7.16 23.906 6.523 1 91.75 17 ASP B N 1
ATOM 2481 C CA . ASP B 1 17 ? -8.461 23.234 6.621 1 91.75 17 ASP B CA 1
ATOM 2482 C C . ASP B 1 17 ? -8.82 22.953 8.078 1 91.75 17 ASP B C 1
ATOM 2484 O O . ASP B 1 17 ? -8.078 22.281 8.789 1 91.75 17 ASP B O 1
ATOM 2488 N N . GLY B 1 18 ? -9.883 23.562 8.523 1 93.5 18 GLY B N 1
ATOM 2489 C CA . GLY B 1 18 ? -10.352 23.359 9.883 1 93.5 18 GLY B CA 1
ATOM 2490 C C . GLY B 1 18 ? -9.852 24.422 10.852 1 93.5 18 GLY B C 1
ATOM 2491 O O . GLY B 1 18 ? -10.266 24.453 12.008 1 93.5 18 GLY B O 1
ATOM 2492 N N . VAL B 1 19 ? -8.977 25.281 10.359 1 96.5 19 VAL B N 1
ATOM 2493 C CA . VAL B 1 19 ? -8.398 26.328 11.203 1 96.5 19 VAL B CA 1
ATOM 2494 C C . VAL B 1 19 ? -8.719 27.703 10.609 1 96.5 19 VAL B C 1
ATOM 2496 O O . VAL B 1 19 ? -9.297 28.547 11.289 1 96.5 19 VAL B O 1
ATOM 2499 N N . VAL B 1 20 ? -8.383 27.859 9.336 1 95.88 20 VAL B N 1
ATOM 2500 C CA . VAL B 1 20 ? -8.594 29.125 8.656 1 95.88 20 VAL B CA 1
ATOM 2501 C C . VAL B 1 20 ? -9.898 29.078 7.867 1 95.88 20 VAL B C 1
ATOM 2503 O O . VAL B 1 20 ? -10.656 30.062 7.836 1 95.88 20 VAL B O 1
ATOM 2506 N N . PHE B 1 21 ? -10.078 27.922 7.234 1 91.44 21 PHE B N 1
ATOM 2507 C CA . PHE B 1 21 ? -11.328 27.734 6.508 1 91.44 21 PHE B CA 1
ATOM 2508 C C . PHE B 1 21 ? -11.812 26.297 6.633 1 91.44 21 PHE B C 1
ATOM 2510 O O . PHE B 1 21 ? -11.078 25.422 7.094 1 91.44 21 PHE B O 1
ATOM 2517 N N . LEU B 1 22 ? -13.078 26.062 6.387 1 84.5 22 LEU B N 1
ATOM 2518 C CA . LEU B 1 22 ? -13.68 24.734 6.281 1 84.5 22 LEU B CA 1
ATOM 2519 C C . LEU B 1 22 ? -14.281 24.516 4.898 1 84.5 22 LEU B C 1
ATOM 2521 O O . LEU B 1 22 ? -15.25 25.188 4.523 1 84.5 22 LEU B O 1
ATOM 2525 N N . ILE B 1 23 ? -13.695 23.578 4.129 1 77.25 23 ILE B N 1
ATOM 2526 C CA . ILE B 1 23 ? -14.078 23.25 2.76 1 77.25 23 ILE B CA 1
ATOM 2527 C C . ILE B 1 23 ? -13.906 24.469 1.87 1 77.25 23 ILE B C 1
ATOM 2529 O O . ILE B 1 23 ? -12.875 24.641 1.219 1 77.25 23 ILE B O 1
ATOM 2533 N N . ASP B 1 24 ? -14.758 25.484 1.886 1 78.69 24 ASP B N 1
ATOM 2534 C CA . ASP B 1 24 ? -14.617 26.656 1.022 1 78.69 24 ASP B CA 1
ATOM 2535 C C . ASP B 1 24 ? -15.109 27.922 1.728 1 78.69 24 ASP B C 1
ATOM 2537 O O . ASP B 1 24 ? -15.336 28.938 1.085 1 78.69 24 ASP B O 1
ATOM 2541 N N . LYS B 1 25 ? -15.188 27.812 3.053 1 88.44 25 LYS B N 1
ATOM 2542 C CA . LYS B 1 25 ? -15.656 28.953 3.816 1 88.44 25 LYS B CA 1
ATOM 2543 C C . LYS B 1 25 ? -14.695 29.297 4.953 1 88.44 25 LYS B C 1
ATOM 2545 O O . LYS B 1 25 ? -14.211 28.406 5.648 1 88.44 25 LYS B O 1
ATOM 2550 N N . PRO B 1 26 ? -14.508 30.547 5.094 1 91.19 26 PRO B N 1
ATOM 2551 C CA . PRO B 1 26 ? -13.625 30.922 6.195 1 91.19 26 PRO B CA 1
ATOM 2552 C C . PRO B 1 26 ? -14.219 30.625 7.566 1 91.19 26 PRO B C 1
ATOM 2554 O O . PRO B 1 26 ? -15.43 30.766 7.762 1 91.19 26 PRO B O 1
ATOM 2557 N N . ILE B 1 27 ? -13.469 30.188 8.43 1 93.5 27 ILE B N 1
ATOM 2558 C CA . ILE B 1 27 ? -13.875 30.031 9.82 1 93.5 27 ILE B CA 1
ATOM 2559 C C . ILE B 1 27 ? -14.039 31.391 10.477 1 93.5 27 ILE B C 1
ATOM 2561 O O . ILE B 1 27 ? -13.188 32.281 10.312 1 93.5 27 ILE B O 1
ATOM 2565 N N . PRO B 1 28 ? -15.117 31.562 11.211 1 93.19 28 PRO B N 1
ATOM 2566 C CA . PRO B 1 28 ? -15.336 32.875 11.852 1 93.19 28 PRO B CA 1
ATOM 2567 C C . PRO B 1 28 ? -14.164 33.312 12.727 1 93.19 28 PRO B C 1
ATOM 2569 O O . PRO B 1 28 ? -13.664 32.5 13.531 1 93.19 28 PRO B O 1
ATOM 2572 N N . GLY B 1 29 ? -13.695 34.562 12.492 1 94.75 29 GLY B N 1
ATOM 2573 C CA . GLY B 1 29 ? -12.641 35.125 13.312 1 94.75 29 GLY B CA 1
ATOM 2574 C C . GLY B 1 29 ? -11.25 34.906 12.75 1 94.75 29 GLY B C 1
ATOM 2575 O O . GLY B 1 29 ? -10.281 35.5 13.211 1 94.75 29 GLY B O 1
ATOM 2576 N N . ALA B 1 30 ? -11.164 34.062 11.781 1 95.44 30 ALA B N 1
ATOM 2577 C CA . ALA B 1 30 ? -9.852 33.719 11.234 1 95.44 30 ALA B CA 1
ATOM 2578 C C . ALA B 1 30 ? -9.172 34.938 10.633 1 95.44 30 ALA B C 1
ATOM 2580 O O . ALA B 1 30 ? -8.008 35.219 10.93 1 95.44 30 ALA B O 1
ATOM 2581 N N . ALA B 1 31 ? -9.906 35.656 9.812 1 95.88 31 ALA B N 1
ATOM 2582 C CA . ALA B 1 31 ? -9.359 36.844 9.18 1 95.88 31 ALA B CA 1
ATOM 2583 C C . ALA B 1 31 ? -8.906 37.875 10.227 1 95.88 31 ALA B C 1
ATOM 2585 O O . ALA B 1 31 ? -7.816 38.438 10.117 1 95.88 31 ALA B O 1
ATOM 2586 N N . ASP B 1 32 ? -9.75 38.062 11.188 1 96.69 32 ASP B N 1
ATOM 2587 C CA . ASP B 1 32 ? -9.445 39 12.25 1 96.69 32 ASP B CA 1
ATOM 2588 C C . ASP B 1 32 ? -8.203 38.594 13.031 1 96.69 32 ASP B C 1
ATOM 2590 O O . ASP B 1 32 ? -7.387 39.438 13.406 1 96.69 32 ASP B O 1
ATOM 2594 N N . ALA B 1 33 ? -8.125 37.344 13.312 1 96.94 33 ALA B N 1
ATOM 2595 C CA . ALA B 1 33 ? -6.977 36.812 14.047 1 96.94 33 ALA B CA 1
ATOM 2596 C C . ALA B 1 33 ? -5.68 37.094 13.289 1 96.94 33 ALA B C 1
ATOM 2598 O O . ALA B 1 33 ? -4.688 37.531 13.883 1 96.94 33 ALA B O 1
ATOM 2599 N N . VAL B 1 34 ? -5.684 36.875 12 1 97.06 34 VAL B N 1
ATOM 2600 C CA . VAL B 1 34 ? -4.504 37.062 11.164 1 97.06 34 VAL B CA 1
ATOM 2601 C C . VAL B 1 34 ? -4.105 38.531 11.164 1 97.06 34 VAL B C 1
ATOM 2603 O O . VAL B 1 34 ? -2.93 38.844 11.344 1 97.06 34 VAL B O 1
ATOM 2606 N N . GLU B 1 35 ? -5.043 39.406 11.047 1 96.75 35 GLU B N 1
ATOM 2607 C CA . GLU B 1 35 ? -4.762 40.844 11.016 1 96.75 35 GLU B CA 1
ATOM 2608 C C . GLU B 1 35 ? -4.23 41.312 12.367 1 96.75 35 GLU B C 1
ATOM 2610 O O . GLU B 1 35 ? -3.355 42.188 12.422 1 96.75 35 GLU B O 1
ATOM 2615 N N . ARG B 1 36 ? -4.797 40.812 13.367 1 96.81 36 ARG B N 1
ATOM 2616 C CA . ARG B 1 36 ? -4.336 41.188 14.703 1 96.81 36 ARG B CA 1
ATOM 2617 C C . ARG B 1 36 ? -2.9 40.75 14.938 1 96.81 36 ARG B C 1
ATOM 2619 O O . ARG B 1 36 ? -2.102 41.469 15.523 1 96.81 36 ARG B O 1
ATOM 2626 N N . LEU B 1 37 ? -2.596 39.531 14.5 1 97.19 37 LEU B N 1
ATOM 2627 C CA . LEU B 1 37 ? -1.225 39.062 14.609 1 97.19 37 LEU B CA 1
ATOM 2628 C C . LEU B 1 37 ? -0.262 39.969 13.852 1 97.19 37 LEU B C 1
ATOM 2630 O O . LEU B 1 37 ? 0.796 40.312 14.367 1 97.19 37 LEU B O 1
ATOM 2634 N N . ARG B 1 38 ? -0.634 40.344 12.695 1 95.12 38 ARG B N 1
ATOM 2635 C CA . ARG B 1 38 ? 0.185 41.219 11.883 1 95.12 38 ARG B CA 1
ATOM 2636 C C . ARG B 1 38 ? 0.398 42.562 12.586 1 95.12 38 ARG B C 1
ATOM 2638 O O . ARG B 1 38 ? 1.512 43.094 12.602 1 95.12 38 ARG B O 1
ATOM 2645 N N . ALA B 1 39 ? -0.649 43.031 13.086 1 94.94 39 ALA B N 1
ATOM 2646 C CA . ALA B 1 39 ? -0.588 44.312 13.797 1 94.94 39 ALA B CA 1
ATOM 2647 C C . ALA B 1 39 ? 0.346 44.219 15 1 94.94 39 ALA B C 1
ATOM 2649 O O . ALA B 1 39 ? 1.02 45.219 15.336 1 94.94 39 ALA B O 1
ATOM 2650 N N . ASP B 1 40 ? 0.418 43.094 15.57 1 94.62 40 ASP B N 1
ATOM 2651 C CA . ASP B 1 40 ? 1.244 42.875 16.75 1 94.62 40 ASP B CA 1
ATOM 2652 C C . ASP B 1 40 ? 2.684 42.531 16.359 1 94.62 40 ASP B C 1
ATOM 2654 O O . ASP B 1 40 ? 3.543 42.375 17.234 1 94.62 40 ASP B O 1
ATOM 2658 N N . GLY B 1 41 ? 2.947 42.375 15.078 1 93.88 41 GLY B N 1
ATOM 2659 C CA . GLY B 1 41 ? 4.297 42.156 14.594 1 93.88 41 GLY B CA 1
ATOM 2660 C C . GLY B 1 41 ? 4.676 40.688 14.586 1 93.88 41 GLY B C 1
ATOM 2661 O O . GLY B 1 41 ? 5.852 40.344 14.453 1 93.88 41 GLY B O 1
ATOM 2662 N N . THR B 1 42 ? 3.703 39.781 14.82 1 95.94 42 THR B N 1
ATOM 2663 C CA . THR B 1 42 ? 3.951 38.344 14.742 1 95.94 42 THR B CA 1
ATOM 2664 C C . THR B 1 42 ? 3.914 37.875 13.289 1 95.94 42 THR B C 1
ATOM 2666 O O . THR B 1 42 ? 2.949 38.125 12.57 1 95.94 42 THR B O 1
ATOM 2669 N N . ALA B 1 43 ? 4.977 37.219 12.852 1 97.31 43 ALA B N 1
ATOM 2670 C CA . ALA B 1 43 ? 4.996 36.688 11.5 1 97.31 43 ALA B CA 1
ATOM 2671 C C . ALA B 1 43 ? 3.961 35.562 11.344 1 97.31 43 ALA B C 1
ATOM 2673 O O . ALA B 1 43 ? 3.533 34.969 12.336 1 97.31 43 ALA B O 1
ATOM 2674 N N . ILE B 1 44 ? 3.564 35.344 10.031 1 97.62 44 ILE B N 1
ATOM 2675 C CA . ILE B 1 44 ? 2.527 34.375 9.742 1 97.62 44 ILE B CA 1
ATOM 2676 C C . ILE B 1 44 ? 3.012 33.406 8.656 1 97.62 44 ILE B C 1
ATOM 2678 O O . ILE B 1 44 ? 3.656 33.844 7.695 1 97.62 44 ILE B O 1
ATOM 2682 N N . ALA B 1 45 ? 2.734 32.156 8.852 1 98.12 45 ALA B N 1
ATOM 2683 C CA . ALA B 1 45 ? 2.9 31.109 7.832 1 98.12 45 ALA B CA 1
ATOM 2684 C C . ALA B 1 45 ? 1.661 30.234 7.738 1 98.12 45 ALA B C 1
ATOM 2686 O O . ALA B 1 45 ? 1.065 29.875 8.758 1 98.12 45 ALA B O 1
ATOM 2687 N N . TYR B 1 46 ? 1.246 30 6.547 1 98 46 TYR B N 1
ATOM 2688 C CA . TYR B 1 46 ? 0.214 29 6.27 1 98 46 TYR B CA 1
ATOM 2689 C C . TYR B 1 46 ? 0.83 27.703 5.789 1 98 46 TYR B C 1
ATOM 2691 O O . TYR B 1 46 ? 1.494 27.656 4.75 1 98 46 TYR B O 1
ATOM 2699 N N . ALA B 1 47 ? 0.611 26.641 6.527 1 96.69 47 ALA B N 1
ATOM 2700 C CA . ALA B 1 47 ? 1.221 25.344 6.215 1 96.69 47 ALA B CA 1
ATOM 2701 C C . ALA B 1 47 ? 0.16 24.312 5.828 1 96.69 47 ALA B C 1
ATOM 2703 O O . ALA B 1 47 ? -0.761 24.047 6.602 1 96.69 47 ALA B O 1
ATOM 2704 N N . THR B 1 48 ? 0.266 23.75 4.656 1 94.75 48 THR B N 1
ATOM 2705 C CA . THR B 1 48 ? -0.709 22.781 4.172 1 94.75 48 THR B CA 1
ATOM 2706 C C . THR B 1 48 ? -0.009 21.562 3.576 1 94.75 48 THR B C 1
ATOM 2708 O O . THR B 1 48 ? 1.065 21.688 2.982 1 94.75 48 THR B O 1
ATOM 2711 N N . ASN B 1 49 ? -0.623 20.375 3.715 1 93.88 49 ASN B N 1
ATOM 2712 C CA . ASN B 1 49 ? -0.131 19.141 3.121 1 93.88 49 ASN B CA 1
ATOM 2713 C C . ASN B 1 49 ? -0.353 19.109 1.612 1 93.88 49 ASN B C 1
ATOM 2715 O O . ASN B 1 49 ? 0.168 18.234 0.918 1 93.88 49 ASN B O 1
ATOM 2719 N N . ASN B 1 50 ? -1.018 20.078 1.11 1 90.25 50 ASN B N 1
ATOM 2720 C CA . ASN B 1 50 ? -1.365 20.078 -0.307 1 90.25 50 ASN B CA 1
ATOM 2721 C C . ASN B 1 50 ? -0.133 20.266 -1.187 1 90.25 50 ASN B C 1
ATOM 2723 O O . ASN B 1 50 ? 0.543 21.297 -1.099 1 90.25 50 ASN B O 1
ATOM 2727 N N . ALA B 1 51 ? 0.059 19.266 -2.029 1 92.94 51 ALA B N 1
ATOM 2728 C CA . ALA B 1 51 ? 1.229 19.344 -2.898 1 92.94 51 ALA B CA 1
ATOM 2729 C C . ALA B 1 51 ? 0.822 19.609 -4.348 1 92.94 51 ALA B C 1
ATOM 2731 O O . ALA B 1 51 ? 1.671 19.641 -5.242 1 92.94 51 ALA B O 1
ATOM 2732 N N . SER B 1 52 ? -0.474 19.766 -4.562 1 93.25 52 SER B N 1
ATOM 2733 C CA . SER B 1 52 ? -0.945 19.891 -5.941 1 93.25 52 SER B CA 1
ATOM 2734 C C . SER B 1 52 ? -1.152 21.344 -6.332 1 93.25 52 SER B C 1
ATOM 2736 O O . SER B 1 52 ? -1.419 21.656 -7.496 1 93.25 52 SER B O 1
ATOM 2738 N N . ARG B 1 53 ? -0.973 22.297 -5.375 1 91.75 53 ARG B N 1
ATOM 2739 C CA . ARG B 1 53 ? -1.128 23.719 -5.637 1 91.75 53 ARG B CA 1
ATOM 2740 C C . ARG B 1 53 ? 0.148 24.484 -5.293 1 91.75 53 ARG B C 1
ATOM 2742 O O . ARG B 1 53 ? 0.859 24.109 -4.355 1 91.75 53 ARG B O 1
ATOM 2749 N N . ARG B 1 54 ? 0.304 25.594 -6.07 1 93.88 54 ARG B N 1
ATOM 2750 C CA . ARG B 1 54 ? 1.414 26.5 -5.773 1 93.88 54 ARG B CA 1
ATOM 2751 C C . ARG B 1 54 ? 1.054 27.453 -4.645 1 93.88 54 ARG B C 1
ATOM 2753 O O . ARG B 1 54 ? -0.125 27.734 -4.414 1 93.88 54 ARG B O 1
ATOM 2760 N N . ALA B 1 55 ? 2.059 27.875 -3.988 1 94.88 55 ALA B N 1
ATOM 2761 C CA . ALA B 1 55 ? 1.879 28.844 -2.902 1 94.88 55 ALA B CA 1
ATOM 2762 C C . ALA B 1 55 ? 1.041 30.031 -3.357 1 94.88 55 ALA B C 1
ATOM 2764 O O . ALA B 1 55 ? 0.154 30.484 -2.631 1 94.88 55 ALA B O 1
ATOM 2765 N N . ALA B 1 56 ? 1.293 30.469 -4.566 1 95.56 56 ALA B N 1
ATOM 2766 C CA . ALA B 1 56 ? 0.573 31.625 -5.098 1 95.56 56 ALA B CA 1
ATOM 2767 C C . ALA B 1 56 ? -0.916 31.312 -5.242 1 95.56 56 ALA B C 1
ATOM 2769 O O . ALA B 1 56 ? -1.758 32.188 -4.984 1 95.56 56 ALA B O 1
ATOM 2770 N N . ASP B 1 57 ? -1.227 30.109 -5.691 1 95 57 ASP B N 1
ATOM 2771 C CA . ASP B 1 57 ? -2.619 29.703 -5.844 1 95 57 ASP B CA 1
ATOM 2772 C C . ASP B 1 57 ? -3.322 29.641 -4.488 1 95 57 ASP B C 1
ATOM 2774 O O . ASP B 1 57 ? -4.469 30.062 -4.359 1 95 57 ASP B O 1
ATOM 2778 N N . VAL B 1 58 ? -2.674 29.156 -3.506 1 94.56 58 VAL B N 1
ATOM 2779 C CA . VAL B 1 58 ? -3.236 29.047 -2.164 1 94.56 58 VAL B CA 1
ATOM 2780 C C . VAL B 1 58 ? -3.443 30.438 -1.575 1 94.56 58 VAL B C 1
ATOM 2782 O O . VAL B 1 58 ? -4.477 30.719 -0.959 1 94.56 58 VAL B O 1
ATOM 2785 N N . ALA B 1 59 ? -2.451 31.297 -1.784 1 96.75 59 ALA B N 1
ATOM 2786 C CA . ALA B 1 59 ? -2.58 32.688 -1.311 1 96.75 59 ALA B CA 1
ATOM 2787 C C . ALA B 1 59 ? -3.793 33.344 -1.937 1 96.75 59 ALA B C 1
ATOM 2789 O O . ALA B 1 59 ? -4.551 34.031 -1.247 1 96.75 59 ALA B O 1
ATOM 2790 N N . THR B 1 60 ? -3.934 33.156 -3.207 1 96.5 60 THR B N 1
ATOM 2791 C CA . THR B 1 60 ? -5.074 33.719 -3.92 1 96.5 60 THR B CA 1
ATOM 2792 C C . THR B 1 60 ? -6.387 33.188 -3.354 1 96.5 60 THR B C 1
ATOM 2794 O O . THR B 1 60 ? -7.34 33.969 -3.164 1 96.5 60 THR B O 1
ATOM 2797 N N . LEU B 1 61 ? -6.398 31.953 -3.072 1 94.06 61 LEU B N 1
ATOM 2798 C CA . LEU B 1 61 ? -7.578 31.328 -2.482 1 94.06 61 LEU B CA 1
ATOM 2799 C C . LEU B 1 61 ? -7.906 31.969 -1.134 1 94.06 61 LEU B C 1
ATOM 2801 O O . LEU B 1 61 ? -9.062 32.312 -0.868 1 94.06 61 LEU B O 1
ATOM 2805 N N . LEU B 1 62 ? -6.918 32.156 -0.274 1 96.06 62 LEU B N 1
ATOM 2806 C CA . LEU B 1 62 ? -7.098 32.719 1.058 1 96.06 62 LEU B CA 1
ATOM 2807 C C . LEU B 1 62 ? -7.578 34.156 0.971 1 96.06 62 LEU B C 1
ATOM 2809 O O . LEU B 1 62 ? -8.539 34.562 1.642 1 96.06 62 LEU B O 1
ATOM 2813 N N . THR B 1 63 ? -6.969 34.875 0.101 1 96.44 63 THR B N 1
ATOM 2814 C CA . THR B 1 63 ? -7.352 36.281 -0.06 1 96.44 63 THR B CA 1
ATOM 2815 C C . THR B 1 63 ? -8.773 36.406 -0.596 1 96.44 63 THR B C 1
ATOM 2817 O O . THR B 1 63 ? -9.516 37.312 -0.226 1 96.44 63 THR B O 1
ATOM 2820 N N . GLY B 1 64 ? -9.062 35.5 -1.421 1 95.19 64 GLY B N 1
ATOM 2821 C CA . GLY B 1 64 ? -10.422 35.438 -1.943 1 95.19 64 GLY B CA 1
ATOM 2822 C C . GLY B 1 64 ? -11.461 35.219 -0.87 1 95.19 64 GLY B C 1
ATOM 2823 O O . GLY B 1 64 ? -12.609 35.625 -1.009 1 95.19 64 GLY B O 1
ATOM 2824 N N . MET B 1 65 ? -11.055 34.625 0.189 1 93.75 65 MET B N 1
ATOM 2825 C CA . MET B 1 65 ? -11.961 34.312 1.297 1 93.75 65 MET B CA 1
ATOM 2826 C C . MET B 1 65 ? -11.875 35.406 2.371 1 93.75 65 MET B C 1
ATOM 2828 O O . MET B 1 65 ? -12.469 35.281 3.441 1 93.75 65 MET B O 1
ATOM 2832 N N . GLY B 1 66 ? -11.016 36.406 2.119 1 94.19 66 GLY B N 1
ATOM 2833 C CA . GLY B 1 66 ? -10.906 37.5 3.047 1 94.19 66 GLY B CA 1
ATOM 2834 C C . GLY B 1 66 ? -9.781 37.344 4.051 1 94.19 66 GLY B C 1
ATOM 2835 O O . GLY B 1 66 ? -9.672 38.125 5 1 94.19 66 GLY B O 1
ATOM 2836 N N . VAL B 1 67 ? -9.039 36.375 3.926 1 96.19 67 VAL B N 1
ATOM 2837 C CA . VAL B 1 67 ? -7.875 36.156 4.785 1 96.19 67 VAL B CA 1
ATOM 2838 C C . VAL B 1 67 ? -6.609 36.625 4.066 1 96.19 67 VAL B C 1
ATOM 2840 O O . VAL B 1 67 ? -6.246 36.062 3.025 1 96.19 67 VAL B O 1
ATOM 2843 N N . SER B 1 68 ? -6 37.625 4.605 1 96.25 68 SER B N 1
ATOM 2844 C CA . SER B 1 68 ? -4.805 38.156 3.957 1 96.25 68 SER B CA 1
ATOM 2845 C C . SER B 1 68 ? -3.691 37.125 3.906 1 96.25 68 SER B C 1
ATOM 2847 O O . SER B 1 68 ? -3.438 36.406 4.891 1 96.25 68 SER B O 1
ATOM 2849 N N . ALA B 1 69 ? -3.107 37 2.742 1 97.12 69 ALA B N 1
ATOM 2850 C CA . ALA B 1 69 ? -2.037 36.031 2.543 1 97.12 69 ALA B CA 1
ATOM 2851 C C . ALA B 1 69 ? -1.139 36.438 1.378 1 97.12 69 ALA B C 1
ATOM 2853 O O . ALA B 1 69 ? -1.627 36.781 0.302 1 97.12 69 ALA B O 1
ATOM 2854 N N . ALA B 1 70 ? 0.12 36.469 1.601 1 97.12 70 ALA B N 1
ATOM 2855 C CA . ALA B 1 70 ? 1.116 36.594 0.54 1 97.12 70 ALA B CA 1
ATOM 2856 C C . ALA B 1 70 ? 1.704 35.25 0.177 1 97.12 70 ALA B C 1
ATOM 2858 O O . ALA B 1 70 ? 1.841 34.375 1.037 1 97.12 70 ALA B O 1
ATOM 2859 N N . PRO B 1 71 ? 2.068 35.031 -1.09 1 96.5 71 PRO B N 1
ATOM 2860 C CA . PRO B 1 71 ? 2.641 33.75 -1.497 1 96.5 71 PRO B CA 1
ATOM 2861 C C . PRO B 1 71 ? 3.807 33.312 -0.613 1 96.5 71 PRO B C 1
ATOM 2863 O O . PRO B 1 71 ? 3.939 32.125 -0.295 1 96.5 71 PRO B O 1
ATOM 2866 N N . ALA B 1 72 ? 4.582 34.25 -0.128 1 95.62 72 ALA B N 1
ATOM 2867 C CA . ALA B 1 72 ? 5.762 33.938 0.68 1 95.62 72 ALA B CA 1
ATOM 2868 C C . ALA B 1 72 ? 5.367 33.406 2.055 1 95.62 72 ALA B C 1
ATOM 2870 O O . ALA B 1 72 ? 6.188 32.812 2.76 1 95.62 72 ALA B O 1
ATOM 2871 N N . GLU B 1 73 ? 4.09 33.594 2.434 1 97.25 73 GLU B N 1
ATOM 2872 C CA . GLU B 1 73 ? 3.59 33.156 3.73 1 97.25 73 GLU B CA 1
ATOM 2873 C C . GLU B 1 73 ? 2.998 31.734 3.641 1 97.25 73 GLU B C 1
ATOM 2875 O O . GLU B 1 73 ? 2.66 31.141 4.66 1 97.25 73 GLU B O 1
ATOM 2880 N N . VAL B 1 74 ? 2.877 31.266 2.393 1 97.25 74 VAL B N 1
ATOM 2881 C CA . VAL B 1 74 ? 2.252 29.969 2.18 1 97.25 74 VAL B CA 1
ATOM 2882 C C . VAL B 1 74 ? 3.326 28.906 1.939 1 97.25 74 VAL B C 1
ATOM 2884 O O . VAL B 1 74 ? 4.176 29.062 1.058 1 97.25 74 VAL B O 1
ATOM 2887 N N . LEU B 1 75 ? 3.266 27.938 2.777 1 96.75 75 LEU B N 1
ATOM 2888 C CA . LEU B 1 75 ? 4.164 26.797 2.605 1 96.75 75 LEU B CA 1
ATOM 2889 C C . LEU B 1 75 ? 3.373 25.516 2.359 1 96.75 75 LEU B C 1
ATOM 2891 O O . LEU B 1 75 ? 2.729 25 3.271 1 96.75 75 LEU B O 1
ATOM 2895 N N . THR B 1 76 ? 3.438 25 1.134 1 95.88 76 THR B N 1
ATOM 2896 C CA . THR B 1 76 ? 2.85 23.719 0.789 1 95.88 76 THR B CA 1
ATOM 2897 C C . THR B 1 76 ? 3.846 22.594 1.022 1 95.88 76 THR B C 1
ATOM 2899 O O . THR B 1 76 ? 5.051 22.828 1.121 1 95.88 76 THR B O 1
ATOM 2902 N N . SER B 1 77 ? 3.301 21.406 1.127 1 96.25 77 SER B N 1
ATOM 2903 C CA . SER B 1 77 ? 4.211 20.281 1.28 1 96.25 77 SER B CA 1
ATOM 2904 C C . SER B 1 77 ? 5.129 20.141 0.069 1 96.25 77 SER B C 1
ATOM 2906 O O . SER B 1 77 ? 6.262 19.672 0.194 1 96.25 77 SER B O 1
ATOM 2908 N N . ALA B 1 78 ? 4.621 20.562 -1.103 1 96.81 78 ALA B N 1
ATOM 2909 C CA . ALA B 1 78 ? 5.457 20.578 -2.299 1 96.81 78 ALA B CA 1
ATOM 2910 C C . ALA B 1 78 ? 6.641 21.531 -2.121 1 96.81 78 ALA B C 1
ATOM 2912 O O . ALA B 1 78 ? 7.789 21.156 -2.379 1 96.81 78 ALA B O 1
ATOM 2913 N N . GLY B 1 79 ? 6.348 22.766 -1.666 1 96.69 79 GLY B N 1
ATOM 2914 C CA . GLY B 1 79 ? 7.395 23.75 -1.435 1 96.69 79 GLY B CA 1
ATOM 2915 C C . GLY B 1 79 ? 8.383 23.328 -0.363 1 96.69 79 GLY B C 1
ATOM 2916 O O . GLY B 1 79 ? 9.594 23.484 -0.526 1 96.69 79 GLY B O 1
ATOM 2917 N N . ALA B 1 80 ? 7.871 22.781 0.717 1 96.94 80 ALA B N 1
ATOM 2918 C CA . ALA B 1 80 ? 8.719 22.328 1.81 1 96.94 80 ALA B CA 1
ATOM 2919 C C . ALA B 1 80 ? 9.641 21.188 1.35 1 96.94 80 ALA B C 1
ATOM 2921 O O . ALA B 1 80 ? 10.82 21.156 1.712 1 96.94 80 ALA B O 1
ATOM 2922 N N . ALA B 1 81 ? 9.094 20.266 0.559 1 97.81 81 ALA B N 1
ATOM 2923 C CA . ALA B 1 81 ? 9.891 19.141 0.056 1 97.81 81 ALA B CA 1
ATOM 2924 C C . ALA B 1 81 ? 11.023 19.625 -0.836 1 97.81 81 ALA B C 1
ATOM 2926 O O . ALA B 1 81 ? 12.164 19.188 -0.696 1 97.81 81 ALA B O 1
ATOM 2927 N N . ALA B 1 82 ? 10.703 20.547 -1.732 1 97.75 82 ALA B N 1
ATOM 2928 C CA . ALA B 1 82 ? 11.719 21.094 -2.633 1 97.75 82 ALA B CA 1
ATOM 2929 C C . ALA B 1 82 ? 12.82 21.797 -1.85 1 97.75 82 ALA B C 1
ATOM 2931 O O . ALA B 1 82 ? 14.008 21.594 -2.129 1 97.75 82 ALA B O 1
ATOM 2932 N N . ALA B 1 83 ? 12.422 22.594 -0.878 1 96.19 83 ALA B N 1
ATOM 2933 C CA . ALA B 1 83 ? 13.383 23.312 -0.048 1 96.19 83 ALA B CA 1
ATOM 2934 C C . ALA B 1 83 ? 14.289 22.344 0.709 1 96.19 83 ALA B C 1
ATOM 2936 O O . ALA B 1 83 ? 15.5 22.547 0.792 1 96.19 83 ALA B O 1
ATOM 2937 N N . LEU B 1 84 ? 13.703 21.344 1.25 1 96.62 84 LEU B N 1
ATOM 2938 C CA . LEU B 1 84 ? 14.438 20.359 2.021 1 96.62 84 LEU B CA 1
ATOM 2939 C C . LEU B 1 84 ? 15.445 19.625 1.143 1 96.62 84 LEU B C 1
ATOM 2941 O O . LEU B 1 84 ? 16.594 19.422 1.541 1 96.62 84 LEU B O 1
ATOM 2945 N N . ILE B 1 85 ? 15.031 19.188 -0.066 1 98.06 85 ILE B N 1
ATOM 2946 C CA . ILE B 1 85 ? 15.922 18.5 -0.993 1 98.06 85 ILE B CA 1
ATOM 2947 C C . ILE B 1 85 ? 17.094 19.422 -1.36 1 98.06 85 ILE B C 1
ATOM 2949 O O . ILE B 1 85 ? 18.25 19 -1.346 1 98.06 85 ILE B O 1
ATOM 2953 N N . ALA B 1 86 ? 16.797 20.656 -1.632 1 97.56 86 ALA B N 1
ATOM 2954 C CA . ALA B 1 86 ? 17.797 21.609 -2.072 1 97.56 86 ALA B CA 1
ATOM 2955 C C . ALA B 1 86 ? 18.875 21.812 -1.009 1 97.56 86 ALA B C 1
ATOM 2957 O O . ALA B 1 86 ? 20.016 22.141 -1.327 1 97.56 86 ALA B O 1
ATOM 2958 N N . GLU B 1 87 ? 18.531 21.562 0.223 1 95.62 87 GLU B N 1
ATOM 2959 C CA . GLU B 1 87 ? 19.484 21.688 1.317 1 95.62 87 GLU B CA 1
ATOM 2960 C C . GLU B 1 87 ? 20.484 20.531 1.3 1 95.62 87 GLU B C 1
ATOM 2962 O O . GLU B 1 87 ? 21.578 20.641 1.857 1 95.62 87 GLU B O 1
ATOM 2967 N N . HIS B 1 88 ? 20.172 19.484 0.59 1 96.25 88 HIS B N 1
ATOM 2968 C CA . HIS B 1 88 ? 20.953 18.266 0.773 1 96.25 88 HIS B CA 1
ATOM 2969 C C . HIS B 1 88 ? 21.672 17.875 -0.518 1 96.25 88 HIS B C 1
ATOM 2971 O O . HIS B 1 88 ? 22.438 16.906 -0.538 1 96.25 88 HIS B O 1
ATOM 2977 N N . VAL B 1 89 ? 21.344 18.578 -1.573 1 97.94 89 VAL B N 1
ATOM 2978 C CA . VAL B 1 89 ? 21.953 18.219 -2.848 1 97.94 89 VAL B CA 1
ATOM 2979 C C . VAL B 1 89 ? 22.469 19.469 -3.553 1 97.94 89 VAL B C 1
ATOM 2981 O O . VAL B 1 89 ? 22 20.578 -3.279 1 97.94 89 VAL B O 1
ATOM 2984 N N . PRO B 1 90 ? 23.438 19.422 -4.48 1 97.69 90 PRO B N 1
ATOM 2985 C CA . PRO B 1 90 ? 23.906 20.578 -5.23 1 97.69 90 PRO B CA 1
ATOM 2986 C C . PRO B 1 90 ? 22.828 21.203 -6.105 1 97.69 90 PRO B C 1
ATOM 2988 O O . PRO B 1 90 ? 21.922 20.516 -6.566 1 97.69 90 PRO B O 1
ATOM 2991 N N . ALA B 1 91 ? 22.984 22.484 -6.32 1 97.81 91 ALA B N 1
ATOM 2992 C CA . ALA B 1 91 ? 22.094 23.188 -7.25 1 97.81 91 ALA B CA 1
ATOM 2993 C C . ALA B 1 91 ? 22.094 22.516 -8.617 1 97.81 91 ALA B C 1
ATOM 2995 O O . ALA B 1 91 ? 23.141 22.062 -9.094 1 97.81 91 ALA B O 1
ATOM 2996 N N . GLY B 1 92 ? 20.953 22.422 -9.195 1 98.31 92 GLY B N 1
ATOM 2997 C CA . GLY B 1 92 ? 20.828 21.859 -10.539 1 98.31 92 GLY B CA 1
ATOM 2998 C C . GLY B 1 92 ? 20.703 20.344 -10.547 1 98.31 92 GLY B C 1
ATOM 2999 O O . GLY B 1 92 ? 20.516 19.734 -11.602 1 98.31 92 GLY B O 1
ATOM 3000 N N . SER B 1 93 ? 20.766 19.719 -9.359 1 98.69 93 SER B N 1
ATOM 3001 C CA . SER B 1 93 ? 20.656 18.266 -9.289 1 98.69 93 SER B CA 1
ATOM 3002 C C . SER B 1 93 ? 19.328 17.781 -9.859 1 98.69 93 SER B C 1
ATOM 3004 O O . SER B 1 93 ? 18.281 18.406 -9.648 1 98.69 93 SER B O 1
ATOM 3006 N N . PRO B 1 94 ? 19.422 16.688 -10.617 1 98.88 94 PRO B N 1
ATOM 3007 C CA . PRO B 1 94 ? 18.172 16.109 -11.148 1 98.88 94 PRO B CA 1
ATOM 3008 C C . PRO B 1 94 ? 17.312 15.484 -10.062 1 98.88 94 PRO B C 1
ATOM 3010 O O . PRO B 1 94 ? 17.812 14.695 -9.25 1 98.88 94 PRO B O 1
ATOM 3013 N N . VAL B 1 95 ? 16.062 15.852 -10.008 1 98.94 95 VAL B N 1
ATOM 3014 C CA . VAL B 1 95 ? 15.078 15.312 -9.086 1 98.94 95 VAL B CA 1
ATOM 3015 C C . VAL B 1 95 ? 13.891 14.75 -9.875 1 98.94 95 VAL B C 1
ATOM 3017 O O . VAL B 1 95 ? 13.258 15.461 -10.648 1 98.94 95 VAL B O 1
ATOM 3020 N N . LEU B 1 96 ? 13.633 13.438 -9.734 1 98.94 96 LEU B N 1
ATOM 3021 C CA . LEU B 1 96 ? 12.469 12.844 -10.391 1 98.94 96 LEU B CA 1
ATOM 3022 C C . LEU B 1 96 ? 11.18 13.211 -9.656 1 98.94 96 LEU B C 1
ATOM 3024 O O . LEU B 1 96 ? 11.047 12.945 -8.461 1 98.94 96 LEU B O 1
ATOM 3028 N N . VAL B 1 97 ? 10.273 13.883 -10.359 1 98.81 97 VAL B N 1
ATOM 3029 C CA . VAL B 1 97 ? 9.055 14.406 -9.75 1 98.81 97 VAL B CA 1
ATOM 3030 C C . VAL B 1 97 ? 7.879 13.492 -10.086 1 98.81 97 VAL B C 1
ATOM 3032 O O . VAL B 1 97 ? 7.605 13.234 -11.258 1 98.81 97 VAL B O 1
ATOM 3035 N N . VAL B 1 98 ? 7.227 12.969 -9.094 1 98.69 98 VAL B N 1
ATOM 3036 C CA . VAL B 1 98 ? 5.949 12.266 -9.172 1 98.69 98 VAL B CA 1
ATOM 3037 C C . VAL B 1 98 ? 4.836 13.156 -8.617 1 98.69 98 VAL B C 1
ATOM 3039 O O . VAL B 1 98 ? 4.672 13.266 -7.402 1 98.69 98 VAL B O 1
ATOM 3042 N N . GLY B 1 99 ? 4.051 13.719 -9.43 1 97.75 99 GLY B N 1
ATOM 3043 C CA . GLY B 1 99 ? 3.01 14.609 -8.938 1 97.75 99 GLY B CA 1
ATOM 3044 C C . GLY B 1 99 ? 2.596 15.656 -9.961 1 97.75 99 GLY B C 1
ATOM 3045 O O . GLY B 1 99 ? 2.947 15.555 -11.133 1 97.75 99 GLY B O 1
ATOM 3046 N N . ALA B 1 100 ? 1.854 16.641 -9.508 1 95.94 100 ALA B N 1
ATOM 3047 C CA . ALA B 1 100 ? 1.293 17.703 -10.344 1 95.94 100 ALA B CA 1
ATOM 3048 C C . ALA B 1 100 ? 2.371 18.688 -10.773 1 95.94 100 ALA B C 1
ATOM 3050 O O . ALA B 1 100 ? 3.498 18.641 -10.273 1 95.94 100 ALA B O 1
ATOM 3051 N N . GLU B 1 101 ? 1.972 19.531 -11.719 1 95.94 101 GLU B N 1
ATOM 3052 C CA . GLU B 1 101 ? 2.883 20.547 -12.234 1 95.94 101 GLU B CA 1
ATOM 3053 C C . GLU B 1 101 ? 3.34 21.5 -11.133 1 95.94 101 GLU B C 1
ATOM 3055 O O . GLU B 1 101 ? 4.465 22 -11.164 1 95.94 101 GLU B O 1
ATOM 3060 N N . ALA B 1 102 ? 2.508 21.719 -10.125 1 94.75 102 ALA B N 1
ATOM 3061 C CA . ALA B 1 102 ? 2.859 22.578 -9 1 94.75 102 ALA B CA 1
ATOM 3062 C C . ALA B 1 102 ? 4.113 22.078 -8.297 1 94.75 102 ALA B C 1
ATOM 3064 O O . ALA B 1 102 ? 4.984 22.859 -7.918 1 94.75 102 ALA B O 1
ATOM 3065 N N . LEU B 1 103 ? 4.211 20.766 -8.125 1 97.25 103 LEU B N 1
ATOM 3066 C CA . LEU B 1 103 ? 5.379 20.188 -7.484 1 97.25 103 LEU B CA 1
ATOM 3067 C C . LEU B 1 103 ? 6.625 20.359 -8.344 1 97.25 103 LEU B C 1
ATOM 3069 O O . LEU B 1 103 ? 7.699 20.688 -7.824 1 97.25 103 LEU B O 1
ATOM 3073 N N . ARG B 1 104 ? 6.508 20.188 -9.633 1 97.62 104 ARG B N 1
ATOM 3074 C CA . ARG B 1 104 ? 7.617 20.438 -10.547 1 97.62 104 ARG B CA 1
ATOM 3075 C C . ARG B 1 104 ? 8.094 21.875 -10.461 1 97.62 104 ARG B C 1
ATOM 3077 O O . ARG B 1 104 ? 9.297 22.141 -10.5 1 97.62 104 ARG B O 1
ATOM 3084 N N . GLY B 1 105 ? 7.137 22.766 -10.414 1 96.81 105 GLY B N 1
ATOM 3085 C CA . GLY B 1 105 ? 7.461 24.188 -10.289 1 96.81 105 GLY B CA 1
ATOM 3086 C C . GLY B 1 105 ? 8.242 24.5 -9.023 1 96.81 105 GLY B C 1
ATOM 3087 O O . GLY B 1 105 ? 9.211 25.266 -9.07 1 96.81 105 GLY B O 1
ATOM 3088 N N . GLU B 1 106 ? 7.777 23.906 -7.895 1 96.5 106 GLU B N 1
ATOM 3089 C CA . GLU B 1 106 ? 8.484 24.125 -6.633 1 96.5 106 GLU B CA 1
ATOM 3090 C C . GLU B 1 106 ? 9.922 23.625 -6.711 1 96.5 106 GLU B C 1
ATOM 3092 O O . GLU B 1 106 ? 10.836 24.25 -6.188 1 96.5 106 GLU B O 1
ATOM 3097 N N . VAL B 1 107 ? 10.141 22.484 -7.371 1 97.94 107 VAL B N 1
ATOM 3098 C CA . VAL B 1 107 ? 11.469 21.891 -7.527 1 97.94 107 VAL B CA 1
ATOM 3099 C C . VAL B 1 107 ? 12.352 22.828 -8.359 1 97.94 107 VAL B C 1
ATOM 3101 O O . VAL B 1 107 ? 13.5 23.078 -8.008 1 97.94 107 VAL B O 1
ATOM 3104 N N . ARG B 1 108 ? 11.797 23.391 -9.422 1 98.06 108 ARG B N 1
ATOM 3105 C CA . ARG B 1 108 ? 12.516 24.344 -10.25 1 98.06 108 ARG B CA 1
ATOM 3106 C C . ARG B 1 108 ? 12.867 25.594 -9.461 1 98.06 108 ARG B C 1
ATOM 3108 O O . ARG B 1 108 ? 14.008 26.078 -9.516 1 98.06 108 ARG B O 1
ATOM 3115 N N . ASP B 1 109 ? 11.938 26.078 -8.734 1 96.06 109 ASP B N 1
ATOM 3116 C CA . ASP B 1 109 ? 12.117 27.312 -7.98 1 96.06 109 ASP B CA 1
ATOM 3117 C C . ASP B 1 109 ? 13.188 27.141 -6.898 1 96.06 109 ASP B C 1
ATOM 3119 O O . ASP B 1 109 ? 13.844 28.109 -6.516 1 96.06 109 ASP B O 1
ATOM 3123 N N . ALA B 1 110 ? 13.359 25.953 -6.434 1 96.44 110 ALA B N 1
ATOM 3124 C CA . ALA B 1 110 ? 14.352 25.656 -5.406 1 96.44 110 ALA B CA 1
ATOM 3125 C C . ALA B 1 110 ? 15.742 25.5 -6.02 1 96.44 110 ALA B C 1
ATOM 3127 O O . ALA B 1 110 ? 16.703 25.203 -5.312 1 96.44 110 ALA B O 1
ATOM 3128 N N . GLY B 1 111 ? 15.828 25.641 -7.355 1 98.06 111 GLY B N 1
ATOM 3129 C CA . GLY B 1 111 ? 17.109 25.578 -8.031 1 98.06 111 GLY B CA 1
ATOM 3130 C C . GLY B 1 111 ? 17.516 24.172 -8.43 1 98.06 111 GLY B C 1
ATOM 3131 O O . GLY B 1 111 ? 18.703 23.875 -8.602 1 98.06 111 GLY B O 1
ATOM 3132 N N . LEU B 1 112 ? 16.562 23.266 -8.523 1 98.56 112 LEU B N 1
ATOM 3133 C CA . LEU B 1 112 ? 16.812 21.891 -8.906 1 98.56 112 LEU B CA 1
ATOM 3134 C C . LEU B 1 112 ? 16.25 21.609 -10.297 1 98.56 112 LEU B C 1
ATOM 3136 O O . LEU B 1 112 ? 15.555 22.438 -10.875 1 98.56 112 LEU B O 1
ATOM 3140 N N . ALA B 1 113 ? 16.578 20.484 -10.883 1 98.81 113 ALA B N 1
ATOM 3141 C CA . ALA B 1 113 ? 16.141 20.125 -12.234 1 98.81 113 ALA B CA 1
ATOM 3142 C C . ALA B 1 113 ? 15.133 18.984 -12.195 1 98.81 113 ALA B C 1
ATOM 3144 O O . ALA B 1 113 ? 15.5 17.812 -12.078 1 98.81 113 ALA B O 1
ATOM 3145 N N . PRO B 1 114 ? 13.898 19.312 -12.352 1 98.75 114 PRO B N 1
ATOM 3146 C CA . PRO B 1 114 ? 12.906 18.234 -12.398 1 98.75 114 PRO B CA 1
ATOM 3147 C C . PRO B 1 114 ? 13.094 17.312 -13.609 1 98.75 114 PRO B C 1
ATOM 3149 O O . PRO B 1 114 ? 13.273 17.797 -14.734 1 98.75 114 PRO B O 1
ATOM 3152 N N . VAL B 1 115 ? 13.117 16.031 -13.414 1 98.81 115 VAL B N 1
ATOM 3153 C CA . VAL B 1 115 ? 13.219 15.055 -14.492 1 98.81 115 VAL B CA 1
ATOM 3154 C C . VAL B 1 115 ? 12.094 14.023 -14.359 1 98.81 115 VAL B C 1
ATOM 3156 O O . VAL B 1 115 ? 11.352 14.031 -13.375 1 98.81 115 VAL B O 1
ATOM 3159 N N . GLU B 1 116 ? 11.938 13.148 -15.422 1 98.06 116 GLU B N 1
ATOM 3160 C CA . GLU B 1 116 ? 10.797 12.234 -15.445 1 98.06 116 GLU B CA 1
ATOM 3161 C C . GLU B 1 116 ? 11.258 10.789 -15.578 1 98.06 116 GLU B C 1
ATOM 3163 O O . GLU B 1 116 ? 10.461 9.859 -15.391 1 98.06 116 GLU B O 1
ATOM 3168 N N . SER B 1 117 ? 12.555 10.57 -15.82 1 98.38 117 SER B N 1
ATOM 3169 C CA . SER B 1 117 ? 13.047 9.219 -16.109 1 98.38 117 SER B CA 1
ATOM 3170 C C . SER B 1 117 ? 14.141 8.82 -15.125 1 98.38 117 SER B C 1
ATOM 3172 O O . SER B 1 117 ? 14.984 9.641 -14.75 1 98.38 117 SER B O 1
ATOM 3174 N N . ALA B 1 118 ? 14.148 7.539 -14.75 1 98.44 118 ALA B N 1
ATOM 3175 C CA . ALA B 1 118 ? 15.25 6.992 -13.961 1 98.44 118 ALA B CA 1
ATOM 3176 C C . ALA B 1 118 ? 16.562 7.07 -14.734 1 98.44 118 ALA B C 1
ATOM 3178 O O . ALA B 1 118 ? 17.641 7.133 -14.133 1 98.44 118 ALA B O 1
ATOM 3179 N N . ASP B 1 119 ? 16.469 7.16 -16.016 1 97.94 119 ASP B N 1
ATOM 3180 C CA . ASP B 1 119 ? 17.641 7.191 -16.875 1 97.94 119 ASP B CA 1
ATOM 3181 C C . ASP B 1 119 ? 18.406 8.508 -16.734 1 97.94 119 ASP B C 1
ATOM 3183 O O . ASP B 1 119 ? 19.562 8.617 -17.125 1 97.94 119 ASP B O 1
ATOM 3187 N N . ASP B 1 120 ? 17.781 9.5 -16.188 1 98.38 120 ASP B N 1
ATOM 3188 C CA . ASP B 1 120 ? 18.422 10.789 -15.938 1 98.38 120 ASP B CA 1
ATOM 3189 C C . ASP B 1 120 ? 19.234 10.758 -14.648 1 98.38 120 ASP B C 1
ATOM 3191 O O . ASP B 1 120 ? 19.781 11.781 -14.219 1 98.38 120 ASP B O 1
ATOM 3195 N N . ALA B 1 121 ? 19.281 9.617 -14 1 98 121 ALA B N 1
ATOM 3196 C CA . ALA B 1 121 ? 20.047 9.367 -12.789 1 98 121 ALA B CA 1
ATOM 3197 C C . ALA B 1 121 ? 19.719 10.391 -11.711 1 98 121 ALA B C 1
ATOM 3199 O O . ALA B 1 121 ? 20.625 11.031 -11.156 1 98 121 ALA B O 1
ATOM 3200 N N . PRO B 1 122 ? 18.453 10.586 -11.414 1 98.81 122 PRO B N 1
ATOM 3201 C CA . PRO B 1 122 ? 18.078 11.531 -10.359 1 98.81 122 PRO B CA 1
ATOM 3202 C C . PRO B 1 122 ? 18.703 11.172 -9.008 1 98.81 122 PRO B C 1
ATOM 3204 O O . PRO B 1 122 ? 18.828 9.992 -8.68 1 98.81 122 PRO B O 1
ATOM 3207 N N . VAL B 1 123 ? 19.016 12.188 -8.242 1 98.69 123 VAL B N 1
ATOM 3208 C CA . VAL B 1 123 ? 19.625 11.969 -6.93 1 98.69 123 VAL B CA 1
ATOM 3209 C C . VAL B 1 123 ? 18.516 11.844 -5.875 1 98.69 123 VAL B C 1
ATOM 3211 O O . VAL B 1 123 ? 18.766 11.375 -4.762 1 98.69 123 VAL B O 1
ATOM 3214 N N . ALA B 1 124 ? 17.297 12.266 -6.262 1 98.88 124 ALA B N 1
ATOM 3215 C CA . ALA B 1 124 ? 16.141 12.203 -5.379 1 98.88 124 ALA B CA 1
ATOM 3216 C C . ALA B 1 124 ? 14.852 11.969 -6.176 1 98.88 124 ALA B C 1
ATOM 3218 O O . ALA B 1 124 ? 14.781 12.312 -7.359 1 98.88 124 ALA B O 1
ATOM 3219 N N . VAL B 1 125 ? 13.969 11.312 -5.578 1 98.94 125 VAL B N 1
ATOM 3220 C CA . VAL B 1 125 ? 12.578 11.219 -6.016 1 98.94 125 VAL B CA 1
ATOM 3221 C C . VAL B 1 125 ? 11.672 11.953 -5.031 1 98.94 125 VAL B C 1
ATOM 3223 O O . VAL B 1 125 ? 11.742 11.719 -3.824 1 98.94 125 VAL B O 1
ATOM 3226 N N . VAL B 1 126 ? 10.906 12.906 -5.52 1 98.88 126 VAL B N 1
ATOM 3227 C CA . VAL B 1 126 ? 9.914 13.57 -4.68 1 98.88 126 VAL B CA 1
ATOM 3228 C C . VAL B 1 126 ? 8.508 13.195 -5.152 1 98.88 126 VAL B C 1
ATOM 3230 O O . VAL B 1 126 ? 8.141 13.469 -6.301 1 98.88 126 VAL B O 1
ATOM 3233 N N . GLN B 1 127 ? 7.785 12.586 -4.273 1 98.81 127 GLN B N 1
ATOM 3234 C CA . GLN B 1 127 ? 6.488 12.031 -4.637 1 98.81 127 GLN B CA 1
ATOM 3235 C C . GLN B 1 127 ? 5.352 12.797 -3.973 1 98.81 127 GLN B C 1
ATOM 3237 O O . GLN B 1 127 ? 5.27 12.859 -2.744 1 98.81 127 GLN B O 1
ATOM 3242 N N . GLY B 1 128 ? 4.508 13.359 -4.773 1 98.31 128 GLY B N 1
ATOM 3243 C CA . GLY B 1 128 ? 3.273 14.008 -4.363 1 98.31 128 GLY B CA 1
ATOM 3244 C C . GLY B 1 128 ? 2.053 13.484 -5.098 1 98.31 128 GLY B C 1
ATOM 3245 O O . GLY B 1 128 ? 2.068 12.375 -5.625 1 98.31 128 GLY B O 1
ATOM 3246 N N . TYR B 1 129 ? 0.977 14.297 -4.965 1 97.12 129 TYR B N 1
ATOM 3247 C CA . TYR B 1 129 ? -0.286 13.961 -5.613 1 97.12 129 TYR B CA 1
ATOM 3248 C C . TYR B 1 129 ? -0.388 14.625 -6.984 1 97.12 129 TYR B C 1
ATOM 3250 O O . TYR B 1 129 ? 0.066 15.758 -7.164 1 97.12 129 TYR B O 1
ATOM 3258 N N . GLY B 1 130 ? -1.018 13.914 -7.855 1 96.44 130 GLY B N 1
ATOM 3259 C CA . GLY B 1 130 ? -1.456 14.438 -9.141 1 96.44 130 GLY B CA 1
ATOM 3260 C C . GLY B 1 130 ? -2.418 13.516 -9.859 1 96.44 130 GLY B C 1
ATOM 3261 O O . GLY B 1 130 ? -2.254 12.297 -9.836 1 96.44 130 GLY B O 1
ATOM 3262 N N . PRO B 1 131 ? -3.404 14.18 -10.562 1 95.62 131 PRO B N 1
ATOM 3263 C CA . PRO B 1 131 ? -4.391 13.352 -11.258 1 95.62 131 PRO B CA 1
ATOM 3264 C C . PRO B 1 131 ? -3.779 12.523 -12.383 1 95.62 131 PRO B C 1
ATOM 3266 O O . PRO B 1 131 ? -4.359 11.516 -12.805 1 95.62 131 PRO B O 1
ATOM 3269 N N . GLU B 1 132 ? -2.635 12.938 -12.836 1 96.5 132 GLU B N 1
ATOM 3270 C CA . GLU B 1 132 ? -2.014 12.258 -13.969 1 96.5 132 GLU B CA 1
ATOM 3271 C C . GLU B 1 132 ? -1.053 11.172 -13.492 1 96.5 132 GLU B C 1
ATOM 3273 O O . GLU B 1 132 ? -0.511 10.414 -14.305 1 96.5 132 GLU B O 1
ATOM 3278 N N . VAL B 1 133 ? -0.817 11.102 -12.195 1 98.19 133 VAL B N 1
ATOM 3279 C CA . VAL B 1 133 ? 0.121 10.109 -11.68 1 98.19 133 VAL B CA 1
ATOM 3280 C C . VAL B 1 133 ? -0.42 8.703 -11.93 1 98.19 133 VAL B C 1
ATOM 3282 O O . VAL B 1 133 ? -1.528 8.375 -11.5 1 98.19 133 VAL B O 1
ATOM 3285 N N . GLY B 1 134 ? 0.356 7.859 -12.641 1 98.19 134 GLY B N 1
ATOM 3286 C CA . GLY B 1 134 ? 0.002 6.484 -12.945 1 98.19 134 GLY B CA 1
ATOM 3287 C C . GLY B 1 134 ? 1.188 5.539 -12.906 1 98.19 134 GLY B C 1
ATOM 3288 O O . GLY B 1 134 ? 2.279 5.922 -12.484 1 98.19 134 GLY B O 1
ATOM 3289 N N . TRP B 1 135 ? 0.942 4.32 -13.344 1 98.44 135 TRP B N 1
ATOM 3290 C CA . TRP B 1 135 ? 1.903 3.229 -13.25 1 98.44 135 TRP B CA 1
ATOM 3291 C C . TRP B 1 135 ? 3.223 3.604 -13.914 1 98.44 135 TRP B C 1
ATOM 3293 O O . TRP B 1 135 ? 4.297 3.352 -13.367 1 98.44 135 TRP B O 1
ATOM 3303 N N . ARG B 1 136 ? 3.168 4.258 -15.07 1 97.94 136 ARG B N 1
ATOM 3304 C CA . ARG B 1 136 ? 4.375 4.578 -15.828 1 97.94 136 ARG B CA 1
ATOM 3305 C C . ARG B 1 136 ? 5.281 5.512 -15.031 1 97.94 136 ARG B C 1
ATOM 3307 O O . ARG B 1 136 ? 6.492 5.289 -14.953 1 97.94 136 ARG B O 1
ATOM 3314 N N . ILE B 1 137 ? 4.676 6.535 -14.461 1 98.56 137 ILE B N 1
ATOM 3315 C CA . ILE B 1 137 ? 5.43 7.512 -13.68 1 98.56 137 ILE B CA 1
ATOM 3316 C C . ILE B 1 137 ? 6 6.84 -12.43 1 98.56 137 ILE B C 1
ATOM 3318 O O . ILE B 1 137 ? 7.18 7 -12.117 1 98.56 137 ILE B O 1
ATOM 3322 N N . LEU B 1 138 ? 5.207 6.027 -11.773 1 98.81 138 LEU B N 1
ATOM 3323 C CA . LEU B 1 138 ? 5.598 5.375 -10.523 1 98.81 138 LEU B CA 1
ATOM 3324 C C . LEU B 1 138 ? 6.66 4.312 -10.781 1 98.81 138 LEU B C 1
ATOM 3326 O O . LEU B 1 138 ? 7.52 4.07 -9.93 1 98.81 138 LEU B O 1
ATOM 3330 N N . SER B 1 139 ? 6.613 3.682 -11.969 1 98.69 139 SER B N 1
ATOM 3331 C CA . SER B 1 139 ? 7.633 2.703 -12.328 1 98.69 139 SER B CA 1
ATOM 3332 C C . SER B 1 139 ? 9.008 3.354 -12.445 1 98.69 139 SER B C 1
ATOM 3334 O O . SER B 1 139 ? 10.008 2.795 -11.984 1 98.69 139 SER B O 1
ATOM 3336 N N . GLU B 1 140 ? 9.039 4.559 -13.055 1 98.75 140 GLU B N 1
ATOM 3337 C CA . GLU B 1 140 ? 10.297 5.293 -13.141 1 98.75 140 GLU B CA 1
ATOM 3338 C C . GLU B 1 140 ? 10.828 5.656 -11.758 1 98.75 140 GLU B C 1
ATOM 3340 O O . GLU B 1 140 ? 12.031 5.57 -11.508 1 98.75 140 GLU B O 1
ATOM 3345 N N . ALA B 1 141 ? 9.938 6.02 -10.914 1 98.88 141 ALA B N 1
ATOM 3346 C CA . ALA B 1 141 ? 10.328 6.371 -9.555 1 98.88 141 ALA B CA 1
ATOM 3347 C C . ALA B 1 141 ? 10.906 5.164 -8.812 1 98.88 141 ALA B C 1
ATOM 3349 O O . ALA B 1 141 ? 11.922 5.277 -8.125 1 98.88 141 ALA B O 1
ATOM 3350 N N . ALA B 1 142 ? 10.227 4.008 -8.969 1 98.81 142 ALA B N 1
ATOM 3351 C CA . ALA B 1 142 ? 10.703 2.785 -8.328 1 98.81 142 ALA B CA 1
ATOM 3352 C C . ALA B 1 142 ? 12.109 2.436 -8.789 1 98.81 142 ALA B C 1
ATOM 3354 O O . ALA B 1 142 ? 12.977 2.088 -7.98 1 98.81 142 ALA B O 1
ATOM 3355 N N . LEU B 1 143 ? 12.32 2.537 -10.109 1 98.69 143 LEU B N 1
ATOM 3356 C CA . LEU B 1 143 ? 13.633 2.256 -10.68 1 98.69 143 LEU B CA 1
ATOM 3357 C C . LEU B 1 143 ? 14.68 3.205 -10.109 1 98.69 143 LEU B C 1
ATOM 3359 O O . LEU B 1 143 ? 15.781 2.777 -9.75 1 98.69 143 LEU B O 1
ATOM 3363 N N . ALA B 1 144 ? 14.359 4.5 -10.016 1 98.88 144 ALA B N 1
ATOM 3364 C CA . ALA B 1 144 ? 15.281 5.512 -9.523 1 98.88 144 ALA B CA 1
ATOM 3365 C C . ALA B 1 144 ? 15.656 5.258 -8.062 1 98.88 144 ALA B C 1
ATOM 3367 O O . ALA B 1 144 ? 16.828 5.344 -7.688 1 98.88 144 ALA B O 1
ATOM 3368 N N . VAL B 1 145 ? 14.656 4.949 -7.23 1 98.88 145 VAL B N 1
ATOM 3369 C CA . VAL B 1 145 ? 14.906 4.691 -5.816 1 98.88 145 VAL B CA 1
ATOM 3370 C C . VAL B 1 145 ? 15.773 3.449 -5.664 1 98.88 145 VAL B C 1
ATOM 3372 O O . VAL B 1 145 ? 16.703 3.43 -4.848 1 98.88 145 VAL B O 1
ATOM 3375 N N . ARG B 1 146 ? 15.531 2.375 -6.449 1 98.19 146 ARG B N 1
ATOM 3376 C CA . ARG B 1 146 ? 16.359 1.172 -6.422 1 98.19 146 ARG B CA 1
ATOM 3377 C C . ARG B 1 146 ? 17.797 1.49 -6.789 1 98.19 146 ARG B C 1
ATOM 3379 O O . ARG B 1 146 ? 18.734 0.865 -6.27 1 98.19 146 ARG B O 1
ATOM 3386 N N . ALA B 1 147 ? 17.938 2.49 -7.66 1 98 147 ALA B N 1
ATOM 3387 C CA . ALA B 1 147 ? 19.266 2.863 -8.141 1 98 147 ALA B CA 1
ATOM 3388 C C . ALA B 1 147 ? 19.969 3.771 -7.145 1 98 147 ALA B C 1
ATOM 3390 O O . ALA B 1 147 ? 21.094 4.215 -7.391 1 98 147 ALA B O 1
ATOM 3391 N N . GLY B 1 148 ? 19.266 4.137 -6.043 1 98.19 148 GLY B N 1
ATOM 3392 C CA . GLY B 1 148 ? 19.969 4.82 -4.973 1 98.19 148 GLY B CA 1
ATOM 3393 C C . GLY B 1 148 ? 19.422 6.211 -4.691 1 98.19 148 GLY B C 1
ATOM 3394 O O . GLY B 1 148 ? 19.906 6.895 -3.779 1 98.19 148 GLY B O 1
ATOM 3395 N N . ALA B 1 149 ? 18.453 6.707 -5.461 1 98.75 149 ALA B N 1
ATOM 3396 C CA . ALA B 1 149 ? 17.875 8.023 -5.211 1 98.75 149 ALA B CA 1
ATOM 3397 C C . ALA B 1 149 ? 17.203 8.086 -3.844 1 98.75 149 ALA B C 1
ATOM 3399 O O . ALA B 1 149 ? 16.547 7.125 -3.426 1 98.75 149 ALA B O 1
ATOM 3400 N N . THR B 1 150 ? 17.359 9.18 -3.148 1 98.81 150 THR B N 1
ATOM 3401 C CA . THR B 1 150 ? 16.625 9.398 -1.901 1 98.81 150 THR B CA 1
ATOM 3402 C C . THR B 1 150 ? 15.148 9.617 -2.17 1 98.81 150 THR B C 1
ATOM 3404 O O . THR B 1 150 ? 14.781 10.391 -3.055 1 98.81 150 THR B O 1
ATOM 3407 N N . TRP B 1 151 ? 14.281 8.984 -1.499 1 98.81 151 TRP B N 1
ATOM 3408 C CA . TRP B 1 151 ? 12.844 8.984 -1.738 1 98.81 151 TRP B CA 1
ATOM 3409 C C . TRP B 1 151 ? 12.117 9.875 -0.731 1 98.81 151 TRP B C 1
ATOM 3411 O O . TRP B 1 151 ? 12.016 9.523 0.448 1 98.81 151 TRP B O 1
ATOM 3421 N N . TYR B 1 152 ? 11.586 11.023 -1.218 1 98.69 152 TYR B N 1
ATOM 3422 C CA . TYR B 1 152 ? 10.797 11.969 -0.435 1 98.69 152 TYR B CA 1
ATOM 3423 C C . TYR B 1 152 ? 9.312 11.844 -0.759 1 98.69 152 TYR B C 1
ATOM 3425 O O . TYR B 1 152 ? 8.93 11.781 -1.929 1 98.69 152 TYR B O 1
ATOM 3433 N N . ALA B 1 153 ? 8.484 11.797 0.202 1 98.69 153 ALA B N 1
ATOM 3434 C CA . ALA B 1 153 ? 7.039 11.922 0.026 1 98.69 153 ALA B CA 1
ATOM 3435 C C . ALA B 1 153 ? 6.539 13.258 0.583 1 98.69 153 ALA B C 1
ATOM 3437 O O . ALA B 1 153 ? 6.879 13.633 1.705 1 98.69 153 ALA B O 1
ATOM 3438 N N . THR B 1 154 ? 5.723 13.922 -0.191 1 98.31 154 THR B N 1
ATOM 3439 C CA . THR B 1 154 ? 5.238 15.227 0.254 1 98.31 154 THR B CA 1
ATOM 3440 C C . THR B 1 154 ? 4.273 15.078 1.427 1 98.31 154 THR B C 1
ATOM 3442 O O . THR B 1 154 ? 4.145 15.977 2.254 1 98.31 154 THR B O 1
ATOM 3445 N N . ASN B 1 155 ? 3.562 14.07 1.449 1 97.12 155 ASN B N 1
ATOM 3446 C CA . ASN B 1 155 ? 2.686 13.672 2.545 1 97.12 155 ASN B CA 1
ATOM 3447 C C . ASN B 1 155 ? 2.229 12.219 2.396 1 97.12 155 ASN B C 1
ATOM 3449 O O . ASN B 1 155 ? 2.504 11.578 1.381 1 97.12 155 ASN B O 1
ATOM 3453 N N . THR B 1 156 ? 1.57 11.68 3.41 1 97.19 156 THR B N 1
ATOM 3454 C CA . THR B 1 156 ? 1.108 10.297 3.348 1 97.19 156 THR B CA 1
ATOM 3455 C C . THR B 1 156 ? -0.385 10.219 3.65 1 97.19 156 THR B C 1
ATOM 3457 O O . THR B 1 156 ? -0.855 9.219 4.203 1 97.19 156 THR B O 1
ATOM 3460 N N . ASP B 1 157 ? -1.099 11.305 3.309 1 95.38 157 ASP B N 1
ATOM 3461 C CA . ASP B 1 157 ? -2.549 11.281 3.48 1 95.38 157 ASP B CA 1
ATOM 3462 C C . ASP B 1 157 ? -3.18 10.156 2.672 1 95.38 157 ASP B C 1
ATOM 3464 O O . ASP B 1 157 ? -2.986 10.07 1.457 1 95.38 157 ASP B O 1
ATOM 3468 N N . ARG B 1 158 ? -4.039 9.375 3.287 1 97.12 158 ARG B N 1
ATOM 3469 C CA . ARG B 1 158 ? -4.594 8.195 2.629 1 97.12 158 ARG B CA 1
ATOM 3470 C C . ARG B 1 158 ? -5.66 8.586 1.611 1 97.12 158 ARG B C 1
ATOM 3472 O O . ARG B 1 158 ? -5.805 7.938 0.575 1 97.12 158 ARG B O 1
ATOM 3479 N N . THR B 1 159 ? -6.398 9.648 2.016 1 96.12 159 THR B N 1
ATOM 3480 C CA . THR B 1 159 ? -7.504 10.078 1.163 1 96.12 159 THR B CA 1
ATOM 3481 C C . THR B 1 159 ? -7.52 11.594 1.014 1 96.12 159 THR B C 1
ATOM 3483 O O . THR B 1 159 ? -6.832 12.305 1.752 1 96.12 159 THR B O 1
ATOM 3486 N N . LEU B 1 160 ? -8.125 12.086 -0.038 1 91.94 160 LEU B N 1
ATOM 3487 C CA . LEU B 1 160 ? -8.445 13.492 -0.213 1 91.94 160 LEU B CA 1
ATOM 3488 C C . LEU B 1 160 ? -9.945 13.695 -0.392 1 91.94 160 LEU B C 1
ATOM 3490 O O . LEU B 1 160 ? -10.625 12.852 -0.984 1 91.94 160 LEU B O 1
ATOM 3494 N N . PRO B 1 161 ? -10.438 14.672 0.204 1 87.19 161 PRO B N 1
ATOM 3495 C CA . PRO B 1 161 ? -11.875 14.922 0.121 1 87.19 161 PRO B CA 1
ATOM 3496 C C . PRO B 1 161 ? -12.328 15.305 -1.285 1 87.19 161 PRO B C 1
ATOM 3498 O O . PRO B 1 161 ? -11.57 15.93 -2.033 1 87.19 161 PRO B O 1
ATOM 3501 N N . SER B 1 162 ? -13.492 14.898 -1.685 1 89.31 162 SER B N 1
ATOM 3502 C CA . SER B 1 162 ? -14.141 15.289 -2.932 1 89.31 162 SER B CA 1
ATOM 3503 C C . SER B 1 162 ? -15.656 15.281 -2.791 1 89.31 162 SER B C 1
ATOM 3505 O O . SER B 1 162 ? -16.203 14.664 -1.868 1 89.31 162 SER B O 1
ATOM 3507 N N . PRO B 1 163 ? -16.344 15.992 -3.654 1 89.31 163 PRO B N 1
ATOM 3508 C CA . PRO B 1 163 ? -17.797 15.961 -3.619 1 89.31 163 PRO B CA 1
ATOM 3509 C C . PRO B 1 163 ? -18.375 14.555 -3.814 1 89.31 163 PRO B C 1
ATOM 3511 O O . PRO B 1 163 ? -19.5 14.281 -3.393 1 89.31 163 PRO B O 1
ATOM 3514 N N . ARG B 1 164 ? -17.656 13.688 -4.363 1 94.12 164 ARG B N 1
ATOM 3515 C CA . ARG B 1 164 ? -18.125 12.344 -4.648 1 94.12 164 ARG B CA 1
ATOM 3516 C C . ARG B 1 164 ? -17.766 11.375 -3.527 1 94.12 164 ARG B C 1
ATOM 3518 O O . ARG B 1 164 ? -18.094 10.188 -3.59 1 94.12 164 ARG B O 1
ATOM 3525 N N . GLY B 1 165 ? -17.141 11.93 -2.5 1 91.81 165 GLY B N 1
ATOM 3526 C CA . GLY B 1 165 ? -16.578 11.117 -1.432 1 91.81 165 GLY B CA 1
ATOM 3527 C C . GLY B 1 165 ? -15.062 11.109 -1.405 1 91.81 165 GLY B C 1
ATOM 3528 O O . GLY B 1 165 ? -14.422 11.703 -2.271 1 91.81 165 GLY B O 1
ATOM 3529 N N . PRO B 1 166 ? -14.516 10.5 -0.402 1 95.38 166 PRO B N 1
ATOM 3530 C CA . PRO B 1 166 ? -13.055 10.469 -0.277 1 95.38 166 PRO B CA 1
ATOM 3531 C C . PRO B 1 166 ? -12.375 9.719 -1.423 1 95.38 166 PRO B C 1
ATOM 3533 O O . PRO B 1 166 ? -12.82 8.633 -1.795 1 95.38 166 PRO B O 1
ATOM 3536 N N . LEU B 1 167 ? -11.422 10.297 -2.02 1 97.62 167 LEU B N 1
ATOM 3537 C CA . LEU B 1 167 ? -10.617 9.711 -3.084 1 97.62 167 LEU B CA 1
ATOM 3538 C C . LEU B 1 167 ? -9.219 9.352 -2.574 1 97.62 167 LEU B C 1
ATOM 3540 O O . LEU B 1 167 ? -8.797 9.836 -1.523 1 97.62 167 LEU B O 1
ATOM 3544 N N . PRO B 1 168 ? -8.508 8.461 -3.322 1 98.31 168 PRO B N 1
ATOM 3545 C CA . PRO B 1 168 ? -7.141 8.156 -2.9 1 98.31 168 PRO B CA 1
ATOM 3546 C C . PRO B 1 168 ? -6.254 9.391 -2.836 1 98.31 168 PRO B C 1
ATOM 3548 O O . PRO B 1 168 ? -6.25 10.203 -3.766 1 98.31 168 PRO B O 1
ATOM 3551 N N . GLY B 1 169 ? -5.578 9.539 -1.714 1 97.81 169 GLY B N 1
ATOM 3552 C CA . GLY B 1 169 ? -4.609 10.617 -1.58 1 97.81 169 GLY B CA 1
ATOM 3553 C C . GLY B 1 169 ? -3.199 10.195 -1.96 1 97.81 169 GLY B C 1
ATOM 3554 O O . GLY B 1 169 ? -2.996 9.117 -2.521 1 97.81 169 GLY B O 1
ATOM 3555 N N . ASN B 1 170 ? -2.236 11.117 -1.644 1 98.06 170 ASN B N 1
ATOM 3556 C CA . ASN B 1 170 ? -0.849 10.812 -1.984 1 98.06 170 ASN B CA 1
ATOM 3557 C C . ASN B 1 170 ? -0.335 9.602 -1.221 1 98.06 170 ASN B C 1
ATOM 3559 O O . ASN B 1 170 ? 0.488 8.844 -1.735 1 98.06 170 ASN B O 1
ATOM 3563 N N . GLY B 1 171 ? -0.788 9.422 0.043 1 98.31 171 GLY B N 1
ATOM 3564 C CA . GLY B 1 171 ? -0.409 8.242 0.806 1 98.31 171 GLY B CA 1
ATOM 3565 C C . GLY B 1 171 ? -0.76 6.945 0.108 1 98.31 171 GLY B C 1
ATOM 3566 O O . GLY B 1 171 ? -0.012 5.969 0.19 1 98.31 171 GLY B O 1
ATOM 3567 N N . SER B 1 172 ? -1.908 6.922 -0.53 1 98.69 172 SER B N 1
ATOM 3568 C CA . SER B 1 172 ? -2.307 5.762 -1.322 1 98.69 172 SER B CA 1
ATOM 3569 C C . SER B 1 172 ? -1.37 5.555 -2.508 1 98.69 172 SER B C 1
ATOM 3571 O O . SER B 1 172 ? -1.012 4.418 -2.828 1 98.69 172 SER B O 1
ATOM 3573 N N . LEU B 1 173 ? -0.959 6.637 -3.137 1 98.62 173 LEU B N 1
ATOM 3574 C CA . LEU B 1 173 ? -0.004 6.527 -4.234 1 98.62 173 LEU B CA 1
ATOM 3575 C C . LEU B 1 173 ? 1.366 6.098 -3.723 1 98.62 173 LEU B C 1
ATOM 3577 O O . LEU B 1 173 ? 2.059 5.312 -4.375 1 98.62 173 LEU B O 1
ATOM 3581 N N . VAL B 1 174 ? 1.763 6.582 -2.541 1 98.81 174 VAL B N 1
ATOM 3582 C CA . VAL B 1 174 ? 3.025 6.219 -1.903 1 98.81 174 VAL B CA 1
ATOM 3583 C C . VAL B 1 174 ? 3.059 4.719 -1.638 1 98.81 174 VAL B C 1
ATOM 3585 O O . VAL B 1 174 ? 4.113 4.086 -1.736 1 98.81 174 VAL B O 1
ATOM 3588 N N . ALA B 1 175 ? 1.905 4.168 -1.384 1 98.81 175 ALA B N 1
ATOM 3589 C CA . ALA B 1 175 ? 1.796 2.742 -1.088 1 98.81 175 ALA B CA 1
ATOM 3590 C C . ALA B 1 175 ? 2.307 1.9 -2.254 1 98.81 175 ALA B C 1
ATOM 3592 O O . ALA B 1 175 ? 2.773 0.776 -2.059 1 98.81 175 ALA B O 1
ATOM 3593 N N . VAL B 1 176 ? 2.223 2.424 -3.48 1 98.88 176 VAL B N 1
ATOM 3594 C CA . VAL B 1 176 ? 2.707 1.685 -4.641 1 98.88 176 VAL B CA 1
ATOM 3595 C C . VAL B 1 176 ? 4.207 1.43 -4.504 1 98.88 176 VAL B C 1
ATOM 3597 O O . VAL B 1 176 ? 4.66 0.286 -4.598 1 98.88 176 VAL B O 1
ATOM 3600 N N . LEU B 1 177 ? 4.965 2.475 -4.258 1 98.88 177 LEU B N 1
ATOM 3601 C CA . LEU B 1 177 ? 6.41 2.328 -4.109 1 98.88 177 LEU B CA 1
ATOM 3602 C C . LEU B 1 177 ? 6.75 1.561 -2.836 1 98.88 177 LEU B C 1
ATOM 3604 O O . LEU B 1 177 ? 7.66 0.732 -2.832 1 98.88 177 LEU B O 1
ATOM 3608 N N . ARG B 1 178 ? 6.035 1.894 -1.72 1 98.81 178 ARG B N 1
ATOM 3609 C CA . ARG B 1 178 ? 6.25 1.161 -0.476 1 98.81 178 ARG B CA 1
ATOM 3610 C C . ARG B 1 178 ? 6.156 -0.344 -0.703 1 98.81 178 ARG B C 1
ATOM 3612 O O . ARG B 1 178 ? 6.988 -1.106 -0.206 1 98.81 178 ARG B O 1
ATOM 3619 N N . THR B 1 179 ? 5.176 -0.744 -1.437 1 98.62 179 THR B N 1
ATOM 3620 C CA . THR B 1 179 ? 4.926 -2.154 -1.711 1 98.62 179 THR B CA 1
ATOM 3621 C C . THR B 1 179 ? 5.98 -2.715 -2.662 1 98.62 179 THR B C 1
ATOM 3623 O O . THR B 1 179 ? 6.574 -3.762 -2.393 1 98.62 179 THR B O 1
ATOM 3626 N N . ALA B 1 180 ? 6.27 -2.055 -3.723 1 98.56 180 ALA B N 1
ATOM 3627 C CA . ALA B 1 180 ? 7.199 -2.531 -4.746 1 98.56 180 ALA B CA 1
ATOM 3628 C C . ALA B 1 180 ? 8.625 -2.605 -4.199 1 98.56 180 ALA B C 1
ATOM 3630 O O . ALA B 1 180 ? 9.398 -3.484 -4.586 1 98.56 180 ALA B O 1
ATOM 3631 N N . LEU B 1 181 ? 8.992 -1.675 -3.299 1 98.56 181 LEU B N 1
ATOM 3632 C CA . LEU B 1 181 ? 10.359 -1.543 -2.809 1 98.56 181 LEU B CA 1
ATOM 3633 C C . LEU B 1 181 ? 10.516 -2.221 -1.453 1 98.56 181 LEU B C 1
ATOM 3635 O O . LEU B 1 181 ? 11.641 -2.445 -0.995 1 98.56 181 LEU B O 1
ATOM 3639 N N . ASP B 1 182 ? 9.383 -2.5 -0.831 1 97.88 182 ASP B N 1
ATOM 3640 C CA . ASP B 1 182 ? 9.352 -3.104 0.499 1 97.88 182 ASP B CA 1
ATOM 3641 C C . ASP B 1 182 ? 10.109 -2.244 1.51 1 97.88 182 ASP B C 1
ATOM 3643 O O . ASP B 1 182 ? 10.977 -2.744 2.229 1 97.88 182 ASP B O 1
ATOM 3647 N N . ARG B 1 183 ? 9.852 -1.016 1.485 1 98 183 ARG B N 1
ATOM 3648 C CA . ARG B 1 183 ? 10.43 -0.066 2.43 1 98 183 ARG B CA 1
ATOM 3649 C C . ARG B 1 183 ? 9.609 1.217 2.492 1 98 183 ARG B C 1
ATOM 3651 O O . ARG B 1 183 ? 8.75 1.45 1.639 1 98 183 ARG B O 1
ATOM 3658 N N . GLU B 1 184 ? 9.867 2.002 3.43 1 98.38 184 GLU B N 1
ATOM 3659 C CA . GLU B 1 184 ? 9.227 3.299 3.621 1 98.38 184 GLU B CA 1
ATOM 3660 C C . GLU B 1 184 ? 10 4.41 2.916 1 98.38 184 GLU B C 1
ATOM 3662 O O . GLU B 1 184 ? 11.164 4.234 2.566 1 98.38 184 GLU B O 1
ATOM 3667 N N . PRO B 1 185 ? 9.258 5.547 2.574 1 98.56 185 PRO B N 1
ATOM 3668 C CA . PRO B 1 185 ? 10.047 6.699 2.129 1 98.56 185 PRO B CA 1
ATOM 3669 C C . PRO B 1 185 ? 11.18 7.047 3.096 1 98.56 185 PRO B C 1
ATOM 3671 O O . PRO B 1 185 ? 11.078 6.781 4.297 1 98.56 185 PRO B O 1
ATOM 3674 N N . ASP B 1 186 ? 12.25 7.547 2.516 1 98.44 186 ASP B N 1
ATOM 3675 C CA . ASP B 1 186 ? 13.359 7.988 3.361 1 98.44 186 ASP B CA 1
ATOM 3676 C C . ASP B 1 186 ? 12.953 9.188 4.211 1 98.44 186 ASP B C 1
ATOM 3678 O O . ASP B 1 186 ? 13.375 9.32 5.359 1 98.44 186 ASP B O 1
ATOM 3682 N N . VAL B 1 187 ? 12.156 10.078 3.621 1 97.62 187 VAL B N 1
ATOM 3683 C CA . VAL B 1 187 ? 11.711 11.297 4.297 1 97.62 187 VAL B CA 1
ATOM 3684 C C . VAL B 1 187 ? 10.25 11.57 3.971 1 97.62 187 VAL B C 1
ATOM 3686 O O . VAL B 1 187 ? 9.844 11.5 2.809 1 97.62 187 VAL B O 1
ATOM 3689 N N . VAL B 1 188 ? 9.461 11.82 4.898 1 97.75 188 VAL B N 1
ATOM 3690 C CA . VAL B 1 188 ? 8.109 12.344 4.742 1 97.75 188 VAL B CA 1
ATOM 3691 C C . VAL B 1 188 ? 8.047 13.789 5.234 1 97.75 188 VAL B C 1
ATOM 3693 O O . VAL B 1 188 ? 8.391 14.07 6.387 1 97.75 188 VAL B O 1
ATOM 3696 N N . VAL B 1 189 ? 7.547 14.656 4.375 1 97.25 189 VAL B N 1
ATOM 3697 C CA . VAL B 1 189 ? 7.691 16.078 4.625 1 97.25 189 VAL B CA 1
ATOM 3698 C C . VAL B 1 189 ? 6.441 16.625 5.32 1 97.25 189 VAL B C 1
ATOM 3700 O O . VAL B 1 189 ? 6.539 17.344 6.316 1 97.25 189 VAL B O 1
ATOM 3703 N N . GLY B 1 190 ? 5.32 16.266 4.84 1 96.75 190 GLY B N 1
ATOM 3704 C CA . GLY B 1 190 ? 4.074 16.812 5.348 1 96.75 190 GLY B CA 1
ATOM 3705 C C . GLY B 1 190 ? 3.697 16.281 6.715 1 96.75 190 GLY B C 1
ATOM 3706 O O . GLY B 1 190 ? 4.301 15.32 7.199 1 96.75 190 GLY B O 1
ATOM 3707 N N . LYS B 1 191 ? 2.625 16.859 7.23 1 95.81 191 LYS B N 1
ATOM 3708 C CA . LYS B 1 191 ? 2.086 16.469 8.523 1 95.81 191 LYS B CA 1
ATOM 3709 C C . LYS B 1 191 ? 1.608 15.016 8.492 1 95.81 191 LYS B C 1
ATOM 3711 O O . LYS B 1 191 ? 1.09 14.547 7.48 1 95.81 191 LYS B O 1
ATOM 3716 N N . PRO B 1 192 ? 1.908 14.242 9.609 1 96.12 192 PRO B N 1
ATOM 3717 C CA . PRO B 1 192 ? 2.297 14.648 10.961 1 96.12 192 PRO B CA 1
ATOM 3718 C C . PRO B 1 192 ? 3.812 14.703 11.148 1 96.12 192 PRO B C 1
ATOM 3720 O O . PRO B 1 192 ? 4.293 14.852 12.273 1 96.12 192 PRO B O 1
ATOM 3723 N N . GLN B 1 193 ? 4.559 14.508 10.086 1 95.38 193 GLN B N 1
ATOM 3724 C CA . GLN B 1 193 ? 6.008 14.625 10.234 1 95.38 193 GLN B CA 1
ATOM 3725 C C . GLN B 1 193 ? 6.418 16.062 10.5 1 95.38 193 GLN B C 1
ATOM 3727 O O . GLN B 1 193 ? 5.742 17 10.062 1 95.38 193 GLN B O 1
ATOM 3732 N N . PRO B 1 194 ? 7.523 16.297 11.203 1 96.81 194 PRO B N 1
ATOM 3733 C CA . PRO B 1 194 ? 7.852 17.641 11.695 1 96.81 194 PRO B CA 1
ATOM 3734 C C . PRO B 1 194 ? 8.438 18.531 10.602 1 96.81 194 PRO B C 1
ATOM 3736 O O . PRO B 1 194 ? 8.562 19.75 10.797 1 96.81 194 PRO B O 1
ATOM 3739 N N . ALA B 1 195 ? 8.789 18.047 9.438 1 95.31 195 ALA B N 1
ATOM 3740 C CA . ALA B 1 195 ? 9.609 18.75 8.453 1 95.31 195 ALA B CA 1
ATOM 3741 C C . ALA B 1 195 ? 8.906 20 7.938 1 95.31 195 ALA B C 1
ATOM 3743 O O . ALA B 1 195 ? 9.547 21.016 7.672 1 95.31 195 ALA B O 1
ATOM 3744 N N . LEU B 1 196 ? 7.633 19.875 7.707 1 96.56 196 LEU B N 1
ATOM 3745 C CA . LEU B 1 196 ? 6.871 21.031 7.238 1 96.56 196 LEU B CA 1
ATOM 3746 C C . LEU B 1 196 ? 6.988 22.188 8.219 1 96.56 196 LEU B C 1
ATOM 3748 O O . LEU B 1 196 ? 7.191 23.328 7.812 1 96.56 196 LEU B O 1
ATOM 3752 N N . PHE B 1 197 ? 6.969 21.922 9.547 1 97.62 197 PHE B N 1
ATOM 3753 C CA . PHE B 1 197 ? 7.027 22.938 10.594 1 97.62 197 PHE B CA 1
ATOM 3754 C C . PHE B 1 197 ? 8.445 23.484 10.734 1 97.62 197 PHE B C 1
ATOM 3756 O O . PHE B 1 197 ? 8.633 24.703 10.852 1 97.62 197 PHE B O 1
ATOM 3763 N N . THR B 1 198 ? 9.391 22.594 10.688 1 97.25 198 THR B N 1
ATOM 3764 C CA . THR B 1 198 ? 10.773 23.047 10.812 1 97.25 198 THR B CA 1
ATOM 3765 C C . THR B 1 198 ? 11.18 23.891 9.609 1 97.25 198 THR B C 1
ATOM 3767 O O . THR B 1 198 ? 11.922 24.859 9.75 1 97.25 198 THR B O 1
ATOM 3770 N N . THR B 1 199 ? 10.695 23.562 8.453 1 96.25 199 THR B N 1
ATOM 3771 C CA . THR B 1 199 ? 10.969 24.359 7.25 1 96.25 199 THR B CA 1
ATOM 3772 C C . THR B 1 199 ? 10.312 25.734 7.348 1 96.25 199 THR B C 1
ATOM 3774 O O . THR B 1 199 ? 10.938 26.734 7.016 1 96.25 199 THR B O 1
ATOM 3777 N N . ALA B 1 200 ? 9.102 25.75 7.836 1 97.06 200 ALA B N 1
ATOM 3778 C CA . ALA B 1 200 ? 8.414 27.031 8.016 1 97.06 200 ALA B CA 1
ATOM 3779 C C . ALA B 1 200 ? 9.188 27.938 8.961 1 97.06 200 ALA B C 1
ATOM 3781 O O . ALA B 1 200 ? 9.391 29.125 8.672 1 97.06 200 ALA B O 1
ATOM 3782 N N . ALA B 1 201 ? 9.625 27.391 10.047 1 97.75 201 ALA B N 1
ATOM 3783 C CA . ALA B 1 201 ? 10.367 28.141 11.047 1 97.75 201 ALA B CA 1
ATOM 3784 C C . ALA B 1 201 ? 11.688 28.656 10.469 1 97.75 201 ALA B C 1
ATOM 3786 O O . ALA B 1 201 ? 12.07 29.812 10.695 1 97.75 201 ALA B O 1
ATOM 3787 N N . ALA B 1 202 ? 12.328 27.781 9.734 1 95.88 202 ALA B N 1
ATOM 3788 C CA . ALA B 1 202 ? 13.609 28.141 9.148 1 95.88 202 ALA B CA 1
ATOM 3789 C C . ALA B 1 202 ? 13.453 29.266 8.133 1 95.88 202 ALA B C 1
ATOM 3791 O O . ALA B 1 202 ? 14.219 30.234 8.141 1 95.88 202 ALA B O 1
ATOM 3792 N N . LEU B 1 203 ? 12.5 29.156 7.289 1 93.81 203 LEU B N 1
ATOM 3793 C CA . LEU B 1 203 ? 12.281 30.141 6.242 1 93.81 203 LEU B CA 1
ATOM 3794 C C . LEU B 1 203 ? 11.93 31.5 6.844 1 93.81 203 LEU B C 1
ATOM 3796 O O . LEU B 1 203 ? 12.328 32.531 6.309 1 93.81 203 LEU B O 1
ATOM 3800 N N . ALA B 1 204 ? 11.258 31.484 7.984 1 95.81 204 ALA B N 1
ATOM 3801 C CA . ALA B 1 204 ? 10.852 32.719 8.656 1 95.81 204 ALA B CA 1
ATOM 3802 C C . ALA B 1 204 ? 11.93 33.188 9.633 1 95.81 204 ALA B C 1
ATOM 3804 O O . ALA B 1 204 ? 11.789 34.219 10.273 1 95.81 204 ALA B O 1
ATOM 3805 N N . LYS B 1 205 ? 12.969 32.344 9.844 1 96.56 205 LYS B N 1
ATOM 3806 C CA . LYS B 1 205 ? 14.023 32.625 10.812 1 96.56 205 LYS B CA 1
ATOM 3807 C C . LYS B 1 205 ? 13.461 32.781 12.219 1 96.56 205 LYS B C 1
ATOM 3809 O O . LYS B 1 205 ? 13.867 33.688 12.961 1 96.56 205 LYS B O 1
ATOM 3814 N N . SER B 1 206 ? 12.469 31.984 12.461 1 97.69 206 SER B N 1
ATOM 3815 C CA . SER B 1 206 ? 11.781 32.062 13.742 1 97.69 206 SER B CA 1
ATOM 3816 C C . SER B 1 206 ? 12.562 31.328 14.828 1 97.69 206 SER B C 1
ATOM 3818 O O . SER B 1 206 ? 13.18 30.281 14.562 1 97.69 206 SER B O 1
ATOM 3820 N N . GLN B 1 207 ? 12.477 31.766 16.062 1 96.94 207 GLN B N 1
ATOM 3821 C CA . GLN B 1 207 ? 13.07 31.125 17.219 1 96.94 207 GLN B CA 1
ATOM 3822 C C . GLN B 1 207 ? 12 30.547 18.141 1 96.94 207 GLN B C 1
ATOM 3824 O O . GLN B 1 207 ? 12.266 29.641 18.922 1 96.94 207 GLN B O 1
ATOM 3829 N N . ARG B 1 208 ? 10.82 31.125 18.078 1 97.62 208 ARG B N 1
ATOM 3830 C CA . ARG B 1 208 ? 9.727 30.703 18.953 1 97.62 208 ARG B CA 1
ATOM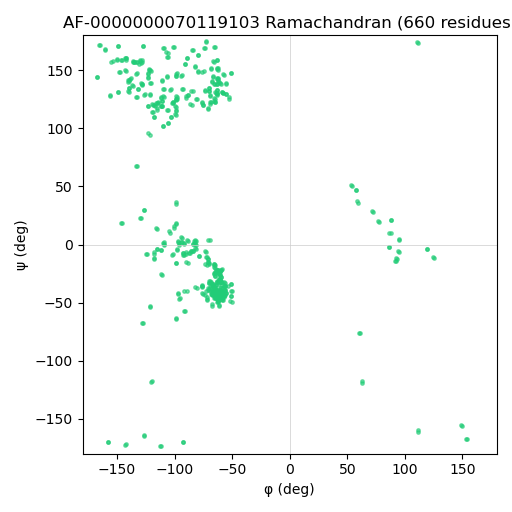 3831 C C . ARG B 1 208 ? 8.43 30.531 18.156 1 97.62 208 ARG B C 1
ATOM 3833 O O . ARG B 1 208 ? 7.461 31.266 18.375 1 97.62 208 ARG B O 1
ATOM 3840 N N . PRO B 1 209 ? 8.383 29.578 17.312 1 98.56 209 PRO B N 1
ATOM 3841 C CA . PRO B 1 209 ? 7.168 29.344 16.516 1 98.56 209 PRO B CA 1
ATOM 3842 C C . PRO B 1 209 ? 6.047 28.703 17.328 1 98.56 209 PRO B C 1
ATOM 3844 O O . PRO B 1 209 ? 6.312 27.969 18.281 1 98.56 209 PRO B O 1
ATOM 3847 N N . LEU B 1 210 ? 4.816 29.031 16.953 1 98.75 210 LEU B N 1
ATOM 3848 C CA . LEU B 1 210 ? 3.605 28.391 17.453 1 98.75 210 LEU B CA 1
ATOM 3849 C C . LEU B 1 210 ? 2.83 27.734 16.312 1 98.75 210 LEU B C 1
ATOM 3851 O O . LEU B 1 210 ? 2.467 28.391 15.344 1 98.75 210 LEU B O 1
ATOM 3855 N N . ALA B 1 211 ? 2.643 26.438 16.406 1 98.81 211 ALA B N 1
ATOM 3856 C CA . ALA B 1 211 ? 1.83 25.734 15.422 1 98.81 211 ALA B CA 1
ATOM 3857 C C . ALA B 1 211 ? 0.359 25.719 15.828 1 98.81 211 ALA B C 1
ATOM 3859 O O . ALA B 1 211 ? 0.028 25.422 16.969 1 98.81 211 ALA B O 1
ATOM 3860 N N . ILE B 1 212 ? -0.487 26.109 14.938 1 98.81 212 ILE B N 1
ATOM 3861 C CA . ILE B 1 212 ? -1.92 26.156 15.211 1 98.81 212 ILE B CA 1
ATOM 3862 C C . ILE B 1 212 ? -2.643 25.156 14.305 1 98.81 212 ILE B C 1
ATOM 3864 O O . ILE B 1 212 ? -2.535 25.234 13.078 1 98.81 212 ILE B O 1
ATOM 3868 N N . GLY B 1 213 ? -3.348 24.219 14.859 1 98.25 213 GLY B N 1
ATOM 3869 C CA . GLY B 1 213 ? -4.023 23.203 14.078 1 98.25 213 GLY B CA 1
ATOM 3870 C C . GLY B 1 213 ? -5.309 22.703 14.719 1 98.25 213 GLY B C 1
ATOM 3871 O O . GLY B 1 213 ? -5.633 23.094 15.844 1 98.25 213 GLY B O 1
ATOM 3872 N N . ASP B 1 214 ? -6.09 21.891 13.969 1 97.88 214 ASP B N 1
ATOM 3873 C CA . ASP B 1 214 ? -7.348 21.344 14.469 1 97.88 214 ASP B CA 1
ATOM 3874 C C . ASP B 1 214 ? -7.281 19.812 14.578 1 97.88 214 ASP B C 1
ATOM 3876 O O . ASP B 1 214 ? -8.211 19.188 15.078 1 97.88 214 ASP B O 1
ATOM 3880 N N . ARG B 1 215 ? -6.188 19.281 14.156 1 97.62 215 ARG B N 1
ATOM 3881 C CA . ARG B 1 215 ? -6.094 17.828 14.133 1 97.62 215 ARG B CA 1
ATOM 3882 C C . ARG B 1 215 ? -4.93 17.328 14.984 1 97.62 215 ARG B C 1
ATOM 3884 O O . ARG B 1 215 ? -3.785 17.75 14.773 1 97.62 215 ARG B O 1
ATOM 3891 N N . LEU B 1 216 ? -5.199 16.406 15.859 1 98.62 216 LEU B N 1
ATOM 3892 C CA . LEU B 1 216 ? -4.188 15.883 16.781 1 98.62 216 LEU B CA 1
ATOM 3893 C C . LEU B 1 216 ? -3.176 15.016 16.031 1 98.62 216 LEU B C 1
ATOM 3895 O O . LEU B 1 216 ? -1.971 15.117 16.266 1 98.62 216 LEU B O 1
ATOM 3899 N N . ASP B 1 217 ? -3.646 14.234 15.094 1 97.62 217 ASP B N 1
ATOM 3900 C CA . ASP B 1 217 ? -2.789 13.219 14.484 1 97.62 217 ASP B CA 1
ATOM 3901 C C . ASP B 1 217 ? -2.049 13.789 13.273 1 97.62 217 ASP B C 1
ATOM 3903 O O . ASP B 1 217 ? -1.367 13.055 12.555 1 97.62 217 ASP B O 1
ATOM 3907 N N . THR B 1 218 ? -2.189 15.086 12.969 1 96.69 218 THR B N 1
ATOM 3908 C CA . THR B 1 218 ? -1.441 15.727 11.898 1 96.69 218 THR B CA 1
ATOM 3909 C C . THR B 1 218 ? -0.745 16.984 12.406 1 96.69 218 THR B C 1
ATOM 3911 O O . THR B 1 218 ? 0.437 16.953 12.75 1 96.69 218 THR B O 1
ATOM 3914 N N . ASP B 1 219 ? -1.522 18 12.758 1 98.12 219 ASP B N 1
ATOM 3915 C CA . ASP B 1 219 ? -0.967 19.281 13.148 1 98.12 219 ASP B CA 1
ATOM 3916 C C . ASP B 1 219 ? -0.206 19.188 14.469 1 98.12 219 ASP B C 1
ATOM 3918 O O . ASP B 1 219 ? 0.964 19.562 14.547 1 98.12 219 ASP B O 1
ATOM 3922 N N . ILE B 1 220 ? -0.868 18.625 15.477 1 98.75 220 ILE B N 1
ATOM 3923 C CA . ILE B 1 220 ? -0.302 18.625 16.812 1 98.75 220 ILE B CA 1
ATOM 3924 C C . ILE B 1 220 ? 0.85 17.609 16.891 1 98.75 220 ILE B C 1
ATOM 3926 O O . ILE B 1 220 ? 1.915 17.922 17.422 1 98.75 220 ILE B O 1
ATOM 3930 N N . GLN B 1 221 ? 0.609 16.469 16.328 1 98.62 221 GLN B N 1
ATOM 3931 C CA . GLN B 1 221 ? 1.686 15.492 16.281 1 98.62 221 GLN B CA 1
ATOM 3932 C C . GLN B 1 221 ? 2.914 16.047 15.57 1 98.62 221 GLN B C 1
ATOM 3934 O O . GLN B 1 221 ? 4.043 15.836 16.016 1 98.62 221 GLN B O 1
ATOM 3939 N N . GLY B 1 222 ? 2.713 16.734 14.453 1 98.12 222 GLY B N 1
ATOM 3940 C CA . GLY B 1 222 ? 3.809 17.359 13.734 1 98.12 222 GLY B CA 1
ATOM 3941 C C . GLY B 1 222 ? 4.535 18.406 14.555 1 98.12 222 GLY B C 1
ATOM 3942 O O . GLY B 1 222 ? 5.766 18.469 14.547 1 98.12 222 GLY B O 1
ATOM 3943 N N . ALA B 1 223 ? 3.818 19.219 15.258 1 98.56 223 ALA B N 1
ATOM 3944 C CA . ALA B 1 223 ? 4.398 20.25 16.109 1 98.56 223 ALA B CA 1
ATOM 3945 C C . ALA B 1 223 ? 5.223 19.641 17.234 1 98.56 223 ALA B C 1
ATOM 3947 O O . ALA B 1 223 ? 6.336 20.094 17.516 1 98.56 223 ALA B O 1
ATOM 3948 N N . VAL B 1 224 ? 4.637 18.594 17.906 1 98.44 224 VAL B N 1
ATOM 3949 C CA . VAL B 1 224 ? 5.352 17.891 18.969 1 98.44 224 VAL B CA 1
ATOM 3950 C C . VAL B 1 224 ? 6.664 17.328 18.438 1 98.44 224 VAL B C 1
ATOM 3952 O O . VAL B 1 224 ? 7.719 17.5 19.047 1 98.44 224 VAL B O 1
ATOM 3955 N N . GLY B 1 225 ? 6.582 16.734 17.297 1 97.88 225 GLY B N 1
ATOM 3956 C CA . GLY B 1 225 ? 7.77 16.188 16.672 1 97.88 225 GLY B CA 1
ATOM 3957 C C . GLY B 1 225 ? 8.805 17.234 16.328 1 97.88 225 GLY B C 1
ATOM 3958 O O . GLY B 1 225 ? 10.008 16.953 16.328 1 97.88 225 GLY B O 1
ATOM 3959 N N . ALA B 1 226 ? 8.359 18.438 16.016 1 97.81 226 ALA B N 1
ATOM 3960 C CA . ALA B 1 226 ? 9.242 19.562 15.648 1 97.81 226 ALA B CA 1
ATOM 3961 C C . ALA B 1 226 ? 9.766 20.266 16.891 1 97.81 226 ALA B C 1
ATOM 3963 O O . ALA B 1 226 ? 10.57 21.203 16.797 1 97.81 226 ALA B O 1
ATOM 3964 N N . GLY B 1 227 ? 9.242 19.828 18.078 1 98.12 227 GLY B N 1
ATOM 3965 C CA . GLY B 1 227 ? 9.617 20.516 19.312 1 98.12 227 GLY B CA 1
ATOM 3966 C C . GLY B 1 227 ? 9 21.891 19.438 1 98.12 227 GLY B C 1
ATOM 3967 O O . GLY B 1 227 ? 9.594 22.797 20.031 1 98.12 227 GLY B O 1
ATOM 3968 N N . MET B 1 228 ? 7.871 22.094 18.859 1 98.56 228 MET B N 1
ATOM 3969 C CA . MET B 1 228 ? 7.215 23.391 18.844 1 98.56 228 MET B CA 1
ATOM 3970 C C . MET B 1 228 ? 6.004 23.391 19.781 1 98.56 228 MET B C 1
ATOM 3972 O O . MET B 1 228 ? 5.312 22.375 19.906 1 98.56 228 MET B O 1
ATOM 3976 N N . ASP B 1 229 ? 5.773 24.5 20.422 1 98.69 229 ASP B N 1
ATOM 3977 C CA . ASP B 1 229 ? 4.48 24.688 21.078 1 98.69 229 ASP B CA 1
ATOM 3978 C C . ASP B 1 229 ? 3.344 24.688 20.047 1 98.69 229 ASP B C 1
ATOM 3980 O O . ASP B 1 229 ? 3.549 25.016 18.891 1 98.69 229 ASP B O 1
ATOM 3984 N N . SER B 1 230 ? 2.186 24.25 20.531 1 98.81 230 SER B N 1
ATOM 3985 C CA . SER B 1 230 ? 1.067 24.156 19.594 1 98.81 230 SER B CA 1
ATOM 3986 C C . SER B 1 230 ? -0.246 24.547 20.266 1 98.81 230 SER B C 1
ATOM 3988 O O . SER B 1 230 ? -0.379 24.438 21.484 1 98.81 230 SER B O 1
ATOM 3990 N N . LEU B 1 231 ? -1.098 25.062 19.5 1 98.81 231 LEU B N 1
ATOM 3991 C CA . LEU B 1 231 ? -2.469 25.391 19.875 1 98.81 231 LEU B CA 1
ATOM 3992 C C . LEU B 1 231 ? -3.463 24.547 19.094 1 98.81 231 LEU B C 1
ATOM 3994 O O . LEU B 1 231 ? -3.514 24.625 17.859 1 98.81 231 LEU B O 1
ATOM 3998 N N . LEU B 1 232 ? -4.223 23.703 19.781 1 98.81 232 LEU B N 1
ATOM 3999 C CA . LEU B 1 232 ? -5.355 23 19.188 1 98.81 232 LEU B CA 1
ATOM 4000 C C . LEU B 1 232 ? -6.609 23.875 19.219 1 98.81 232 LEU B C 1
ATOM 4002 O O . LEU B 1 232 ? -7.039 24.297 20.281 1 98.81 232 LEU B O 1
ATOM 4006 N N . VAL B 1 233 ? -7.117 24.141 18.062 1 98.38 233 VAL B N 1
ATOM 4007 C CA . VAL B 1 233 ? -8.43 24.781 18.016 1 98.38 233 VAL B CA 1
ATOM 4008 C C . VAL B 1 233 ? -9.508 23.734 17.766 1 98.38 233 VAL B C 1
ATOM 4010 O O . VAL B 1 233 ? -9.273 22.766 17.031 1 98.38 233 VAL B O 1
ATOM 4013 N N . LEU B 1 234 ? -10.672 23.891 18.328 1 97.5 234 LEU B N 1
ATOM 4014 C CA . LEU B 1 234 ? -11.734 22.875 18.281 1 97.5 234 LEU B CA 1
ATOM 4015 C C . LEU B 1 234 ? -12.758 23.203 17.203 1 97.5 234 LEU B C 1
ATOM 4017 O O . LEU B 1 234 ? -13.953 22.969 17.391 1 97.5 234 LEU B O 1
ATOM 4021 N N . THR B 1 235 ? -12.266 23.781 16.078 1 95.56 235 THR B N 1
ATOM 4022 C CA . THR B 1 235 ? -13.141 24.219 15 1 95.56 235 THR B CA 1
ATOM 4023 C C . THR B 1 235 ? -13.148 23.219 13.859 1 95.56 235 THR B C 1
ATOM 4025 O O . THR B 1 235 ? -13.945 23.328 12.93 1 95.56 235 THR B O 1
ATOM 4028 N N . GLY B 1 236 ? -12.258 22.281 13.992 1 94 236 GLY B N 1
ATOM 4029 C CA . GLY B 1 236 ? -12.102 21.375 12.867 1 94 236 GLY B CA 1
ATOM 4030 C C . GLY B 1 236 ? -12.383 19.922 13.227 1 94 236 GLY B C 1
ATOM 4031 O O . GLY B 1 236 ? -13.445 19.609 13.773 1 94 236 GLY B O 1
ATOM 4032 N N . VAL B 1 237 ? -11.438 19.062 13.125 1 93.88 237 VAL B N 1
ATOM 4033 C CA . VAL B 1 237 ? -11.648 17.625 13.078 1 93.88 237 VAL B CA 1
ATOM 4034 C C . VAL B 1 237 ? -11.57 17.047 14.492 1 93.88 237 VAL B C 1
ATOM 4036 O O . VAL B 1 237 ? -12.492 16.359 14.938 1 93.88 237 VAL B O 1
ATOM 4039 N N . SER B 1 238 ? -10.453 17.234 15.227 1 97.19 238 SER B N 1
ATOM 4040 C CA . SER B 1 238 ? -10.289 16.656 16.547 1 97.19 238 SER B CA 1
ATOM 4041 C C . SER B 1 238 ? -11.148 17.375 17.578 1 97.19 238 SER B C 1
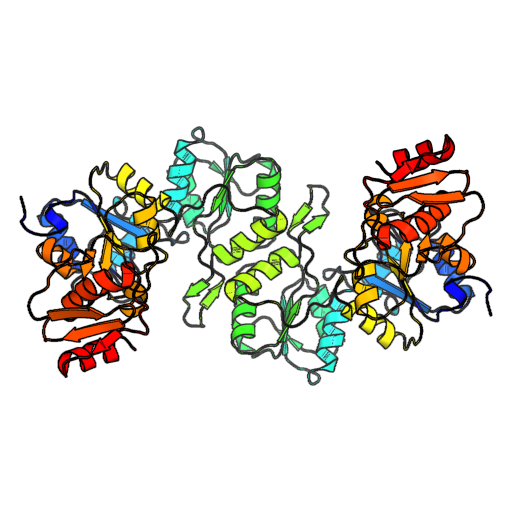ATOM 4043 O O . SER B 1 238 ? -11.148 18.609 17.641 1 97.19 238 SER B O 1
ATOM 4045 N N . GLY B 1 239 ? -11.836 16.578 18.344 1 97.5 239 GLY B N 1
ATOM 4046 C CA . GLY B 1 239 ? -12.695 17.141 19.375 1 97.5 239 GLY B CA 1
ATOM 4047 C C . GLY B 1 239 ? -12.211 16.859 20.781 1 97.5 239 GLY B C 1
ATOM 4048 O O . GLY B 1 239 ? -11.102 16.359 20.969 1 97.5 239 GLY B O 1
ATOM 4049 N N . PRO B 1 240 ? -13.109 17.266 21.688 1 98.38 240 PRO B N 1
ATOM 4050 C CA . PRO B 1 240 ? -12.75 17.109 23.094 1 98.38 240 PRO B CA 1
ATOM 4051 C C . PRO B 1 240 ? -12.453 15.656 23.469 1 98.38 240 PRO B C 1
ATOM 4053 O O . PRO B 1 240 ? -11.477 15.383 24.156 1 98.38 240 PRO B O 1
ATOM 4056 N N . ALA B 1 241 ? -13.266 14.773 23 1 97.88 241 ALA B N 1
ATOM 4057 C CA . ALA B 1 241 ? -13.062 13.359 23.312 1 97.88 241 ALA B CA 1
ATOM 4058 C C . ALA B 1 241 ? -11.703 12.875 22.812 1 97.88 241 ALA B C 1
ATOM 4060 O O . ALA B 1 241 ? -11.016 12.117 23.5 1 97.88 241 ALA B O 1
ATOM 4061 N N . ASP B 1 242 ? -11.32 13.32 21.625 1 98.19 242 ASP B N 1
ATOM 4062 C CA . ASP B 1 242 ? -10.016 12.977 21.047 1 98.19 242 ASP B CA 1
ATOM 4063 C C . ASP B 1 242 ? -8.883 13.484 21.938 1 98.19 242 ASP B C 1
ATOM 4065 O O . ASP B 1 242 ? -7.898 12.773 22.172 1 98.19 242 ASP B O 1
ATOM 4069 N N . LEU B 1 243 ? -9.039 14.688 22.375 1 98.75 243 LEU B N 1
ATOM 4070 C CA . LEU B 1 243 ? -7.996 15.32 23.172 1 98.75 243 LEU B CA 1
ATOM 4071 C C . LEU B 1 243 ? -7.832 14.602 24.516 1 98.75 243 LEU B C 1
ATOM 4073 O O . LEU B 1 243 ? -6.707 14.375 24.969 1 98.75 243 LEU B O 1
ATOM 4077 N N . LEU B 1 244 ? -8.914 14.258 25.109 1 98.56 244 LEU B N 1
ATOM 4078 C CA . LEU B 1 244 ? -8.883 13.562 26.391 1 98.56 244 LEU B CA 1
ATOM 4079 C C . LEU B 1 244 ? -8.133 12.242 26.266 1 98.56 244 LEU B C 1
ATOM 4081 O O . LEU B 1 244 ? -7.453 11.82 27.219 1 98.56 244 LEU B O 1
ATOM 4085 N N . ALA B 1 245 ? -8.219 11.672 25.172 1 98.12 245 ALA B N 1
ATOM 4086 C CA . ALA B 1 245 ? -7.633 10.352 24.953 1 98.12 245 ALA B CA 1
ATOM 4087 C C . ALA B 1 245 ? -6.258 10.461 24.297 1 98.12 245 ALA B C 1
ATOM 4089 O O . ALA B 1 245 ? -5.637 9.445 23.969 1 98.12 245 ALA B O 1
ATOM 4090 N N . ALA B 1 246 ? -5.758 11.625 24.062 1 98.56 246 ALA B N 1
ATOM 4091 C CA . ALA B 1 246 ? -4.578 11.859 23.234 1 98.56 246 ALA B CA 1
ATOM 4092 C C . ALA B 1 246 ? -3.334 11.242 23.859 1 98.56 246 ALA B C 1
ATOM 4094 O O . ALA B 1 246 ? -3.043 11.477 25.031 1 98.56 246 ALA B O 1
ATOM 4095 N N . PRO B 1 247 ? -2.623 10.406 23.125 1 98.19 247 PRO B N 1
ATOM 4096 C CA . PRO B 1 247 ? -1.306 9.977 23.594 1 98.19 247 PRO B CA 1
ATOM 4097 C C . PRO B 1 247 ? -0.305 11.133 23.672 1 98.19 247 PRO B C 1
ATOM 4099 O O . PRO B 1 247 ? -0.564 12.211 23.141 1 98.19 247 PRO B O 1
ATOM 4102 N N . ALA B 1 248 ? 0.815 10.922 24.25 1 98.06 248 ALA B N 1
ATOM 4103 C CA . ALA B 1 248 ? 1.781 11.969 24.562 1 98.06 248 ALA B CA 1
ATOM 4104 C C . ALA B 1 248 ? 2.242 12.695 23.297 1 98.06 248 ALA B C 1
ATOM 4106 O O . ALA B 1 248 ? 2.41 13.914 23.312 1 98.06 248 ALA B O 1
ATOM 4107 N N . ASP B 1 249 ? 2.396 12.023 22.219 1 98.38 249 ASP B N 1
ATOM 4108 C CA . ASP B 1 249 ? 2.959 12.609 21.016 1 98.38 249 ASP B CA 1
ATOM 4109 C C . ASP B 1 249 ? 1.899 13.383 20.234 1 98.38 249 ASP B C 1
ATOM 4111 O O . ASP B 1 249 ? 2.18 13.93 19.156 1 98.38 249 ASP B O 1
ATOM 4115 N N . ARG B 1 250 ? 0.679 13.484 20.781 1 98.69 250 ARG B N 1
ATOM 4116 C CA . ARG B 1 250 ? -0.407 14.211 20.141 1 98.69 250 ARG B CA 1
ATOM 4117 C C . ARG B 1 250 ? -1.062 15.195 21.094 1 98.69 250 ARG B C 1
ATOM 4119 O O . ARG B 1 250 ? -2.221 15.57 20.922 1 98.69 250 ARG B O 1
ATOM 4126 N N . ARG B 1 251 ? -0.286 15.539 22.078 1 98.88 251 ARG B N 1
ATOM 4127 C CA . ARG B 1 251 ? -0.812 16.469 23.062 1 98.88 251 ARG B CA 1
ATOM 4128 C C . ARG B 1 251 ? -0.343 17.891 22.781 1 98.88 251 ARG B C 1
ATOM 4130 O O . ARG B 1 251 ? 0.86 18.156 22.703 1 98.88 251 ARG B O 1
ATOM 4137 N N . PRO B 1 252 ? -1.286 18.797 22.672 1 98.88 252 PRO B N 1
ATOM 4138 C CA . PRO B 1 252 ? -0.917 20.188 22.406 1 98.88 252 PRO B CA 1
ATOM 4139 C C . PRO B 1 252 ? -0.454 20.922 23.656 1 98.88 252 PRO B C 1
ATOM 4141 O O . PRO B 1 252 ? -0.673 20.438 24.781 1 98.88 252 PRO B O 1
ATOM 4144 N N . THR B 1 253 ? 0.225 22.078 23.484 1 98.75 253 THR B N 1
ATOM 4145 C CA . THR B 1 253 ? 0.601 22.953 24.578 1 98.75 253 THR B CA 1
ATOM 4146 C C . THR B 1 253 ? -0.605 23.75 25.062 1 98.75 253 THR B C 1
ATOM 4148 O O . THR B 1 253 ? -0.724 24.047 26.266 1 98.75 253 THR B O 1
ATOM 4151 N N . PHE B 1 254 ? -1.476 24.109 24.125 1 98.75 254 PHE B N 1
ATOM 4152 C CA . PHE B 1 254 ? -2.645 24.938 24.391 1 98.75 254 PHE B CA 1
ATOM 4153 C C . PHE B 1 254 ? -3.873 24.375 23.688 1 98.75 254 PHE B C 1
ATOM 4155 O O . PHE B 1 254 ? -3.75 23.641 22.703 1 98.75 254 PHE B O 1
ATOM 4162 N N . VAL B 1 255 ? -5.059 24.719 24.156 1 98.75 255 VAL B N 1
ATOM 4163 C CA . VAL B 1 255 ? -6.316 24.391 23.5 1 98.75 255 VAL B CA 1
ATOM 4164 C C . VAL B 1 255 ? -7.281 25.578 23.609 1 98.75 255 VAL B C 1
ATOM 4166 O O . VAL B 1 255 ? -7.297 26.281 24.609 1 98.75 255 VAL B O 1
ATOM 4169 N N . ALA B 1 256 ? -7.98 25.844 22.578 1 98.12 256 ALA B N 1
ATOM 4170 C CA . ALA B 1 256 ? -8.984 26.891 22.547 1 98.12 256 ALA B CA 1
ATOM 4171 C C . ALA B 1 256 ? -10.164 26.516 21.656 1 98.12 256 ALA B C 1
ATOM 4173 O O . ALA B 1 256 ? -10.039 25.625 20.797 1 98.12 256 ALA B O 1
ATOM 4174 N N . ALA B 1 257 ? -11.273 27.141 21.875 1 97.19 257 ALA B N 1
ATOM 4175 C CA . ALA B 1 257 ? -12.461 26.875 21.062 1 97.19 257 ALA B CA 1
ATOM 4176 C C . ALA B 1 257 ? -12.227 27.297 19.609 1 97.19 257 ALA B C 1
ATOM 4178 O O . ALA B 1 257 ? -12.727 26.656 18.688 1 97.19 257 ALA B O 1
ATOM 4179 N N . ASP B 1 258 ? -11.547 28.375 19.453 1 96.69 258 ASP B N 1
ATOM 4180 C CA . ASP B 1 258 ? -11.242 28.938 18.141 1 96.69 258 ASP B CA 1
ATOM 4181 C C . ASP B 1 258 ? -10.023 29.859 18.219 1 96.69 258 ASP B C 1
ATOM 4183 O O . ASP B 1 258 ? -9.32 29.891 19.219 1 96.69 258 ASP B O 1
ATOM 4187 N N . LEU B 1 259 ? -9.75 30.609 17.156 1 97.56 259 LEU B N 1
ATOM 4188 C CA . LEU B 1 259 ? -8.516 31.375 17.031 1 97.56 259 LEU B CA 1
ATOM 4189 C C . LEU B 1 259 ? -8.5 32.562 17.984 1 97.56 259 LEU B C 1
ATOM 4191 O O . LEU B 1 259 ? -7.457 33.188 18.203 1 97.56 259 LEU B O 1
ATOM 4195 N N . SER B 1 260 ? -9.656 32.906 18.594 1 95.81 260 SER B N 1
ATOM 4196 C CA . SER B 1 260 ? -9.688 34 19.562 1 95.81 260 SER B CA 1
ATOM 4197 C C . SER B 1 260 ? -8.82 33.656 20.781 1 95.81 260 SER B C 1
ATOM 4199 O O . SER B 1 260 ? -8.383 34.562 21.5 1 95.81 260 SER B O 1
ATOM 4201 N N . GLY B 1 261 ? -8.602 32.375 20.969 1 96.12 261 GLY B N 1
ATOM 4202 C CA . GLY B 1 261 ? -7.75 31.938 22.062 1 96.12 261 GLY B CA 1
ATOM 4203 C C . GLY B 1 261 ? -6.34 32.469 21.984 1 96.12 261 GLY B C 1
ATOM 4204 O O . GLY B 1 261 ? -5.641 32.562 23 1 96.12 261 GLY B O 1
ATOM 4205 N N . LEU B 1 262 ? -5.902 32.844 20.828 1 97.62 262 LEU B N 1
ATOM 4206 C CA . LEU B 1 262 ? -4.57 33.406 20.625 1 97.62 262 LEU B CA 1
ATOM 4207 C C . LEU B 1 262 ? -4.398 34.688 21.375 1 97.62 262 LEU B C 1
ATOM 4209 O O . LEU B 1 262 ? -3.273 35.094 21.688 1 97.62 262 LEU B O 1
ATOM 4213 N N . PHE B 1 263 ? -5.5 35.344 21.703 1 96.94 263 PHE B N 1
ATOM 4214 C CA . PHE B 1 263 ? -5.422 36.688 22.234 1 96.94 263 PHE B CA 1
ATOM 4215 C C . PHE B 1 263 ? -5.938 36.75 23.672 1 96.94 263 PHE B C 1
ATOM 4217 O O . PHE B 1 263 ? -6.309 37.812 24.172 1 96.94 263 PHE B O 1
ATOM 4224 N N . ARG B 1 264 ? -6.059 35.562 24.203 1 95.12 264 ARG B N 1
ATOM 4225 C CA . ARG B 1 264 ? -6.25 35.406 25.641 1 95.12 264 ARG B CA 1
ATOM 4226 C C . ARG B 1 264 ? -4.945 35.031 26.328 1 95.12 264 ARG B C 1
ATOM 4228 O O . ARG B 1 264 ? -3.938 34.781 25.672 1 95.12 264 ARG B O 1
ATOM 4235 N N . SER B 1 265 ? -5.035 35.094 27.656 1 94.25 265 SER B N 1
ATOM 4236 C CA . SER B 1 265 ? -3.824 34.75 28.406 1 94.25 265 SER B CA 1
ATOM 4237 C C . SER B 1 265 ? -3.426 33.312 28.172 1 94.25 265 SER B C 1
ATOM 4239 O O . SER B 1 265 ? -4.289 32.438 28.062 1 94.25 265 SER B O 1
ATOM 4241 N N . ALA B 1 266 ? -2.143 33.094 28.109 1 95 266 ALA B N 1
ATOM 4242 C CA . ALA B 1 266 ? -1.612 31.75 27.906 1 95 266 ALA B CA 1
ATOM 4243 C C . ALA B 1 266 ? -2.1 30.797 29 1 95 266 ALA B C 1
ATOM 4245 O O . ALA B 1 266 ? -2.365 29.625 28.75 1 95 266 ALA B O 1
ATOM 4246 N N . ASP B 1 267 ? -2.232 31.281 30.172 1 93.31 267 ASP B N 1
ATOM 4247 C CA . ASP B 1 267 ? -2.646 30.484 31.312 1 93.31 267 ASP B CA 1
ATOM 4248 C C . ASP B 1 267 ? -4.074 29.969 31.141 1 93.31 267 ASP B C 1
ATOM 4250 O O . ASP B 1 267 ? -4.441 28.938 31.688 1 93.31 267 ASP B O 1
ATOM 4254 N N . GLN B 1 268 ? -4.773 30.672 30.344 1 92.81 268 GLN B N 1
ATOM 4255 C CA . GLN B 1 268 ? -6.172 30.312 30.141 1 92.81 268 GLN B CA 1
ATOM 4256 C C . GLN B 1 268 ? -6.312 29.281 29.016 1 92.81 268 GLN B C 1
ATOM 4258 O O . GLN B 1 268 ? -7.395 28.734 28.812 1 92.81 268 GLN B O 1
ATOM 4263 N N . ALA B 1 269 ? -5.168 29.047 28.375 1 96.69 269 ALA B N 1
ATOM 4264 C CA . ALA B 1 269 ? -5.234 28.125 27.25 1 96.69 269 ALA B CA 1
ATOM 4265 C C . ALA B 1 269 ? -4.367 26.891 27.484 1 96.69 269 ALA B C 1
ATOM 4267 O O . ALA B 1 269 ? -4.523 25.875 26.797 1 96.69 269 ALA B O 1
ATOM 4268 N N . ARG B 1 270 ? -3.529 26.922 28.469 1 97.94 270 ARG B N 1
ATOM 4269 C CA . ARG B 1 270 ? -2.574 25.844 28.719 1 97.94 270 ARG B CA 1
ATOM 4270 C C . ARG B 1 270 ? -3.293 24.562 29.078 1 97.94 270 ARG B C 1
ATOM 4272 O O . ARG B 1 270 ? -4.258 24.578 29.859 1 97.94 270 ARG B O 1
ATOM 4279 N N . VAL B 1 271 ? -2.861 23.469 28.578 1 98.38 271 VAL B N 1
ATOM 4280 C CA . VAL B 1 271 ? -3.461 22.172 28.859 1 98.38 271 VAL B CA 1
ATOM 4281 C C . VAL B 1 271 ? -2.365 21.156 29.188 1 98.38 271 VAL B C 1
ATOM 4283 O O . VAL B 1 271 ? -1.344 21.094 28.5 1 98.38 271 VAL B O 1
ATOM 4286 N N . PRO B 1 272 ? -2.402 20.5 30.188 1 97.75 272 PRO B N 1
ATOM 4287 C CA . PRO B 1 272 ? -3.564 20.5 31.078 1 97.75 272 PRO B CA 1
ATOM 4288 C C . PRO B 1 272 ? -3.555 21.656 32.062 1 97.75 272 PRO B C 1
ATOM 4290 O O . PRO B 1 272 ? -2.566 22.391 32.156 1 97.75 272 PRO B O 1
ATOM 4293 N N . ALA B 1 273 ? -4.648 21.844 32.688 1 97.19 273 ALA B N 1
ATOM 4294 C CA . ALA B 1 273 ? -4.762 22.844 33.75 1 97.19 273 ALA B CA 1
ATOM 4295 C C . ALA B 1 273 ? -4.938 22.188 35.094 1 97.19 273 ALA B C 1
ATOM 4297 O O . ALA B 1 273 ? -5.652 21.203 35.25 1 97.19 273 ALA B O 1
ATOM 4298 N N . ALA B 1 274 ? -4.312 22.766 36.062 1 93.94 274 ALA B N 1
ATOM 4299 C CA . ALA B 1 274 ? -4.453 22.266 37.438 1 93.94 274 ALA B CA 1
ATOM 4300 C C . ALA B 1 274 ? -5.727 22.797 38.094 1 93.94 274 ALA B C 1
ATOM 4302 O O . ALA B 1 274 ? -6.355 22.109 38.875 1 93.94 274 ALA B O 1
ATOM 4303 N N . GLU B 1 275 ? -6.004 24.016 37.75 1 94.81 275 GLU B N 1
ATOM 4304 C CA . GLU B 1 275 ? -7.191 24.672 38.281 1 94.81 275 GLU B CA 1
ATOM 4305 C C . GLU B 1 275 ? -7.887 25.516 37.219 1 94.81 275 GLU B C 1
ATOM 4307 O O . GLU B 1 275 ? -7.223 26.156 36.406 1 94.81 275 GLU B O 1
ATOM 4312 N N . VAL B 1 276 ? -9.117 25.484 37.25 1 95.44 276 VAL B N 1
ATOM 4313 C CA . VAL B 1 276 ? -9.938 26.281 36.344 1 95.44 276 VAL B CA 1
ATOM 4314 C C . VAL B 1 276 ? -11.141 26.844 37.094 1 95.44 276 VAL B C 1
ATOM 4316 O O . VAL B 1 276 ? -11.812 26.125 37.844 1 95.44 276 VAL B O 1
ATOM 4319 N N . ASP B 1 277 ? -11.383 28.078 36.875 1 93.12 277 ASP B N 1
ATOM 4320 C CA . ASP B 1 277 ? -12.5 28.734 37.562 1 93.12 277 ASP B CA 1
ATOM 4321 C C . ASP B 1 277 ? -13.828 28.094 37.156 1 93.12 277 ASP B C 1
ATOM 4323 O O . ASP B 1 277 ? -14.094 27.875 35.969 1 93.12 277 ASP B O 1
ATOM 4327 N N . GLY B 1 278 ? -14.594 27.766 38.188 1 96.56 278 GLY B N 1
ATOM 4328 C CA . GLY B 1 278 ? -15.945 27.281 37.969 1 96.56 278 GLY B CA 1
ATOM 4329 C C . GLY B 1 278 ? -16.031 25.766 37.875 1 96.56 278 GLY B C 1
ATOM 4330 O O . GLY B 1 278 ? -17.125 25.203 37.938 1 96.56 278 GLY B O 1
ATOM 4331 N N . TRP B 1 279 ? -14.875 25.188 37.719 1 97.62 279 TRP B N 1
ATOM 4332 C CA . TRP B 1 279 ? -14.867 23.734 37.531 1 97.62 279 TRP B CA 1
ATOM 4333 C C . TRP B 1 279 ? -14 23.062 38.594 1 97.62 279 TRP B C 1
ATOM 4335 O O . TRP B 1 279 ? -12.992 23.641 39.031 1 97.62 279 TRP B O 1
ATOM 4345 N N . GLN B 1 280 ? -14.383 21.859 39 1 97.88 280 GLN B N 1
ATOM 4346 C CA . GLN B 1 280 ? -13.602 21 39.875 1 97.88 28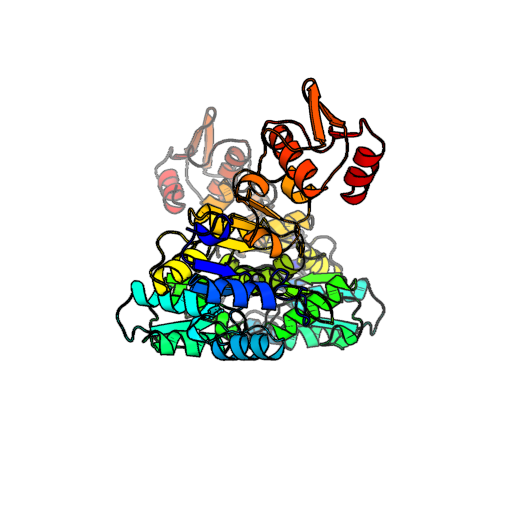0 GLN B CA 1
ATOM 4347 C C . GLN B 1 280 ? -13.648 19.547 39.406 1 97.88 280 GLN B C 1
ATOM 4349 O O . GLN B 1 280 ? -14.664 19.078 38.906 1 97.88 280 GLN B O 1
ATOM 4354 N N . VAL B 1 281 ? -12.547 18.922 39.562 1 97.62 281 VAL B N 1
ATOM 4355 C CA . VAL B 1 281 ? -12.5 17.5 39.219 1 97.62 281 VAL B CA 1
ATOM 4356 C C . VAL B 1 281 ? -11.953 16.719 40.438 1 97.62 281 VAL B C 1
ATOM 4358 O O . VAL B 1 281 ? -10.977 17.141 41.062 1 97.62 281 VAL B O 1
ATOM 4361 N N . THR B 1 282 ? -12.625 15.727 40.844 1 96.81 282 THR B N 1
ATOM 4362 C CA . THR B 1 282 ? -12.164 14.844 41.906 1 96.81 282 THR B CA 1
ATOM 4363 C C . THR B 1 282 ? -11.836 13.461 41.344 1 96.81 282 THR B C 1
ATOM 4365 O O . THR B 1 282 ? -12.594 12.906 40.531 1 96.81 282 THR B O 1
ATOM 4368 N N . ARG B 1 283 ? -10.617 13 41.625 1 95.62 283 ARG B N 1
ATOM 4369 C CA . ARG B 1 283 ? -10.18 11.68 41.188 1 95.62 283 ARG B CA 1
ATOM 4370 C C . ARG B 1 283 ? -10.312 10.648 42.281 1 95.62 283 ARG B C 1
ATOM 4372 O O . ARG B 1 283 ? -9.945 10.914 43.438 1 95.62 283 ARG B O 1
ATOM 4379 N N . ASP B 1 284 ? -10.945 9.664 42.062 1 92.5 284 ASP B N 1
ATOM 4380 C CA . ASP B 1 284 ? -11.016 8.484 42.906 1 92.5 284 ASP B CA 1
ATOM 4381 C C . ASP B 1 284 ? -10.555 7.238 42.156 1 92.5 284 ASP B C 1
ATOM 4383 O O . ASP B 1 284 ? -11.375 6.531 41.562 1 92.5 284 ASP B O 1
ATOM 4387 N N . GLY B 1 285 ? -9.266 6.906 42.312 1 92.94 285 GLY B N 1
ATOM 4388 C CA . GLY B 1 285 ? -8.703 5.801 41.562 1 92.94 285 GLY B CA 1
ATOM 4389 C C . GLY B 1 285 ? -8.727 6.031 40.062 1 92.94 285 GLY B C 1
ATOM 4390 O O . GLY B 1 285 ? -8.125 6.98 39.562 1 92.94 285 GLY B O 1
ATOM 4391 N N . ASP B 1 286 ? -9.469 5.141 39.406 1 94.69 286 ASP B N 1
ATOM 4392 C CA . ASP B 1 286 ? -9.531 5.219 37.969 1 94.69 286 ASP B CA 1
ATOM 4393 C C . ASP B 1 286 ? -10.805 5.926 37.5 1 94.69 286 ASP B C 1
ATOM 4395 O O . ASP B 1 286 ? -11.219 5.793 36.344 1 94.69 286 ASP B O 1
ATOM 4399 N N . ARG B 1 287 ? -11.406 6.629 38.375 1 95.44 287 ARG B N 1
ATOM 4400 C CA . ARG B 1 287 ? -12.617 7.395 38.062 1 95.44 287 ARG B CA 1
ATOM 4401 C C . ARG B 1 287 ? -12.398 8.883 38.344 1 95.44 287 ARG B C 1
ATOM 4403 O O . ARG B 1 287 ? -11.625 9.25 39.219 1 95.44 287 ARG B O 1
ATOM 4410 N N . ALA B 1 288 ? -13.078 9.727 37.594 1 97.81 288 ALA B N 1
ATOM 4411 C CA . ALA B 1 288 ? -13.047 11.172 37.781 1 97.81 288 ALA B CA 1
ATOM 4412 C C . ALA B 1 288 ? -14.445 11.773 37.688 1 97.81 288 ALA B C 1
ATOM 4414 O O . ALA B 1 288 ? -15.25 11.359 36.844 1 97.81 288 ALA B O 1
ATOM 4415 N N . VAL B 1 289 ? -14.719 12.648 38.562 1 98.19 289 VAL B N 1
ATOM 4416 C CA . VAL B 1 289 ? -16.016 13.312 38.562 1 98.19 289 VAL B CA 1
ATOM 4417 C C . VAL B 1 289 ? -15.828 14.812 38.375 1 98.19 289 VAL B C 1
ATOM 4419 O O . VAL B 1 289 ? -15.094 15.461 39.094 1 98.19 289 VAL B O 1
ATOM 4422 N N . LEU B 1 290 ? -16.406 15.352 37.344 1 98.31 290 LEU B N 1
ATOM 4423 C CA . LEU B 1 290 ? -16.406 16.781 37.031 1 98.31 290 LEU B CA 1
ATOM 4424 C C . LEU B 1 290 ? -17.594 17.484 37.656 1 98.31 290 LEU B C 1
ATOM 4426 O O . LEU B 1 290 ? -18.734 17.031 37.5 1 98.31 290 LEU B O 1
ATOM 4430 N N . THR B 1 291 ? -17.328 18.531 38.406 1 98.12 291 THR B N 1
ATOM 4431 C CA . THR B 1 291 ? -18.391 19.312 39 1 98.12 291 THR B CA 1
ATOM 4432 C C . THR B 1 291 ? -18.219 20.797 38.719 1 98.12 291 THR B C 1
ATOM 4434 O O . THR B 1 291 ? -17.109 21.25 38.438 1 98.12 291 THR B O 1
ATOM 4437 N N . GLY B 1 292 ? -19.375 21.484 38.781 1 97.56 292 GLY B N 1
ATOM 4438 C CA . GLY B 1 292 ? -19.312 22.922 38.594 1 97.56 292 GLY B CA 1
ATOM 4439 C C . GLY B 1 292 ? -19.953 23.391 37.281 1 97.56 292 GLY B C 1
ATOM 4440 O O . GLY B 1 292 ? -20.875 22.766 36.781 1 97.56 292 GLY B O 1
ATOM 4441 N N . SER B 1 293 ? -19.531 24.609 36.906 1 97.25 293 SER B N 1
ATOM 4442 C CA . SER B 1 293 ? -20.016 25.25 35.688 1 97.25 293 SER B CA 1
ATOM 4443 C C . SER B 1 293 ? -19.016 26.281 35.156 1 97.25 293 SER B C 1
ATOM 4445 O O . SER B 1 293 ? -18.141 26.75 35.906 1 97.25 293 SER B O 1
ATOM 4447 N N . GLY B 1 294 ? -19.141 26.547 33.875 1 96 294 GLY B N 1
ATOM 4448 C CA . GLY B 1 294 ? -18.234 27.516 33.281 1 96 294 GLY B CA 1
ATOM 4449 C C . GLY B 1 294 ? -17.938 27.25 31.828 1 96 294 GLY B C 1
ATOM 4450 O O . GLY B 1 294 ? -18.781 26.703 31.109 1 96 294 GLY B O 1
ATOM 4451 N N . ASP B 1 295 ? -16.828 27.734 31.359 1 95.62 295 ASP B N 1
ATOM 4452 C CA . ASP B 1 295 ? -16.375 27.531 29.984 1 95.62 295 ASP B CA 1
ATOM 4453 C C . ASP B 1 295 ? -16.047 26.062 29.719 1 95.62 295 ASP B C 1
ATOM 4455 O O . ASP B 1 295 ? -15.172 25.5 30.391 1 95.62 295 ASP B O 1
ATOM 4459 N N . PRO B 1 296 ? -16.672 25.484 28.75 1 97.25 296 PRO B N 1
ATOM 4460 C CA . PRO B 1 296 ? -16.391 24.078 28.453 1 97.25 296 PRO B CA 1
ATOM 4461 C C . PRO B 1 296 ? -14.914 23.812 28.188 1 97.25 296 PRO B C 1
ATOM 4463 O O . PRO B 1 296 ? -14.414 22.734 28.531 1 97.25 296 PRO B O 1
ATOM 4466 N N . VAL B 1 297 ? -14.156 24.734 27.609 1 98 297 VAL B N 1
ATOM 4467 C CA . VAL B 1 297 ? -12.734 24.547 27.344 1 98 297 VAL B CA 1
ATOM 4468 C C . VAL B 1 297 ? -11.977 24.438 28.672 1 98 297 VAL B C 1
ATOM 4470 O O . VAL B 1 297 ? -11 23.688 28.766 1 98 297 VAL B O 1
ATOM 4473 N N . GLY B 1 298 ? -12.406 25.219 29.609 1 97.62 298 GLY B N 1
ATOM 4474 C CA . GLY B 1 298 ? -11.82 25.094 30.922 1 97.62 298 GLY B CA 1
ATOM 4475 C C . GLY B 1 298 ? -11.977 23.688 31.516 1 97.62 298 GLY B C 1
ATOM 4476 O O . GLY B 1 298 ? -11.023 23.125 32.062 1 97.62 298 GLY B O 1
ATOM 4477 N N . ALA B 1 299 ? -13.211 23.172 31.422 1 97.94 299 ALA B N 1
ATOM 4478 C CA . ALA B 1 299 ? -13.461 21.797 31.875 1 97.94 299 ALA B CA 1
ATOM 4479 C C . ALA B 1 299 ? -12.555 20.812 31.156 1 97.94 299 ALA B C 1
ATOM 4481 O O . ALA B 1 299 ? -12.023 19.891 31.766 1 97.94 299 ALA B O 1
ATOM 4482 N N . LEU B 1 300 ? -12.445 21.031 29.875 1 98.44 300 LEU B N 1
ATOM 4483 C CA . LEU B 1 300 ? -11.609 20.172 29.047 1 98.44 300 LEU B CA 1
ATOM 4484 C C . LEU B 1 300 ? -10.164 20.172 29.531 1 98.44 300 LEU B C 1
ATOM 4486 O O . LEU B 1 300 ? -9.547 19.125 29.656 1 98.44 300 LEU B O 1
ATOM 4490 N N . ARG B 1 301 ? -9.617 21.344 29.781 1 98.38 301 ARG B N 1
ATOM 4491 C CA . ARG B 1 301 ? -8.25 21.484 30.25 1 98.38 301 ARG B CA 1
ATOM 4492 C C . ARG B 1 301 ? -8.055 20.781 31.594 1 98.38 301 ARG B C 1
ATOM 4494 O O . ARG B 1 301 ? -7.027 20.141 31.812 1 98.38 301 ARG B O 1
ATOM 4501 N N . LEU B 1 302 ? -9 20.922 32.406 1 97.75 302 LEU B N 1
ATOM 4502 C CA . LEU B 1 302 ? -8.953 20.297 33.719 1 97.75 302 LEU B CA 1
ATOM 4503 C C . LEU B 1 302 ? -8.984 18.781 33.594 1 97.75 302 LEU B C 1
ATOM 4505 O O . LEU B 1 302 ? -8.195 18.078 34.25 1 97.75 302 LEU B O 1
ATOM 4509 N N . LEU B 1 303 ? -9.852 18.281 32.781 1 98.25 303 LEU B N 1
ATOM 4510 C CA . LEU B 1 303 ? -10.031 16.844 32.625 1 98.25 303 LEU B CA 1
ATOM 4511 C C . LEU B 1 303 ? -8.805 16.234 31.953 1 98.25 303 LEU B C 1
ATOM 4513 O O . LEU B 1 303 ? -8.461 15.078 32.25 1 98.25 303 LEU B O 1
ATOM 4517 N N . CYS B 1 304 ? -8.141 16.953 31.062 1 98.44 304 CYS B N 1
ATOM 4518 C CA . CYS B 1 304 ? -6.906 16.453 30.469 1 98.44 304 CYS B CA 1
ATOM 4519 C C . CYS B 1 304 ? -5.875 16.125 31.547 1 98.44 304 CYS B C 1
ATOM 4521 O O . CYS B 1 304 ? -5.109 15.172 31.406 1 98.44 304 CYS B O 1
ATOM 4523 N N . GLY B 1 305 ? -5.902 16.891 32.656 1 96.94 305 GLY B N 1
ATOM 4524 C CA . GLY B 1 305 ? -4.973 16.641 33.75 1 96.94 305 GLY B CA 1
ATOM 4525 C C . GLY B 1 305 ? -5.133 15.266 34.375 1 96.94 305 GLY B C 1
ATOM 4526 O O . GLY B 1 305 ? -4.145 14.609 34.688 1 96.94 305 GLY B O 1
ATOM 4527 N N . VAL B 1 306 ? -6.312 14.789 34.406 1 96.44 306 VAL B N 1
ATOM 4528 C CA . VAL B 1 306 ? -6.578 13.516 35.062 1 96.44 306 VAL B CA 1
ATOM 4529 C C . VAL B 1 306 ? -6.48 12.375 34.062 1 96.44 306 VAL B C 1
ATOM 4531 O O . VAL B 1 306 ? -5.992 11.289 34.375 1 96.44 306 VAL B O 1
ATOM 4534 N N . THR B 1 307 ? -6.984 12.625 32.875 1 97.88 307 THR B N 1
ATOM 4535 C CA . THR B 1 307 ? -6.98 11.555 31.875 1 97.88 307 THR B CA 1
ATOM 4536 C C . THR B 1 307 ? -5.559 11.273 31.391 1 97.88 307 THR B C 1
ATOM 4538 O O . THR B 1 307 ? -5.195 10.117 31.172 1 97.88 307 THR B O 1
ATOM 4541 N N . TRP B 1 308 ? -4.801 12.289 31.25 1 97.88 308 TRP B N 1
ATOM 4542 C CA . TRP B 1 308 ? -3.418 12.102 30.812 1 97.88 308 TRP B CA 1
ATOM 4543 C C . TRP B 1 308 ? -2.576 11.492 31.938 1 97.88 308 TRP B C 1
ATOM 4545 O O . TRP B 1 308 ? -1.454 11.039 31.688 1 97.88 308 TRP B O 1
ATOM 4555 N N . ASP B 1 309 ? -3.104 11.445 33.094 1 95.69 309 ASP B N 1
ATOM 4556 C CA . ASP B 1 309 ? -2.432 10.828 34.25 1 95.69 309 ASP B CA 1
ATOM 4557 C C . ASP B 1 309 ? -3.031 9.461 34.562 1 95.69 309 ASP B C 1
ATOM 4559 O O . ASP B 1 309 ? -2.885 8.961 35.688 1 95.69 309 ASP B O 1
ATOM 4563 N N . GLY B 1 310 ? -3.906 8.922 33.656 1 95.75 310 GLY B N 1
ATOM 4564 C CA . GLY B 1 310 ? -4.184 7.5 33.781 1 95.75 310 GLY B CA 1
ATOM 4565 C C . GLY B 1 310 ? -5.664 7.191 33.906 1 95.75 310 GLY B C 1
ATOM 4566 O O . GLY B 1 310 ? -6.066 6.027 33.844 1 95.75 310 GLY B O 1
ATOM 4567 N N . VAL B 1 311 ? -6.504 8.172 34.125 1 97.06 311 VAL B N 1
ATOM 4568 C CA . VAL B 1 311 ? -7.938 7.906 34.219 1 97.06 311 VAL B CA 1
ATOM 4569 C C . VAL B 1 311 ? -8.516 7.68 32.844 1 97.06 311 VAL B C 1
ATOM 4571 O O . VAL B 1 311 ? -8.406 8.547 31.969 1 97.06 311 VAL B O 1
ATOM 4574 N N . PRO B 1 312 ? -9.125 6.516 32.625 1 97.31 312 PRO B N 1
ATOM 4575 C CA . PRO B 1 312 ? -9.758 6.301 31.328 1 97.31 312 PRO B CA 1
ATOM 4576 C C . PRO B 1 312 ? -10.891 7.289 31.062 1 97.31 312 PRO B C 1
ATOM 4578 O O . PRO B 1 312 ? -11.648 7.637 31.969 1 97.31 312 PRO B O 1
ATOM 4581 N N . VAL B 1 313 ? -11 7.715 29.844 1 97.81 313 VAL B N 1
ATOM 4582 C CA . VAL B 1 313 ? -12.016 8.68 29.438 1 97.81 313 VAL B CA 1
ATOM 4583 C C . VAL B 1 313 ? -13.406 8.148 29.781 1 97.81 313 VAL B C 1
ATOM 4585 O O . VAL B 1 313 ? -14.281 8.906 30.188 1 97.81 313 VAL B O 1
ATOM 4588 N N . ALA B 1 314 ? -13.547 6.84 29.656 1 96.69 314 ALA B N 1
ATOM 4589 C CA . ALA B 1 314 ? -14.836 6.188 29.891 1 96.69 314 ALA B CA 1
ATOM 4590 C C . ALA B 1 314 ? -15.242 6.305 31.359 1 96.69 314 ALA B C 1
ATOM 4592 O O . ALA B 1 314 ? -16.406 6.121 31.703 1 96.69 314 ALA B O 1
ATOM 4593 N N . ASN B 1 315 ? -14.297 6.625 32.188 1 97.75 315 ASN B N 1
ATOM 4594 C CA . ASN B 1 315 ? -14.555 6.641 33.625 1 97.75 315 ASN B CA 1
ATOM 4595 C C . ASN B 1 315 ? -14.797 8.055 34.156 1 97.75 315 ASN B C 1
ATOM 4597 O O . ASN B 1 315 ? -14.758 8.305 35.344 1 97.75 315 ASN B O 1
ATOM 4601 N N . ILE B 1 316 ? -15.039 9.008 33.25 1 97.94 316 ILE B N 1
ATOM 4602 C CA . ILE B 1 316 ? -15.391 10.375 33.625 1 97.94 316 ILE B CA 1
ATOM 4603 C C . ILE B 1 316 ? -16.891 10.469 33.906 1 97.94 316 ILE B C 1
ATOM 4605 O O . ILE B 1 316 ? -17.688 9.977 33.094 1 97.94 316 ILE B O 1
ATOM 4609 N N . ALA B 1 317 ? -17.266 11.047 34.969 1 97.69 317 ALA B N 1
ATOM 4610 C CA . ALA B 1 317 ? -18.672 11.227 35.312 1 97.69 317 ALA B CA 1
ATOM 4611 C C . ALA B 1 317 ? -18.984 12.68 35.656 1 97.69 317 ALA B C 1
ATOM 4613 O O . ALA B 1 317 ? -18.078 13.453 35.969 1 97.69 317 ALA B O 1
ATOM 4614 N N . ALA B 1 318 ? -20.266 13.008 35.5 1 97.81 318 ALA B N 1
ATOM 4615 C CA . ALA B 1 318 ? -20.719 14.359 35.844 1 97.81 318 ALA B CA 1
ATOM 4616 C C . ALA B 1 318 ? -21.219 14.438 37.281 1 97.81 318 ALA B C 1
ATOM 4618 O O . ALA B 1 318 ? -21.938 13.555 37.75 1 97.81 318 ALA B O 1
ATOM 4619 N N . GLY B 1 319 ? -20.797 15.445 37.969 1 97.31 319 GLY B N 1
ATOM 4620 C CA . GLY B 1 319 ? -21.25 15.672 39.344 1 97.31 319 GLY B CA 1
ATOM 4621 C C . GLY B 1 319 ? -22.172 16.875 39.469 1 97.31 319 GLY B C 1
ATOM 4622 O O . GLY B 1 319 ? -22.531 17.266 40.562 1 97.31 319 GLY B O 1
ATOM 4623 N N . SER B 1 320 ? -22.438 17.531 38.406 1 97.25 320 SER B N 1
ATOM 4624 C CA . SER B 1 320 ? -23.375 18.656 38.344 1 97.25 320 SER B CA 1
ATOM 4625 C C . SER B 1 320 ? -24.156 18.625 37.031 1 97.25 320 SER B C 1
ATOM 4627 O O . SER B 1 320 ? -23.781 17.891 36.094 1 97.25 320 SER B O 1
ATOM 4629 N N . GLY B 1 321 ? -25.25 19.281 37 1 97.38 321 GLY B N 1
ATOM 4630 C CA . GLY B 1 321 ? -26.047 19.344 35.781 1 97.38 321 GLY B CA 1
ATOM 4631 C C . GLY B 1 321 ? -25.297 19.922 34.594 1 97.38 321 GLY B C 1
ATOM 4632 O O . GLY B 1 321 ? -25.359 19.391 33.5 1 97.38 321 GLY B O 1
ATOM 4633 N N . GLU B 1 322 ? -24.562 20.969 34.781 1 97.38 322 GLU B N 1
ATOM 4634 C CA . GLU B 1 322 ? -23.781 21.594 33.75 1 97.38 322 GLU B CA 1
ATOM 4635 C C . GLU B 1 322 ? -22.672 20.688 33.25 1 97.38 322 GLU B C 1
ATOM 4637 O O . GLU B 1 322 ? -22.359 20.656 32.062 1 97.38 322 GLU B O 1
ATOM 4642 N N . ALA B 1 323 ? -22.109 20 34.188 1 97.75 323 ALA B N 1
ATOM 4643 C CA . ALA B 1 323 ? -21.078 19.047 33.812 1 97.75 323 ALA B CA 1
ATOM 4644 C C . ALA B 1 323 ? -21.641 17.953 32.906 1 97.75 323 ALA B C 1
ATOM 4646 O O . ALA B 1 323 ? -21 17.547 31.953 1 97.75 323 ALA B O 1
ATOM 4647 N N . ALA B 1 324 ? -22.812 17.5 33.219 1 97.81 324 ALA B N 1
ATOM 4648 C CA . ALA B 1 324 ? -23.484 16.484 32.406 1 97.81 324 ALA B CA 1
ATOM 4649 C C . ALA B 1 324 ? -23.734 17 30.984 1 97.81 324 ALA B C 1
ATOM 4651 O O . ALA B 1 324 ? -23.562 16.25 30.016 1 97.81 324 ALA B O 1
ATOM 4652 N N . GLU B 1 325 ? -24.141 18.203 30.953 1 97.62 325 GLU B N 1
ATOM 4653 C CA . GLU B 1 325 ? -24.406 18.797 29.641 1 97.62 325 GLU B CA 1
ATOM 4654 C C . GLU B 1 325 ? -23.125 18.891 28.812 1 97.62 325 GLU B C 1
ATOM 4656 O O . GLU B 1 325 ? -23.141 18.594 27.625 1 97.62 325 GLU B O 1
ATOM 4661 N N . VAL B 1 326 ? -22.031 19.312 29.422 1 97.31 326 VAL B N 1
ATOM 4662 C CA . VAL B 1 326 ? -20.75 19.453 28.734 1 97.31 326 VAL B CA 1
ATOM 4663 C C . VAL B 1 326 ? -20.25 18.094 28.25 1 97.31 326 VAL B C 1
ATOM 4665 O O . VAL B 1 326 ? -19.859 17.953 27.094 1 97.31 326 VAL B O 1
ATOM 4668 N N . LEU B 1 327 ? -20.328 17.109 29.078 1 97.75 327 LEU B N 1
ATOM 4669 C CA . LEU B 1 327 ? -19.844 15.773 28.75 1 97.75 327 LEU B CA 1
ATOM 4670 C C . LEU B 1 327 ? -20.703 15.141 27.656 1 97.75 327 LEU B C 1
ATOM 4672 O O . LEU B 1 327 ? -20.172 14.508 26.734 1 97.75 327 LEU B O 1
ATOM 4676 N N . ARG B 1 328 ? -21.969 15.312 27.719 1 96.94 328 ARG B N 1
ATOM 4677 C CA . ARG B 1 328 ? -22.875 14.812 26.672 1 96.94 328 ARG B CA 1
ATOM 4678 C C . ARG B 1 328 ? -22.562 15.445 25.328 1 96.94 328 ARG B C 1
ATOM 4680 O O . ARG B 1 328 ? -22.594 14.766 24.297 1 96.94 328 ARG B O 1
ATOM 4687 N N . GLY B 1 329 ? -22.281 16.75 25.391 1 96.06 329 GLY B N 1
ATOM 4688 C CA . GLY B 1 329 ? -21.922 17.453 24.172 1 96.06 329 GLY B CA 1
ATOM 4689 C C . GLY B 1 329 ? -20.656 16.906 23.531 1 96.06 329 GLY B C 1
ATOM 4690 O O . GLY B 1 329 ? -20.453 17.062 22.312 1 96.06 329 GLY B O 1
ATOM 4691 N N . TRP B 1 330 ? -19.844 16.297 24.391 1 96.69 330 TRP B N 1
ATOM 4692 C CA . TRP B 1 330 ? -18.594 15.727 23.906 1 96.69 330 TRP B CA 1
ATOM 4693 C C . TRP B 1 330 ? -18.781 14.266 23.516 1 96.69 330 TRP B C 1
ATOM 4695 O O . TRP B 1 330 ? -17.812 13.594 23.109 1 96.69 330 TRP B O 1
ATOM 4705 N N . GLY B 1 331 ? -19.984 13.766 23.641 1 93.69 331 GLY B N 1
ATOM 4706 C CA . GLY B 1 331 ? -20.266 12.367 23.344 1 93.69 331 GLY B CA 1
ATOM 4707 C C . GLY B 1 331 ? -19.812 11.422 24.438 1 93.69 331 GLY B C 1
ATOM 4708 O O . GLY B 1 331 ? -19.484 10.266 24.172 1 93.69 331 GLY B O 1
ATOM 4709 N N . LEU B 1 332 ? -19.625 11.906 25.531 1 93.5 332 LEU B N 1
ATOM 4710 C CA . LEU B 1 332 ? -19.172 11.102 26.672 1 93.5 332 LEU B CA 1
ATOM 4711 C C . LEU B 1 332 ? -20.344 10.797 27.609 1 93.5 332 LEU B C 1
ATOM 4713 O O . LEU B 1 332 ? -21.312 11.562 27.672 1 93.5 332 LEU B O 1
#

Secondary structure (DSSP, 8-state):
--SSGGGG-SEEEE-SBTTTEETTEEPTTHHHHHHHHHHTT-EEEEEE---SS-HHHHHHHHHHTT----GGGEEEHHHHHHHHHHTTS-TT-EEEEES-HHHHHHHHHTT-EEE--GGG--SEEEE---TT-BHHHHHHHHHHHHTT-EEEES---SEE--TTS-EE-HHHHHHHHHHHHTS--SEE-STTSTHHHHHHHHHHT-SSEEEEES-IIIIIHHHHHTT-EEEEETTSS--HHHHHT--GGG--SEEESSGGGGGS-GGGTBSS-S-BTTEEEEEETTEEEEEE-S-HHHHHHHHHHHHTTT--GGGEEESSHHHHHHHHHTT-/--SSGGGG-SEEEE-SBTTTEETTEEPTTHHHHHHHHHHTT-EEEEEE---SS-HHHHHHHHHHTT----GGGEEEHHHHHHHHHHHHS-TT-EEEEES-HHHHHHHHHTT-EEE--GGG--SEEEE---TT-BHHHHHHHHHHHHTT-EEEES---SEE--TTS-EE-HHHHHHHHHHHHTS--SEE-STTSTHHHHHHHHHTT-SSEEEEES-IIIIIHHHHHTT-EEEEETTSS--HHHHHT--GGG--SEEESSGGGGGS-GGGTBSS-S-BTTEEEEEETTEEEEEE-S-HHHHHHHHHHHHTTT--GGGEEESSHHHHHHHHHTT-

Radius of gyration: 31.34 Å; Cα contacts (8 Å, |Δi|>4): 1601; chains: 2; bounding box: 58×92×73 Å

pLDDT: mean 96.45, std 4.4, range [43.81, 98.94]

Foldseek 3Di:
DAQAQLLVWQEEEEEPDLFQAPPQAGDPCNQVLQVVCVVSNRHYAYEYLDQQDQLCVVQVSCVVNVRHDDSLRYDYLLLLQLLVVLVPDPFQAEEEEAEHVNSVVSNVVSRYHYDQALVSLGQAYEFAYYPPGDDSSVVRVLSNVVVPHQYEYSAQDQWDQDPVGTHGGSNVVQVVSCVVVVHHHPYYQFWPAQSSVVSSCVSVVIDAYEFEEADQRTRQLNCLNVVHAYEHAPRHDDHLLCQLQDDPSRHHQFYDPGSVSRNHRSLQTGAQHCDDPQWDWDDDPLAIEIEGDDDLSNVSNPSSVNSNVPRPPVRYYYPDPRSVVSVVVRVD/DAQAQLLVWQEEEEEPDLFQAPPQAGDPCNQVLQVVCVVSNRHYAYEYLDQQDQLCVVQVSCVVNVRHDDSLRYDYLLLLQLLVVLVPDPFQAEEEEAEHVNSVVSNVVSRYHYDQALVSLGQAYEHAYYPPGDDSSVVRVLSNVVVPHQYEYSAQDQWDQDPVGTHGGSNVVQVVSCVVVVHHHPYYQFWPAQSSVLSSCVSVVIDAYEFEEADQRTRQLNCLNVVHAYEHAPRHDDHLLCQLQDDPSRHHQFYDPGSVSRNHRSLQTGAQHCDDPQWDWDDDDLAIEIEGDDDLSNVSNPSSVNSNVHRPPVRYYYPYPRSVVSVVVRVD

Nearest PDB structures (foldseek):
  4i9g-assembly1_B  TM=9.476E-01  e=9.817E-38  Mycobacterium tuberculosis
  4i9f-assembly1_A  TM=9.184E-01  e=1.399E-37  Mycobacterium tuberculosis
  4i9g-assembly1_A  TM=9.296E-01  e=3.012E-37  Mycobacterium tuberculosis
  4i9f-assembly1_B  TM=9.017E-01  e=1.769E-36  Mycobacterium tuberculosis
  1zjj-assembly1_A  TM=9.038E-01  e=2.952E-22  Pyrococcus horikoshii OT3

Solvent-accessible surface area (backbone atoms only — not comparable to full-atom values): 32104 Å² total; per-residue (Å²): 128,62,76,23,36,52,52,76,32,50,25,41,37,29,33,42,77,25,48,38,25,51,99,89,39,60,34,89,59,30,44,58,45,53,52,50,37,50,74,71,67,30,41,66,34,39,44,41,56,52,21,56,52,40,34,56,57,51,16,52,53,37,40,72,61,59,26,86,53,50,42,91,30,35,40,21,11,25,46,40,40,22,48,54,50,45,73,75,47,66,81,55,42,36,28,29,57,41,43,24,70,33,30,44,48,29,26,40,74,49,43,32,32,64,39,75,49,38,86,67,62,28,60,27,32,44,36,43,31,32,76,79,40,26,42,60,57,52,33,25,48,45,43,23,41,74,72,64,17,47,35,34,27,18,34,61,44,33,50,36,86,47,99,88,42,68,30,59,19,31,21,6,57,48,30,23,50,30,47,44,66,68,46,74,68,76,40,57,24,11,58,36,35,24,47,43,57,50,45,52,32,56,76,67,70,42,89,40,48,33,34,35,20,16,33,38,81,27,45,27,19,10,21,47,67,53,72,35,48,23,36,37,26,56,63,36,77,36,46,67,55,53,58,43,66,40,54,80,64,31,52,43,48,22,48,30,68,40,67,69,46,42,69,31,43,47,82,79,25,34,41,55,26,93,74,42,82,50,45,48,73,50,75,59,87,58,31,35,35,34,30,47,48,72,58,64,66,48,50,50,22,39,48,29,46,47,27,70,68,68,24,50,73,87,36,56,41,58,66,29,72,55,27,40,51,51,36,46,74,49,73,91,126,60,76,23,35,52,52,75,33,50,26,40,35,29,34,42,77,26,49,38,24,50,98,89,40,59,33,89,59,30,43,58,44,52,51,51,36,50,73,72,67,30,42,66,35,39,44,41,55,50,22,58,54,39,34,55,57,52,17,52,52,36,41,72,62,60,26,87,55,51,40,89,29,35,41,23,10,25,45,40,41,22,50,54,50,46,73,75,46,65,80,56,41,37,28,28,56,42,41,24,70,33,29,44,50,30,27,40,74,48,42,33,31,64,39,75,47,38,88,68,62,27,61,28,31,43,36,41,32,32,74,81,39,24,42,60,57,53,32,26,49,44,44,24,41,74,74,64,16,48,35,34,27,18,33,62,45,33,50,36,86,48,98,87,42,68,29,60,20,31,20,6,57,48,29,23,48,30,46,44,66,70,45,73,68,77,40,57,23,10,58,36,35,24,47,44,57,50,45,52,31,57,76,66,68,42,88,38,47,33,35,35,22,17,35,37,81,26,45,25,19,10,22,46,67,52,72,35,48,23,36,37,25,54,63,38,75,36,44,67,56,52,59,42,65,38,54,82,66,30,51,44,47,23,48,29,68,40,65,70,47,42,69,32,43,48,82,78,24,34,40,57,25,93,74,40,84,49,44,47,74,51,75,60,86,58,30,34,35,33,29,47,48,72,58,64,66,48,50,49,21,39,48,31,45,46,28,70,69,66,25,50,73,88,36,56,42,57,64,29,73,53,28,41,53,52,36,47,75,51,73,92